Protein AF-A0A258SMJ6-F1 (afdb_monomer_lite)

pLDDT: mean 80.72, std 19.03, range [27.47, 98.75]

Structure (mmCIF, N/CA/C/O backbone):
data_AF-A0A258SMJ6-F1
#
_entry.id   AF-A0A258SMJ6-F1
#
loop_
_atom_site.group_PDB
_atom_site.id
_atom_site.type_symbol
_atom_site.label_atom_id
_atom_site.label_alt_id
_atom_site.label_comp_id
_atom_site.label_asym_id
_atom_site.label_entity_id
_atom_site.label_seq_id
_atom_site.pdbx_PDB_ins_code
_atom_site.Cartn_x
_atom_site.Cartn_y
_atom_site.Cartn_z
_atom_site.occupancy
_atom_site.B_iso_or_equiv
_atom_site.auth_seq_id
_atom_site.auth_comp_id
_atom_site.auth_asym_id
_atom_site.auth_atom_id
_atom_site.pdbx_PDB_model_num
ATOM 1 N N . ASP A 1 1 ? 18.393 -12.089 -23.682 1.00 67.44 1 ASP A N 1
ATOM 2 C CA . ASP A 1 1 ? 18.387 -11.052 -24.730 1.00 67.44 1 ASP A CA 1
ATOM 3 C C . ASP A 1 1 ? 18.816 -9.695 -24.205 1.00 67.44 1 ASP A C 1
ATOM 5 O O . ASP A 1 1 ? 18.709 -9.418 -23.012 1.00 67.44 1 ASP A O 1
ATOM 9 N N . ALA A 1 2 ? 19.340 -8.864 -25.105 1.00 71.44 2 ALA A N 1
ATOM 10 C CA . ALA A 1 2 ? 19.734 -7.487 -24.834 1.00 71.44 2 ALA A CA 1
ATOM 11 C C . ALA A 1 2 ? 19.149 -6.578 -25.916 1.00 71.44 2 ALA A C 1
ATOM 13 O O . ALA A 1 2 ? 19.125 -6.939 -27.093 1.00 71.44 2 ALA A O 1
ATOM 14 N N . VAL A 1 3 ? 18.694 -5.396 -25.511 1.00 79.31 3 VAL A N 1
ATOM 15 C CA . VAL A 1 3 ? 18.239 -4.345 -26.421 1.00 79.31 3 VAL A CA 1
ATOM 16 C C . VAL A 1 3 ? 19.305 -3.265 -26.404 1.00 79.31 3 VAL A C 1
ATOM 18 O O . VAL A 1 3 ? 19.720 -2.826 -25.337 1.00 79.31 3 VAL A O 1
ATOM 21 N N . ILE A 1 4 ? 19.790 -2.876 -27.579 1.00 79.12 4 ILE A N 1
ATOM 22 C CA . ILE A 1 4 ? 20.875 -1.905 -27.704 1.00 79.12 4 ILE A CA 1
ATOM 23 C C . ILE A 1 4 ? 20.393 -0.760 -28.577 1.00 79.12 4 ILE A C 1
ATOM 25 O O . ILE A 1 4 ? 19.941 -0.978 -29.703 1.00 79.12 4 ILE A O 1
ATOM 29 N N . ASN A 1 5 ? 20.538 0.465 -28.073 1.00 81.81 5 ASN A N 1
ATOM 30 C CA . ASN A 1 5 ? 20.493 1.646 -28.914 1.00 81.81 5 ASN A CA 1
ATOM 31 C C . ASN A 1 5 ? 21.898 1.908 -29.486 1.00 81.81 5 ASN A C 1
ATOM 33 O O . ASN A 1 5 ? 22.772 2.345 -28.735 1.00 81.81 5 ASN A O 1
ATOM 37 N N . PRO A 1 6 ? 22.151 1.686 -30.789 1.00 79.00 6 PRO A N 1
ATOM 38 C CA . PRO A 1 6 ? 23.490 1.841 -31.351 1.00 79.00 6 PRO A CA 1
ATOM 39 C C . PRO A 1 6 ? 24.019 3.278 -31.250 1.00 79.00 6 PRO A C 1
ATOM 41 O O . PRO A 1 6 ? 25.230 3.470 -31.201 1.00 79.00 6 PRO A O 1
ATOM 44 N N . THR A 1 7 ? 23.149 4.290 -31.167 1.00 80.75 7 THR A N 1
ATOM 45 C CA . THR A 1 7 ? 23.567 5.694 -31.010 1.00 80.75 7 THR A CA 1
ATOM 46 C C . THR A 1 7 ? 23.916 6.060 -29.566 1.00 80.75 7 THR A C 1
ATOM 48 O O . THR A 1 7 ? 24.292 7.201 -29.295 1.00 80.75 7 THR A O 1
ATOM 51 N N . TRP A 1 8 ? 23.799 5.112 -28.628 1.00 75.06 8 TRP A N 1
ATOM 52 C CA . TRP A 1 8 ? 24.238 5.235 -27.230 1.00 75.06 8 TRP A CA 1
ATOM 53 C C . TRP A 1 8 ? 25.537 4.479 -26.952 1.00 75.06 8 TRP A C 1
ATOM 55 O O . TRP A 1 8 ? 26.050 4.538 -25.837 1.00 75.06 8 TRP A O 1
ATOM 65 N N . VAL A 1 9 ? 26.077 3.781 -27.951 1.00 72.88 9 VAL A N 1
ATOM 66 C CA . VAL A 1 9 ? 27.313 3.005 -27.839 1.00 72.88 9 VAL A CA 1
ATOM 67 C C . VAL A 1 9 ? 28.480 3.824 -28.385 1.00 72.88 9 VAL A C 1
ATOM 69 O O . VAL A 1 9 ? 28.356 4.503 -29.404 1.00 72.88 9 VAL A O 1
ATOM 72 N N . SER A 1 10 ? 29.627 3.765 -27.707 1.00 66.56 10 SER A N 1
ATOM 73 C CA . SER A 1 10 ? 30.880 4.324 -28.227 1.00 66.56 10 SER A CA 1
ATOM 74 C C . SER A 1 10 ? 31.285 3.620 -29.527 1.00 66.56 10 SER A C 1
ATOM 76 O O . SER A 1 10 ? 31.111 2.407 -29.673 1.00 66.56 10 SER A O 1
ATOM 78 N N . GLN A 1 11 ? 31.818 4.370 -30.493 1.00 60.84 11 GLN A N 1
ATOM 79 C CA . GLN A 1 11 ? 32.311 3.789 -31.743 1.00 60.84 11 GLN A CA 1
ATOM 80 C C . GLN A 1 11 ? 33.539 2.897 -31.480 1.00 60.84 11 GLN A C 1
ATOM 82 O O . GLN A 1 11 ? 34.249 3.073 -30.493 1.00 60.84 11 GLN A O 1
ATOM 87 N N . SER A 1 12 ? 33.774 1.917 -32.362 1.00 57.12 12 SER A N 1
ATOM 88 C CA . SER A 1 12 ? 34.800 0.875 -32.194 1.00 57.12 12 SER A CA 1
ATOM 89 C C . SER A 1 12 ? 36.172 1.402 -31.743 1.00 57.12 12 SER A C 1
ATOM 91 O O . SER A 1 12 ? 36.709 2.364 -32.304 1.00 57.12 12 SER A O 1
ATOM 93 N N . THR A 1 13 ? 36.789 0.673 -30.807 1.00 54.81 13 THR A N 1
ATOM 94 C CA . THR A 1 13 ? 38.132 0.953 -30.268 1.00 54.81 13 THR A CA 1
ATOM 95 C C . THR A 1 13 ? 39.250 0.820 -31.309 1.00 54.81 13 THR A C 1
ATOM 97 O O . THR A 1 13 ? 40.374 1.270 -31.092 1.00 54.81 13 THR A O 1
ATOM 100 N N . THR A 1 14 ? 38.951 0.243 -32.480 1.00 54.41 14 THR A N 1
ATOM 101 C CA . THR A 1 14 ? 39.889 0.161 -33.611 1.00 54.41 14 THR A CA 1
ATOM 102 C C . THR A 1 14 ? 40.139 1.528 -34.263 1.00 54.41 14 THR A C 1
ATOM 104 O O . THR A 1 14 ? 41.182 1.722 -34.880 1.00 54.41 14 THR A O 1
ATOM 107 N N . ASN A 1 15 ? 39.214 2.484 -34.096 1.00 51.12 15 ASN A N 1
ATOM 108 C CA . ASN A 1 15 ? 39.297 3.831 -34.674 1.00 51.12 15 ASN A CA 1
ATOM 109 C C . ASN A 1 15 ? 39.524 4.943 -33.631 1.00 51.12 15 ASN A C 1
ATOM 111 O O . ASN A 1 15 ? 39.816 6.078 -34.009 1.00 51.12 15 ASN A O 1
ATOM 115 N N . ALA A 1 16 ? 39.413 4.639 -32.335 1.00 51.72 16 ALA A N 1
ATOM 116 C CA . ALA A 1 16 ? 39.631 5.583 -31.242 1.00 51.72 16 ALA A CA 1
ATOM 117 C C . ALA A 1 16 ? 40.112 4.840 -29.985 1.00 51.72 16 ALA A C 1
ATOM 119 O O . ALA A 1 16 ? 39.550 3.815 -29.611 1.00 51.72 16 ALA A O 1
ATOM 120 N N . THR A 1 17 ? 41.154 5.339 -29.314 1.00 51.19 17 THR A N 1
ATOM 121 C CA . THR A 1 17 ? 41.609 4.755 -28.042 1.00 51.19 17 THR A CA 1
ATOM 122 C C . THR A 1 17 ? 40.519 4.899 -26.974 1.00 51.19 17 THR A C 1
ATOM 124 O O . THR A 1 17 ? 39.737 5.845 -27.018 1.00 51.19 17 THR A O 1
ATOM 127 N N . PHE A 1 18 ? 40.489 3.971 -26.006 1.00 49.09 18 PHE A N 1
ATOM 128 C CA . PHE A 1 18 ? 39.503 3.776 -24.915 1.00 49.09 18 PHE A CA 1
ATOM 129 C C . PHE A 1 18 ? 39.064 5.023 -24.112 1.00 49.09 18 PHE A C 1
ATOM 131 O O . PHE A 1 18 ? 38.196 4.944 -23.249 1.00 49.09 18 PHE A O 1
ATOM 138 N N . LEU A 1 19 ? 39.669 6.178 -24.369 1.00 51.50 19 LEU A N 1
ATOM 139 C CA . LEU A 1 19 ? 39.407 7.464 -23.748 1.00 51.50 19 LEU A CA 1
ATOM 140 C C . LEU A 1 19 ? 39.548 8.557 -24.810 1.00 51.50 19 LEU A C 1
ATOM 142 O O . LEU A 1 19 ? 40.424 9.420 -24.694 1.00 51.50 19 LEU A O 1
ATOM 146 N N . ASP A 1 20 ? 38.721 8.532 -25.860 1.00 49.69 20 ASP A N 1
ATOM 147 C CA . ASP A 1 20 ? 38.677 9.663 -26.784 1.00 49.69 20 ASP A CA 1
ATOM 148 C C . ASP A 1 20 ? 38.081 10.900 -26.090 1.00 49.69 20 ASP A C 1
ATOM 150 O O . ASP A 1 20 ? 36.899 11.234 -26.180 1.00 49.69 20 ASP A O 1
ATOM 154 N N . SER A 1 21 ? 38.954 11.591 -25.365 1.00 47.50 21 SER A N 1
ATOM 155 C CA . SER A 1 21 ? 38.731 12.883 -24.727 1.00 47.50 21 SER A CA 1
ATOM 156 C C . SER A 1 21 ? 38.635 14.028 -25.741 1.00 47.50 21 SER A C 1
ATOM 158 O O . SER A 1 21 ? 38.380 15.168 -25.344 1.00 47.50 21 SER A O 1
ATOM 160 N N . THR A 1 22 ? 38.795 13.752 -27.045 1.00 53.12 22 THR A N 1
ATOM 161 C CA . THR A 1 22 ? 38.787 14.776 -28.099 1.00 53.12 22 THR A CA 1
ATOM 162 C C . THR A 1 22 ? 37.383 15.234 -28.507 1.00 53.12 22 THR A C 1
ATOM 164 O O . THR A 1 22 ? 37.266 16.206 -29.249 1.00 53.12 22 THR A O 1
ATOM 167 N N . GLY A 1 23 ? 36.314 14.604 -27.991 1.00 57.03 23 GLY A N 1
ATOM 168 C CA . GLY A 1 23 ? 34.924 15.032 -28.214 1.00 57.03 23 GLY A CA 1
ATOM 169 C C . GLY A 1 23 ? 34.385 14.738 -29.618 1.00 57.03 23 GLY A C 1
ATOM 170 O O . GLY A 1 23 ? 33.480 15.431 -30.074 1.00 57.03 23 GLY A O 1
ATOM 171 N N . ARG A 1 24 ? 34.948 13.741 -30.312 1.00 62.09 24 ARG A N 1
ATOM 172 C CA . ARG A 1 24 ? 34.586 13.387 -31.698 1.00 62.09 24 ARG A CA 1
ATOM 173 C C . ARG A 1 24 ? 33.417 12.408 -31.818 1.00 62.09 24 ARG A C 1
ATOM 175 O O . ARG A 1 24 ? 32.903 12.219 -32.916 1.00 62.09 24 ARG A O 1
ATOM 182 N N . ASN A 1 25 ? 32.978 11.812 -30.713 1.00 69.94 25 ASN A N 1
ATOM 183 C CA . ASN A 1 25 ? 31.805 10.943 -30.682 1.00 69.94 25 ASN A CA 1
ATOM 184 C C . ASN A 1 25 ? 30.518 11.765 -30.531 1.00 69.94 25 ASN A C 1
ATOM 186 O O . ASN A 1 25 ? 30.535 12.840 -29.939 1.00 69.94 25 ASN A O 1
ATOM 190 N N . SER A 1 26 ? 29.404 11.263 -31.063 1.00 76.88 26 SER A N 1
ATOM 191 C CA . SER A 1 26 ? 28.075 11.871 -30.923 1.00 76.88 26 SER A CA 1
ATOM 192 C C . SER A 1 26 ? 27.098 10.836 -30.382 1.00 76.88 26 SER A C 1
ATOM 194 O O . SER A 1 26 ? 26.873 9.815 -31.026 1.00 76.88 26 SER A O 1
ATOM 196 N N . TYR A 1 27 ? 26.524 11.119 -29.216 1.00 78.94 27 TYR A N 1
ATOM 197 C CA . TYR A 1 27 ? 25.562 10.268 -28.524 1.00 78.94 27 TYR A CA 1
ATOM 198 C C . TYR A 1 27 ? 24.201 10.955 -28.480 1.00 78.94 27 TYR A C 1
ATOM 200 O O . TYR A 1 27 ? 24.106 12.137 -28.141 1.00 78.94 27 TYR A O 1
ATOM 208 N N . PHE A 1 28 ? 23.149 10.226 -28.836 1.00 82.38 28 PHE A N 1
ATOM 209 C CA . PHE A 1 28 ? 21.778 10.739 -28.829 1.00 82.38 28 PHE A CA 1
ATOM 210 C C . PHE A 1 28 ? 20.758 9.606 -28.872 1.00 82.38 28 PHE A C 1
ATOM 212 O O . PHE A 1 28 ? 21.044 8.525 -29.376 1.00 82.38 28 PHE A O 1
ATOM 219 N N . ASN A 1 29 ? 19.556 9.837 -28.347 1.00 83.88 29 ASN A N 1
ATOM 220 C CA . ASN A 1 29 ? 18.441 8.900 -28.401 1.00 83.88 29 ASN A CA 1
ATOM 221 C C . ASN A 1 29 ? 17.835 8.808 -29.799 1.00 83.88 29 ASN A C 1
ATOM 223 O O . ASN A 1 29 ? 17.499 9.817 -30.416 1.00 83.88 29 ASN A O 1
ATOM 227 N N . THR A 1 30 ? 17.670 7.574 -30.261 1.00 88.06 30 THR A N 1
ATOM 228 C CA . THR A 1 30 ? 16.951 7.227 -31.495 1.00 88.06 30 THR A CA 1
ATOM 229 C C . THR A 1 30 ? 15.688 6.413 -31.244 1.00 88.06 30 THR A C 1
ATOM 231 O O . THR A 1 30 ? 14.944 6.147 -32.187 1.00 88.06 30 THR A O 1
ATOM 234 N N . PHE A 1 31 ? 15.397 6.037 -29.995 1.00 88.25 31 PHE A N 1
ATOM 235 C CA . PHE A 1 31 ? 14.100 5.463 -29.674 1.00 88.25 31 PHE A CA 1
ATOM 236 C C . PHE A 1 31 ? 13.026 6.533 -29.852 1.00 88.25 31 PHE A C 1
ATOM 238 O O . PHE A 1 31 ? 13.070 7.588 -29.220 1.00 88.25 31 PHE A O 1
ATOM 245 N N . SER A 1 32 ? 12.055 6.261 -30.722 1.00 86.56 32 SER A N 1
ATOM 246 C CA . SER A 1 32 ? 10.850 7.078 -30.787 1.00 86.56 32 SER A CA 1
ATOM 247 C C . SER A 1 32 ? 10.016 6.878 -29.511 1.00 86.56 32 SER A C 1
ATOM 249 O O . SER A 1 32 ? 10.135 5.840 -28.854 1.00 86.56 32 SER A O 1
ATOM 251 N N . PRO A 1 33 ? 9.080 7.790 -29.196 1.00 78.62 33 PRO A N 1
ATOM 252 C CA . PRO A 1 33 ? 8.107 7.582 -28.117 1.00 78.62 33 PRO A CA 1
ATOM 253 C C . PRO A 1 33 ? 7.230 6.326 -28.284 1.00 78.62 33 PRO A C 1
ATOM 255 O O . PRO A 1 33 ? 6.573 5.903 -27.339 1.00 78.62 33 PRO A O 1
ATOM 258 N N . THR A 1 34 ? 7.194 5.733 -29.482 1.00 86.62 34 THR A N 1
ATOM 259 C CA . THR A 1 34 ? 6.445 4.507 -29.807 1.00 86.62 34 THR A CA 1
ATOM 260 C C . THR A 1 34 ? 7.333 3.268 -29.915 1.00 86.62 34 THR A C 1
ATOM 262 O O . THR A 1 34 ? 6.833 2.181 -30.206 1.00 86.62 34 THR A O 1
ATOM 265 N N . ALA A 1 35 ? 8.647 3.408 -29.711 1.00 91.44 35 ALA A N 1
ATOM 266 C CA . ALA A 1 35 ? 9.573 2.291 -29.777 1.00 91.44 35 ALA A CA 1
ATOM 267 C C . ALA A 1 35 ? 9.172 1.228 -28.746 1.00 91.44 35 ALA A C 1
ATOM 269 O O . ALA A 1 35 ? 8.829 1.546 -27.600 1.00 91.44 35 ALA A O 1
ATOM 270 N N . SER A 1 36 ? 9.195 -0.033 -29.174 1.00 93.81 36 SER A N 1
ATOM 271 C CA . SER A 1 36 ? 8.740 -1.156 -28.364 1.00 93.81 36 SER A CA 1
ATOM 272 C C . SER A 1 36 ? 9.573 -2.410 -28.589 1.00 93.81 36 SER A C 1
ATOM 274 O O . SER A 1 36 ? 10.168 -2.596 -29.652 1.00 93.81 36 SER A O 1
ATOM 276 N N . VAL A 1 37 ? 9.606 -3.271 -27.574 1.00 93.56 37 VAL A N 1
ATOM 277 C CA . VAL A 1 37 ? 10.192 -4.614 -27.629 1.00 93.56 37 VAL A CA 1
ATOM 278 C C . VAL A 1 37 ? 9.161 -5.609 -27.121 1.00 93.56 37 VAL A C 1
ATOM 280 O O . VAL A 1 37 ? 8.576 -5.417 -26.058 1.00 93.56 37 VAL A O 1
ATOM 283 N N . THR A 1 38 ? 8.944 -6.680 -27.880 1.00 95.56 38 THR A N 1
ATOM 284 C CA . THR A 1 38 ? 8.106 -7.809 -27.466 1.00 95.56 38 THR A CA 1
ATOM 285 C C . THR A 1 38 ? 8.919 -9.090 -27.551 1.00 95.56 38 THR A C 1
ATOM 287 O O . THR A 1 38 ? 9.487 -9.388 -28.599 1.00 95.56 38 THR A O 1
ATOM 290 N N . MET A 1 39 ? 8.970 -9.841 -26.456 1.00 94.94 39 MET A N 1
ATOM 291 C CA . MET A 1 39 ? 9.616 -11.148 -26.380 1.00 94.94 39 MET A CA 1
ATOM 292 C C . MET A 1 39 ? 8.612 -12.158 -25.848 1.00 94.94 39 MET A C 1
ATOM 294 O O . MET A 1 39 ? 7.920 -11.893 -24.865 1.00 94.94 39 MET A O 1
ATOM 298 N N . ALA A 1 40 ? 8.537 -13.317 -26.492 1.00 96.38 40 ALA A N 1
ATOM 299 C CA . ALA A 1 40 ? 7.646 -14.379 -26.070 1.00 96.38 40 ALA A CA 1
ATOM 300 C C . ALA A 1 40 ? 8.315 -15.745 -26.215 1.00 96.38 40 ALA A C 1
ATOM 302 O O . ALA A 1 40 ? 8.977 -16.012 -27.218 1.00 96.38 40 ALA A O 1
ATOM 303 N N . SER A 1 41 ? 8.091 -16.614 -25.235 1.00 97.00 41 SER A N 1
ATOM 304 C CA . SER A 1 41 ? 8.495 -18.015 -25.264 1.00 97.00 41 SER A CA 1
ATOM 305 C C . SER A 1 41 ? 7.293 -18.902 -24.964 1.00 97.00 41 SER A C 1
ATOM 307 O O . SER A 1 41 ? 6.602 -18.721 -23.961 1.00 97.00 41 SER A O 1
ATOM 309 N N . ALA A 1 42 ? 7.034 -19.870 -25.846 1.00 95.44 42 ALA A N 1
ATOM 310 C CA . ALA A 1 42 ? 5.953 -20.838 -25.668 1.00 95.44 42 ALA A CA 1
ATOM 311 C C . ALA A 1 42 ? 6.315 -21.954 -24.675 1.00 95.44 42 ALA A C 1
ATOM 313 O O . ALA A 1 42 ? 5.437 -22.461 -23.986 1.00 95.44 42 ALA A O 1
ATOM 314 N N . LYS A 1 43 ? 7.592 -22.357 -24.643 1.00 93.56 43 LYS A N 1
ATOM 315 C CA . LYS A 1 43 ? 8.132 -23.463 -23.842 1.00 93.56 43 LYS A CA 1
ATOM 316 C C . LYS A 1 43 ? 9.552 -23.106 -23.405 1.00 93.56 43 LYS A C 1
ATOM 318 O O . LYS A 1 43 ? 10.507 -23.395 -24.119 1.00 93.56 43 LYS A O 1
ATOM 323 N N . GLY A 1 44 ? 9.668 -22.432 -22.267 1.00 94.31 44 GLY A N 1
ATOM 324 C CA . GLY A 1 44 ? 10.937 -21.994 -21.687 1.00 94.31 44 GLY A CA 1
ATOM 325 C C . GLY A 1 44 ? 10.904 -20.536 -21.251 1.00 94.31 44 GLY A C 1
ATOM 326 O O . GLY A 1 44 ? 9.887 -19.856 -21.405 1.00 94.31 44 GLY A O 1
ATOM 327 N N . ASP A 1 45 ? 12.039 -20.067 -20.758 1.00 96.56 45 ASP A N 1
ATOM 328 C CA . ASP A 1 45 ? 12.136 -18.782 -20.074 1.00 96.56 45 ASP A CA 1
ATOM 329 C C . ASP A 1 45 ? 12.366 -17.624 -21.046 1.00 96.56 45 ASP A C 1
ATOM 331 O O . ASP A 1 45 ? 12.866 -17.797 -22.162 1.00 96.56 45 ASP A O 1
ATOM 335 N N . VAL A 1 46 ? 12.040 -16.416 -20.598 1.00 95.88 46 VAL A N 1
ATOM 336 C CA . VAL A 1 46 ? 12.435 -15.176 -21.268 1.00 95.88 46 VAL A CA 1
ATOM 337 C C . VAL A 1 46 ? 13.331 -14.383 -20.331 1.00 95.88 46 VAL A C 1
ATOM 339 O O . VAL A 1 46 ? 12.956 -14.083 -19.202 1.00 95.88 46 VAL A O 1
ATOM 342 N N . ALA A 1 47 ? 14.513 -14.007 -20.811 1.00 92.50 47 ALA A N 1
ATOM 343 C CA . ALA A 1 47 ? 15.466 -13.212 -20.049 1.00 92.50 47 ALA A CA 1
ATOM 344 C C . ALA A 1 47 ? 15.823 -11.922 -20.793 1.00 92.50 47 ALA A C 1
ATOM 346 O O . ALA A 1 47 ? 16.300 -11.982 -21.927 1.00 92.50 47 ALA A O 1
ATOM 347 N N . LEU A 1 48 ? 15.667 -10.763 -20.152 1.00 90.06 48 LEU A N 1
ATOM 348 C CA . LEU A 1 48 ? 16.025 -9.451 -20.698 1.00 90.06 48 LEU A CA 1
ATOM 349 C C . LEU A 1 48 ? 16.946 -8.700 -19.740 1.00 90.06 48 LEU A C 1
ATOM 351 O O . LEU A 1 48 ? 16.683 -8.658 -18.546 1.00 90.06 48 LEU A O 1
ATOM 355 N N . GLY A 1 49 ? 17.986 -8.046 -20.259 1.00 78.44 49 GLY A N 1
ATOM 356 C CA . GLY A 1 49 ? 18.794 -7.115 -19.456 1.00 78.44 49 GLY A CA 1
ATOM 357 C C . GLY A 1 49 ? 19.696 -7.799 -18.425 1.00 78.44 49 GLY A C 1
ATOM 358 O O . GLY A 1 49 ? 20.243 -7.146 -17.542 1.00 78.44 49 GLY A O 1
ATOM 359 N N . LEU A 1 50 ? 19.878 -9.118 -18.532 1.00 72.56 50 LEU A N 1
ATOM 360 C CA . LEU A 1 50 ? 20.871 -9.846 -17.749 1.00 72.56 50 LEU A CA 1
ATOM 361 C C . LEU A 1 50 ? 22.259 -9.587 -18.349 1.00 72.56 50 LEU A C 1
ATOM 363 O O . LEU A 1 50 ? 22.496 -9.869 -19.528 1.00 72.56 50 LEU A O 1
ATOM 367 N N . GLN A 1 51 ? 23.185 -9.047 -17.552 1.00 66.31 51 GLN A N 1
ATOM 368 C CA . GLN A 1 51 ? 24.558 -8.837 -18.007 1.00 66.31 51 GLN A CA 1
ATOM 369 C C . GLN A 1 51 ? 25.244 -10.184 -18.267 1.00 66.31 51 GLN A C 1
ATOM 371 O O . GLN A 1 51 ? 25.313 -11.043 -17.391 1.00 66.31 51 GLN A O 1
ATOM 376 N N . SER A 1 52 ? 25.794 -10.355 -19.471 1.00 59.78 52 SER A N 1
ATOM 377 C CA . SER A 1 52 ? 26.631 -11.504 -19.824 1.00 59.78 52 SER A CA 1
ATOM 378 C C . SER A 1 52 ? 28.060 -11.046 -20.089 1.00 59.78 52 SER A C 1
ATOM 380 O O . SER A 1 52 ? 28.290 -10.157 -20.908 1.00 59.78 52 SER A O 1
ATOM 382 N N . ALA A 1 53 ? 29.030 -11.705 -19.449 1.00 56.41 53 ALA A N 1
ATOM 383 C CA . ALA A 1 53 ? 30.464 -11.477 -19.658 1.00 56.41 53 ALA A CA 1
ATOM 384 C C . ALA A 1 53 ? 30.918 -11.716 -21.115 1.00 56.41 53 ALA A C 1
ATOM 386 O O . ALA A 1 53 ? 32.010 -11.309 -21.512 1.00 56.41 53 ALA A O 1
ATOM 387 N N . VAL A 1 54 ? 30.082 -12.359 -21.937 1.00 52.91 54 VAL A N 1
ATOM 388 C CA . VAL A 1 54 ? 30.346 -12.565 -23.368 1.00 52.91 54 VAL A CA 1
ATOM 389 C C . VAL A 1 54 ? 30.245 -11.243 -24.148 1.00 52.91 54 VAL A C 1
ATOM 391 O O . VAL A 1 54 ? 31.048 -11.003 -25.043 1.00 52.91 54 VAL A O 1
ATOM 394 N N . LEU A 1 55 ? 29.340 -10.328 -23.771 1.00 55.44 55 LEU A N 1
ATOM 395 C CA . LEU A 1 55 ? 29.159 -9.035 -24.457 1.00 55.44 55 LEU A CA 1
ATOM 396 C C . LEU A 1 55 ? 30.381 -8.109 -24.327 1.00 55.44 55 LEU A C 1
ATOM 398 O O . LEU A 1 55 ? 30.675 -7.350 -25.253 1.00 55.44 55 LEU A O 1
ATOM 402 N N . THR A 1 56 ? 31.104 -8.198 -23.209 1.00 56.09 56 THR A N 1
ATOM 403 C CA . THR A 1 56 ? 32.281 -7.367 -22.911 1.00 56.09 56 THR A CA 1
ATOM 404 C C . THR A 1 56 ? 33.596 -7.968 -23.409 1.00 56.09 56 THR A C 1
ATOM 406 O O . THR A 1 56 ? 34.580 -7.248 -23.537 1.00 56.09 56 THR A O 1
ATOM 409 N N . SER A 1 57 ? 33.641 -9.271 -23.714 1.00 54.78 57 SER A N 1
ATOM 410 C CA . SER A 1 57 ? 34.893 -9.972 -24.038 1.00 54.78 57 SER A CA 1
ATOM 411 C C . SER A 1 57 ? 35.123 -10.229 -25.532 1.00 54.78 57 SER A C 1
ATOM 413 O O . SER A 1 57 ? 36.276 -10.380 -25.932 1.00 54.78 57 SER A O 1
ATOM 415 N N . THR A 1 58 ? 34.082 -10.254 -26.377 1.00 53.53 58 THR A N 1
ATOM 416 C CA . THR A 1 58 ? 34.214 -10.724 -27.776 1.00 53.53 58 THR A CA 1
ATOM 417 C C . THR A 1 58 ? 33.850 -9.713 -28.865 1.00 53.53 58 THR A C 1
ATOM 419 O O . THR A 1 58 ? 33.973 -10.035 -30.044 1.00 53.53 58 THR A O 1
ATOM 422 N N . THR A 1 59 ? 33.382 -8.508 -28.527 1.00 59.62 59 THR A N 1
ATOM 423 C CA . THR A 1 59 ? 32.744 -7.608 -29.512 1.00 59.62 59 THR A CA 1
ATOM 424 C C . THR A 1 59 ? 33.675 -6.557 -30.130 1.00 59.62 59 THR A C 1
ATOM 426 O O . THR A 1 59 ? 33.302 -5.930 -31.118 1.00 59.62 59 THR A O 1
ATOM 429 N N . GLY A 1 60 ? 34.877 -6.335 -29.580 1.00 58.31 60 GLY A N 1
ATOM 430 C CA . GLY A 1 60 ? 35.750 -5.212 -29.979 1.00 58.31 60 GLY A CA 1
ATOM 431 C C . GLY A 1 60 ? 35.167 -3.823 -29.655 1.00 58.31 60 GLY A C 1
ATOM 432 O O . GLY A 1 60 ? 35.760 -2.795 -29.999 1.00 58.31 60 GLY A O 1
ATOM 433 N N . LEU A 1 61 ? 34.006 -3.797 -28.994 1.00 59.72 61 LEU A N 1
ATOM 434 C CA . LEU A 1 61 ? 33.309 -2.606 -28.534 1.00 59.72 61 LEU A CA 1
ATOM 435 C C . LEU A 1 61 ? 33.900 -2.164 -27.194 1.00 59.72 61 LEU A C 1
ATOM 437 O O . LEU A 1 61 ? 34.466 -2.958 -26.444 1.00 59.72 61 LEU A O 1
ATOM 441 N N . ASP A 1 62 ? 33.799 -0.871 -26.918 1.00 61.69 62 ASP A N 1
ATOM 442 C CA . ASP A 1 62 ? 34.226 -0.297 -25.646 1.00 61.69 62 ASP A CA 1
ATOM 443 C C . ASP A 1 62 ? 33.398 -0.887 -24.483 1.00 61.69 62 ASP A C 1
ATOM 445 O O . ASP A 1 62 ? 32.196 -1.120 -24.619 1.00 61.69 62 ASP A O 1
ATOM 449 N N . ASN A 1 63 ? 34.028 -1.076 -23.319 1.00 59.03 63 ASN A N 1
ATOM 450 C CA . ASN A 1 63 ? 33.391 -1.528 -22.075 1.00 59.03 63 ASN A CA 1
ATOM 451 C C . ASN A 1 63 ? 32.227 -0.619 -21.637 1.00 59.03 63 ASN A C 1
ATOM 453 O O . ASN A 1 63 ? 31.376 -1.033 -20.850 1.00 59.03 63 ASN A O 1
ATOM 457 N N . SER A 1 64 ? 32.163 0.607 -22.164 1.00 58.75 64 SER A N 1
ATOM 458 C CA . SER A 1 64 ? 31.026 1.519 -22.020 1.00 58.75 64 SER A CA 1
ATOM 459 C C . SER A 1 64 ? 29.701 0.979 -22.589 1.00 58.75 64 SER A C 1
ATOM 461 O O . SER A 1 64 ? 28.636 1.444 -22.174 1.00 58.75 64 SER A O 1
ATOM 463 N N . ILE A 1 65 ? 29.726 -0.047 -23.455 1.00 62.25 65 ILE A N 1
ATOM 464 C CA . ILE A 1 65 ? 28.522 -0.715 -23.977 1.00 62.25 65 ILE A CA 1
ATOM 465 C C . ILE A 1 65 ? 27.632 -1.289 -22.872 1.00 62.25 65 ILE A C 1
ATOM 467 O O . ILE A 1 65 ? 26.408 -1.247 -22.997 1.00 62.25 65 ILE A O 1
ATOM 471 N N . SER A 1 66 ? 28.217 -1.739 -21.758 1.00 62.88 66 SER A N 1
ATOM 472 C CA . SER A 1 66 ? 27.463 -2.261 -20.613 1.00 62.88 66 SER A CA 1
ATOM 473 C C . SER A 1 66 ? 26.480 -1.231 -20.052 1.00 62.88 66 SER A C 1
ATOM 475 O O . SER A 1 66 ? 25.377 -1.596 -19.661 1.00 62.88 66 SER A O 1
ATOM 477 N N . ASN A 1 67 ? 26.824 0.062 -20.102 1.00 64.50 67 ASN A N 1
ATOM 478 C CA . ASN A 1 67 ? 25.938 1.142 -19.659 1.00 64.50 67 ASN A CA 1
ATOM 479 C C . ASN A 1 67 ? 24.829 1.449 -20.677 1.00 64.50 67 ASN A C 1
ATOM 481 O O . ASN A 1 67 ? 23.766 1.914 -20.292 1.00 64.50 67 ASN A O 1
ATOM 485 N N . SER A 1 68 ? 25.054 1.193 -21.970 1.00 62.78 68 SER A N 1
ATOM 486 C CA . SER A 1 68 ? 24.042 1.407 -23.018 1.00 62.78 68 SER A CA 1
ATOM 487 C C . SER A 1 68 ? 22.944 0.334 -23.022 1.00 62.78 68 SER A C 1
ATOM 489 O O . SER A 1 68 ? 21.808 0.629 -23.378 1.00 62.78 68 SER A O 1
ATOM 491 N N . ILE A 1 69 ? 23.274 -0.889 -22.584 1.00 69.19 69 ILE A N 1
ATOM 492 C CA . ILE A 1 69 ? 22.346 -2.031 -22.480 1.00 69.19 69 ILE A CA 1
ATOM 493 C C . ILE A 1 69 ? 21.319 -1.820 -21.357 1.00 69.19 69 ILE A C 1
ATOM 495 O O . ILE A 1 69 ? 20.234 -2.397 -21.401 1.00 69.19 69 ILE A O 1
ATOM 499 N N . LEU A 1 70 ? 21.628 -0.948 -20.390 1.00 76.94 70 LEU A N 1
ATOM 500 C CA . LEU A 1 70 ? 20.698 -0.558 -19.330 1.00 76.94 70 LEU A CA 1
ATOM 501 C C . LEU A 1 70 ? 19.482 0.190 -19.868 1.00 76.94 70 LEU A C 1
ATOM 503 O O . LEU A 1 70 ? 18.516 0.349 -19.142 1.00 76.94 70 LEU A O 1
ATOM 507 N N . TYR A 1 71 ? 19.498 0.689 -21.100 1.00 84.31 71 TYR A N 1
ATOM 508 C CA . TYR A 1 71 ? 18.473 1.602 -21.567 1.00 84.31 71 TYR A CA 1
ATOM 509 C C . TYR A 1 71 ? 17.628 1.001 -22.676 1.00 84.31 71 TYR A C 1
ATOM 511 O O . TYR A 1 71 ? 18.110 0.673 -23.761 1.00 84.31 71 TYR A O 1
ATOM 519 N N . ALA A 1 72 ? 16.337 0.886 -22.396 1.00 89.25 72 ALA A N 1
ATOM 520 C CA . ALA A 1 72 ? 15.388 0.200 -23.248 1.00 89.25 72 ALA A CA 1
ATOM 521 C C . ALA A 1 72 ? 14.338 1.168 -23.818 1.00 89.25 72 ALA A C 1
ATOM 523 O O . ALA A 1 72 ? 14.121 2.255 -23.273 1.00 89.25 72 ALA A O 1
ATOM 524 N N . PRO A 1 73 ? 13.654 0.792 -24.911 1.00 92.06 73 PRO A N 1
ATOM 525 C CA . PRO A 1 73 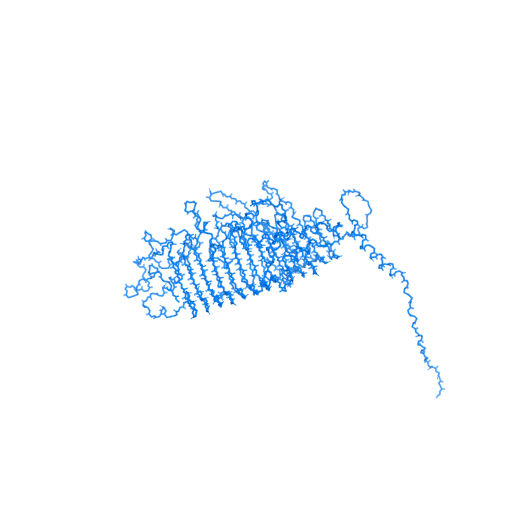? 12.495 1.524 -25.403 1.00 92.06 73 PRO A CA 1
ATOM 526 C C . PRO A 1 73 ? 11.430 1.722 -24.323 1.00 92.06 73 PRO A C 1
ATOM 528 O O . PRO A 1 73 ? 11.320 0.924 -23.396 1.00 92.06 73 PRO A O 1
ATOM 531 N N . GLY A 1 74 ? 10.598 2.752 -24.481 1.00 90.75 74 GLY A N 1
ATOM 532 C CA . GLY A 1 74 ? 9.557 3.080 -23.502 1.00 90.75 74 GLY A CA 1
ATOM 533 C C . GLY A 1 74 ? 8.448 2.035 -23.354 1.00 90.75 74 GLY A C 1
ATOM 534 O O . GLY A 1 74 ? 7.641 2.141 -22.437 1.00 90.75 74 GLY A O 1
ATOM 535 N N . ASN A 1 75 ? 8.391 1.027 -24.231 1.00 93.56 75 ASN A N 1
ATOM 536 C CA . ASN A 1 75 ? 7.382 -0.028 -24.198 1.00 93.56 75 ASN A CA 1
ATOM 537 C C . ASN A 1 75 ? 8.038 -1.412 -24.257 1.00 93.56 75 ASN A C 1
ATOM 539 O O . ASN A 1 75 ? 8.715 -1.740 -25.233 1.00 93.56 75 ASN A O 1
ATOM 543 N N . ILE A 1 76 ? 7.806 -2.250 -23.251 1.00 95.56 76 ILE A N 1
ATOM 544 C CA . ILE A 1 76 ? 8.317 -3.622 -23.202 1.00 95.56 76 ILE A CA 1
ATOM 545 C C . ILE A 1 76 ? 7.182 -4.579 -22.862 1.00 95.56 76 ILE A C 1
ATOM 547 O O . ILE A 1 76 ? 6.398 -4.337 -21.947 1.00 95.56 76 ILE A O 1
ATOM 551 N N . THR A 1 77 ? 7.101 -5.684 -23.598 1.00 97.31 77 THR A N 1
ATOM 552 C CA . THR A 1 77 ? 6.242 -6.823 -23.269 1.00 97.31 77 THR A CA 1
ATOM 553 C C . THR A 1 77 ? 7.054 -8.114 -23.281 1.00 97.31 77 THR A C 1
ATOM 555 O O . THR A 1 77 ? 7.711 -8.439 -24.268 1.00 97.31 77 THR A O 1
ATOM 558 N N . ILE A 1 78 ? 7.005 -8.848 -22.176 1.00 97.38 78 ILE A N 1
ATOM 559 C CA . ILE A 1 78 ? 7.634 -10.153 -21.981 1.00 97.38 78 ILE A CA 1
ATOM 560 C C . ILE A 1 78 ? 6.536 -11.160 -21.652 1.00 97.38 78 ILE A C 1
ATOM 562 O O . ILE A 1 78 ? 5.723 -10.906 -20.766 1.00 97.38 78 ILE A O 1
ATOM 566 N N . ALA A 1 79 ? 6.520 -12.297 -22.345 1.00 97.88 79 ALA A N 1
ATOM 567 C CA . ALA A 1 79 ? 5.587 -13.385 -22.077 1.00 97.88 79 ALA A CA 1
ATOM 568 C C . ALA A 1 79 ? 6.285 -14.755 -22.107 1.00 97.88 79 ALA A C 1
ATOM 570 O O . ALA A 1 79 ? 6.611 -15.272 -23.174 1.00 97.88 79 ALA A O 1
ATOM 571 N N . ALA A 1 80 ? 6.480 -15.369 -20.942 1.00 98.00 80 ALA A N 1
ATOM 572 C CA . ALA A 1 80 ? 6.893 -16.762 -20.804 1.00 98.00 80 ALA A CA 1
ATOM 573 C C . ALA A 1 80 ? 5.657 -17.620 -20.483 1.00 98.00 80 ALA A C 1
ATOM 575 O O . ALA A 1 80 ? 5.200 -17.675 -19.346 1.00 98.00 80 ALA A O 1
ATOM 576 N N . TYR A 1 81 ? 5.076 -18.273 -21.495 1.00 96.69 81 TYR A N 1
ATOM 577 C CA . TYR A 1 81 ? 3.787 -18.970 -21.354 1.00 96.69 81 TYR A CA 1
ATOM 578 C C . TYR A 1 81 ? 3.847 -20.267 -20.531 1.00 96.69 81 TYR A C 1
ATOM 580 O O . TYR A 1 81 ? 2.800 -20.767 -20.128 1.00 96.69 81 TYR A O 1
ATOM 588 N N . ASP A 1 82 ? 5.043 -20.815 -20.308 1.00 97.00 82 ASP A N 1
ATOM 589 C CA . ASP A 1 82 ? 5.277 -22.080 -19.584 1.00 97.00 82 ASP A CA 1
ATOM 590 C C . ASP A 1 82 ? 6.505 -22.020 -18.656 1.00 97.00 82 ASP A C 1
ATOM 592 O O . ASP A 1 82 ? 6.778 -22.974 -17.935 1.00 97.00 82 ASP A O 1
ATOM 596 N N . GLY A 1 83 ? 7.267 -20.925 -18.715 1.00 97.50 83 GLY A N 1
ATOM 597 C CA . GLY A 1 83 ? 8.537 -20.754 -18.012 1.00 97.50 83 GLY A CA 1
ATOM 598 C C . GLY A 1 83 ? 8.577 -19.470 -17.194 1.00 97.50 83 GLY A C 1
ATOM 599 O O . GLY A 1 83 ? 7.538 -18.854 -16.928 1.00 97.50 83 GLY A O 1
ATOM 600 N N . ASP A 1 84 ? 9.794 -19.074 -16.846 1.00 98.19 84 ASP A N 1
ATOM 601 C CA . ASP A 1 84 ? 10.085 -17.903 -16.026 1.00 98.19 84 ASP A CA 1
ATOM 602 C C . ASP A 1 84 ? 10.323 -16.654 -16.881 1.00 98.19 84 ASP A C 1
ATOM 604 O O . ASP A 1 84 ? 10.780 -16.720 -18.028 1.00 98.19 84 ASP A O 1
ATOM 608 N N . ALA A 1 85 ? 10.075 -15.483 -16.300 1.00 97.75 85 ALA A N 1
ATOM 609 C CA . ALA A 1 85 ? 10.502 -14.210 -16.865 1.00 97.75 85 ALA A CA 1
ATOM 610 C C . ALA A 1 85 ? 11.549 -13.558 -15.957 1.00 97.75 85 ALA A C 1
ATOM 612 O O . ALA A 1 85 ? 11.275 -13.215 -14.812 1.00 97.75 85 ALA A O 1
ATOM 613 N N . ASN A 1 86 ? 12.752 -13.342 -16.482 1.00 96.31 86 ASN A N 1
ATOM 614 C CA . ASN A 1 86 ? 13.856 -12.733 -15.751 1.00 96.31 86 ASN A CA 1
ATOM 615 C C . ASN A 1 86 ? 14.231 -11.392 -16.378 1.00 96.31 86 ASN A C 1
ATOM 617 O O . ASN A 1 86 ? 14.767 -11.332 -17.485 1.00 96.31 86 ASN A O 1
ATOM 621 N N . VAL A 1 87 ? 13.969 -10.305 -15.662 1.00 95.12 87 VAL A N 1
ATOM 622 C CA . VAL A 1 87 ? 14.357 -8.952 -16.065 1.00 95.12 87 VAL A CA 1
ATOM 623 C C . VAL A 1 87 ? 15.518 -8.512 -15.184 1.00 95.12 87 VAL A C 1
ATOM 625 O O . VAL A 1 87 ? 15.404 -8.513 -13.963 1.00 95.12 87 VAL A O 1
ATOM 628 N N . GLY A 1 88 ? 16.653 -8.190 -15.795 1.00 91.19 88 GLY A N 1
ATOM 629 C CA . GLY A 1 88 ? 17.811 -7.621 -15.114 1.00 91.19 88 GLY A CA 1
ATOM 630 C C . GLY A 1 88 ? 17.694 -6.109 -14.948 1.00 91.19 88 GLY A C 1
ATOM 631 O O . GLY A 1 88 ? 16.598 -5.563 -14.831 1.00 91.19 88 GLY A O 1
ATOM 632 N N . ASP A 1 89 ? 18.837 -5.432 -14.960 1.00 89.00 89 ASP A N 1
ATOM 633 C CA . ASP A 1 89 ? 18.888 -3.986 -14.780 1.00 89.00 89 ASP A CA 1
ATOM 634 C C . ASP A 1 89 ? 18.533 -3.271 -16.091 1.00 89.00 89 ASP A C 1
ATOM 636 O O . ASP A 1 89 ? 19.265 -3.369 -17.080 1.00 89.00 89 ASP A O 1
ATOM 640 N N . ILE A 1 90 ? 17.407 -2.555 -16.104 1.00 89.50 90 ILE A N 1
ATOM 641 C CA . ILE A 1 90 ? 16.925 -1.789 -17.258 1.00 89.50 90 ILE A CA 1
ATOM 642 C C . ILE A 1 90 ? 16.263 -0.470 -16.836 1.00 89.50 90 ILE A C 1
ATOM 644 O O . ILE A 1 90 ? 15.695 -0.335 -15.760 1.00 89.50 90 ILE A O 1
ATOM 648 N N . THR A 1 91 ? 16.287 0.516 -17.722 1.00 90.00 91 THR A N 1
ATOM 649 C CA . THR A 1 91 ? 15.625 1.814 -17.614 1.00 90.00 91 THR A CA 1
ATOM 650 C C . THR A 1 91 ? 14.900 2.094 -18.927 1.00 90.00 91 THR A C 1
ATOM 652 O O . THR A 1 91 ? 15.529 2.295 -19.968 1.00 90.00 91 THR A O 1
ATOM 655 N N . LEU A 1 92 ? 13.571 2.087 -18.891 1.00 92.00 92 LEU A N 1
ATOM 656 C CA . LEU A 1 92 ? 12.710 2.390 -20.027 1.00 92.00 92 LEU A CA 1
ATOM 657 C C . LEU A 1 92 ? 12.719 3.896 -20.290 1.00 92.00 92 LEU A C 1
ATOM 659 O O . LEU A 1 92 ? 12.530 4.708 -19.378 1.00 92.00 92 LEU A O 1
ATOM 663 N N . MET A 1 93 ? 12.926 4.256 -21.554 1.00 90.12 93 MET A N 1
ATOM 664 C CA . MET A 1 93 ? 12.913 5.646 -21.990 1.00 90.12 93 MET A CA 1
ATOM 665 C C . MET A 1 93 ? 11.534 6.293 -21.862 1.00 90.12 93 MET A C 1
ATOM 667 O O . MET A 1 93 ? 10.530 5.609 -22.071 1.00 90.12 93 MET A O 1
ATOM 671 N N . PRO A 1 94 ? 11.468 7.613 -21.604 1.00 89.38 94 PRO A N 1
ATOM 672 C CA . PRO A 1 94 ? 10.199 8.311 -21.505 1.00 89.38 94 PRO A CA 1
ATOM 673 C C . PRO A 1 94 ? 9.353 8.173 -22.767 1.00 89.38 94 PRO A C 1
ATOM 675 O O . PRO A 1 94 ? 9.785 8.478 -23.882 1.00 89.38 94 PRO A O 1
ATOM 678 N N . ALA A 1 95 ? 8.113 7.738 -22.576 1.00 87.75 95 ALA A N 1
ATOM 679 C CA . ALA A 1 95 ? 7.102 7.616 -23.612 1.00 87.75 95 ALA A CA 1
ATOM 680 C C . ALA A 1 95 ? 5.730 7.977 -23.035 1.00 87.75 95 ALA A C 1
ATOM 682 O O . ALA A 1 95 ? 5.389 7.559 -21.933 1.00 87.75 95 ALA A O 1
ATOM 683 N N . ARG A 1 96 ? 4.901 8.710 -23.794 1.00 81.81 96 ARG A N 1
ATOM 684 C CA . ARG A 1 96 ? 3.569 9.156 -23.326 1.00 81.81 96 ARG A CA 1
ATOM 685 C C . ARG A 1 96 ? 2.662 8.004 -22.894 1.00 81.81 96 ARG A C 1
ATOM 687 O O . ARG A 1 96 ? 1.875 8.175 -21.970 1.00 81.81 96 ARG A O 1
ATOM 694 N N . THR A 1 97 ? 2.785 6.870 -23.575 1.00 83.81 97 THR A N 1
ATOM 695 C CA . THR A 1 97 ? 2.058 5.621 -23.314 1.00 83.81 97 THR A CA 1
ATOM 696 C C . THR A 1 97 ? 3.017 4.503 -22.910 1.00 83.81 97 THR A C 1
ATOM 698 O O . THR A 1 97 ? 2.752 3.343 -23.211 1.00 83.81 97 THR A O 1
ATOM 701 N N . GLY A 1 98 ? 4.172 4.855 -22.330 1.00 88.69 98 GLY A N 1
ATOM 702 C CA . GLY A 1 98 ? 5.191 3.884 -21.947 1.00 88.69 98 GLY A CA 1
ATOM 703 C C . GLY A 1 98 ? 4.614 2.807 -21.031 1.00 88.69 98 GLY A C 1
ATOM 704 O O . GLY A 1 98 ? 3.793 3.088 -20.151 1.00 88.69 98 GLY A O 1
ATOM 705 N N . ASN A 1 99 ? 5.005 1.560 -21.270 1.00 92.31 99 ASN A N 1
ATOM 706 C CA . ASN A 1 99 ? 4.441 0.435 -20.548 1.00 92.31 99 ASN A CA 1
ATOM 707 C C . ASN A 1 99 ? 5.447 -0.691 -20.335 1.00 92.31 99 ASN A C 1
ATOM 709 O O . ASN A 1 99 ? 6.273 -0.980 -21.200 1.00 92.31 99 ASN A O 1
ATOM 713 N N . LEU A 1 100 ? 5.330 -1.352 -19.187 1.00 96.12 100 LEU A N 1
ATOM 714 C CA . LEU A 1 100 ? 6.089 -2.547 -18.853 1.00 96.12 100 LEU A CA 1
ATOM 715 C C . LEU A 1 100 ? 5.104 -3.663 -18.527 1.00 96.12 100 LEU A C 1
ATOM 717 O O . LEU A 1 100 ? 4.385 -3.591 -17.534 1.00 96.12 100 LEU A O 1
ATOM 721 N N . ASN A 1 101 ? 5.104 -4.691 -19.368 1.00 97.94 101 ASN A N 1
ATOM 722 C CA . ASN A 1 101 ? 4.311 -5.891 -19.175 1.00 97.94 101 ASN A CA 1
ATOM 723 C C . ASN A 1 101 ? 5.238 -7.103 -19.083 1.00 97.94 101 ASN A C 1
ATOM 725 O O . ASN A 1 101 ? 5.976 -7.388 -20.025 1.00 97.94 101 ASN A O 1
ATOM 729 N N . VAL A 1 102 ? 5.199 -7.817 -17.965 1.00 98.44 102 VAL A N 1
ATOM 730 C CA . VAL A 1 102 ? 5.991 -9.022 -17.720 1.00 98.44 102 VAL A CA 1
ATOM 731 C C . VAL A 1 102 ? 5.048 -10.117 -17.253 1.00 98.44 102 VAL A C 1
ATOM 733 O O . VAL A 1 102 ? 4.443 -10.004 -16.191 1.00 98.44 102 VAL A O 1
ATOM 736 N N . PHE A 1 103 ? 4.915 -11.165 -18.056 1.00 98.56 103 PHE A N 1
ATOM 737 C CA . PHE A 1 103 ? 4.065 -12.312 -17.773 1.00 98.56 103 PHE A CA 1
ATOM 738 C C . PHE A 1 103 ? 4.911 -13.582 -17.743 1.00 98.56 103 PHE A C 1
ATOM 740 O O . PHE A 1 103 ? 5.639 -13.858 -18.700 1.00 98.56 103 PHE A O 1
ATOM 747 N N . ALA A 1 104 ? 4.772 -14.368 -16.681 1.00 98.62 104 ALA A N 1
ATOM 748 C CA . ALA A 1 104 ? 5.345 -15.701 -16.559 1.00 98.62 104 ALA A CA 1
ATOM 749 C C . ALA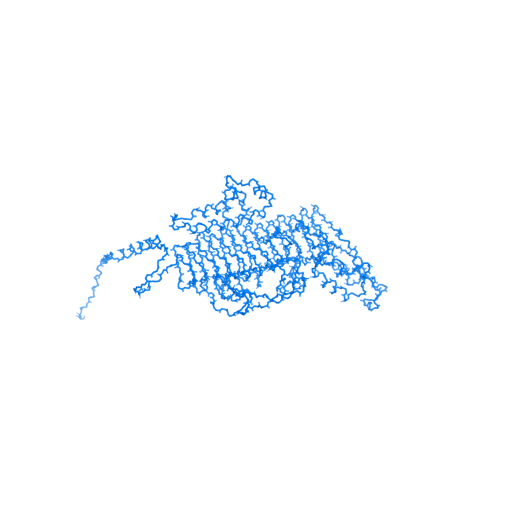 A 1 104 ? 4.294 -16.690 -16.049 1.00 98.62 104 ALA A C 1
ATOM 751 O O . ALA A 1 104 ? 3.422 -16.336 -15.249 1.00 98.62 104 ALA A O 1
ATOM 752 N N . ALA A 1 105 ? 4.372 -17.935 -16.511 1.00 98.31 105 ALA A N 1
ATOM 753 C CA . ALA A 1 105 ? 3.575 -19.018 -15.945 1.00 98.31 105 ALA A CA 1
ATOM 754 C C . ALA A 1 105 ? 4.050 -19.357 -14.531 1.00 98.31 105 ALA A C 1
ATOM 756 O O . ALA A 1 105 ? 3.235 -19.467 -13.620 1.00 98.31 105 ALA A O 1
ATOM 757 N N . ASN A 1 106 ? 5.366 -19.462 -14.371 1.00 98.25 106 ASN A N 1
ATOM 758 C CA . ASN A 1 106 ? 6.021 -19.795 -13.119 1.00 98.25 106 ASN A CA 1
ATOM 759 C C . ASN A 1 106 ? 6.444 -18.490 -12.438 1.00 98.25 106 ASN A C 1
ATOM 761 O O . ASN A 1 106 ? 5.564 -17.763 -11.977 1.00 98.25 106 ASN A O 1
ATOM 765 N N . ASP A 1 107 ? 7.735 -18.157 -12.426 1.00 98.56 107 ASP A N 1
ATOM 766 C CA . ASP A 1 107 ? 8.255 -17.056 -11.623 1.00 98.56 107 ASP A CA 1
ATOM 767 C C . ASP A 1 107 ? 8.627 -15.811 -12.449 1.00 98.56 107 ASP A C 1
ATOM 769 O O . ASP A 1 107 ? 9.000 -15.883 -13.626 1.00 98.56 107 ASP A O 1
ATOM 773 N N . VAL A 1 108 ? 8.560 -14.640 -11.809 1.00 98.69 108 VAL A N 1
ATOM 774 C CA . VAL A 1 108 ? 9.093 -13.378 -12.339 1.00 98.69 108 VAL A CA 1
ATOM 775 C C . VAL A 1 108 ? 10.213 -12.865 -11.434 1.00 98.69 108 VAL A C 1
ATOM 777 O O . VAL A 1 108 ? 9.968 -12.389 -10.325 1.00 98.69 108 VAL A O 1
ATOM 780 N N . GLY A 1 109 ? 11.445 -12.900 -11.936 1.00 98.06 109 GLY A N 1
ATOM 781 C CA . GLY A 1 109 ? 12.609 -12.305 -11.281 1.00 98.06 109 GLY A CA 1
ATOM 782 C C . GLY A 1 109 ? 12.883 -10.896 -11.805 1.00 98.06 109 GLY A C 1
ATOM 783 O O . GLY A 1 109 ? 13.022 -10.710 -13.015 1.00 98.06 109 GLY A O 1
ATOM 784 N N . LEU A 1 110 ? 13.016 -9.911 -10.912 1.00 97.19 110 LEU A N 1
ATOM 785 C CA . LEU A 1 110 ? 13.280 -8.509 -11.266 1.00 97.19 110 LEU A CA 1
ATOM 786 C C . LEU A 1 110 ? 14.568 -7.981 -10.624 1.00 97.19 110 LEU A C 1
ATOM 788 O O . LEU A 1 110 ? 14.774 -8.132 -9.419 1.00 97.19 110 LEU A O 1
ATOM 792 N N . GLY A 1 111 ? 15.400 -7.333 -11.439 1.00 94.50 111 GLY A N 1
ATOM 793 C CA . GLY A 1 111 ? 16.551 -6.539 -11.020 1.00 94.50 111 GLY A CA 1
ATOM 794 C C . GLY A 1 111 ? 16.165 -5.074 -10.816 1.00 94.50 111 GLY A C 1
ATOM 795 O O . GLY A 1 111 ? 15.051 -4.764 -10.390 1.00 94.50 111 GLY A O 1
ATOM 796 N N . ASN A 1 112 ? 17.066 -4.148 -11.142 1.00 92.56 112 ASN A N 1
ATOM 797 C CA . ASN A 1 112 ? 16.755 -2.720 -11.122 1.00 92.56 112 ASN A CA 1
ATOM 798 C C . ASN A 1 112 ? 15.988 -2.329 -12.385 1.00 92.56 112 ASN A C 1
ATOM 800 O O . ASN A 1 112 ? 16.580 -2.081 -13.433 1.00 92.56 112 ASN A O 1
ATOM 804 N N . VAL A 1 113 ? 14.666 -2.267 -12.282 1.00 94.81 113 VAL A N 1
ATOM 805 C CA . VAL A 1 113 ? 13.775 -1.948 -13.396 1.00 94.81 113 VAL A CA 1
ATOM 806 C C . VAL A 1 113 ? 13.197 -0.558 -13.189 1.00 94.81 113 VAL A C 1
ATOM 808 O O . VAL A 1 113 ? 12.364 -0.352 -12.313 1.00 94.81 113 VAL A O 1
ATOM 811 N N . ALA A 1 114 ? 13.608 0.403 -14.005 1.00 93.50 114 ALA A N 1
ATOM 812 C CA . ALA A 1 114 ? 13.114 1.772 -13.954 1.00 93.50 114 ALA A CA 1
ATOM 813 C C . ALA A 1 114 ? 12.349 2.140 -15.230 1.00 93.50 114 ALA A C 1
ATOM 815 O O . ALA A 1 114 ? 12.652 1.663 -16.319 1.00 93.50 114 ALA A O 1
ATOM 816 N N . MET A 1 115 ? 11.384 3.040 -15.112 1.00 93.50 115 MET A N 1
ATOM 817 C CA . MET A 1 115 ? 10.758 3.745 -16.222 1.00 93.50 115 MET A CA 1
ATOM 818 C C . MET A 1 115 ? 10.838 5.236 -15.920 1.00 93.50 115 MET A C 1
ATOM 820 O O . MET A 1 115 ? 10.570 5.662 -14.800 1.00 93.50 115 MET A O 1
ATOM 824 N N . SER A 1 116 ? 11.261 6.024 -16.901 1.00 90.56 116 SER A N 1
ATOM 825 C CA . SER A 1 116 ? 11.404 7.466 -16.728 1.00 90.56 116 SER A CA 1
ATOM 826 C C . SER A 1 116 ? 10.163 8.200 -17.228 1.00 90.56 116 SER A C 1
ATOM 828 O O . SER A 1 116 ? 9.656 7.891 -18.305 1.00 90.56 116 SER A O 1
ATOM 830 N N . ASP A 1 117 ? 9.703 9.197 -16.472 1.00 88.25 117 ASP A N 1
ATOM 831 C CA . ASP A 1 117 ? 8.682 10.162 -16.889 1.00 88.25 117 ASP A CA 1
ATOM 832 C C . ASP A 1 117 ? 9.253 11.562 -17.166 1.00 88.25 117 ASP A C 1
ATOM 834 O O . ASP A 1 117 ? 8.517 12.554 -17.190 1.00 88.25 117 ASP A O 1
ATOM 838 N N . ALA A 1 118 ? 10.562 11.641 -17.416 1.00 86.44 118 ALA A N 1
ATOM 839 C CA . ALA A 1 118 ? 11.230 12.867 -17.822 1.00 86.44 118 ALA A CA 1
ATOM 840 C C . ALA A 1 118 ? 10.684 13.387 -19.157 1.00 86.44 118 ALA A C 1
ATOM 842 O O . ALA A 1 118 ? 10.210 12.625 -20.000 1.00 86.44 118 ALA A O 1
ATOM 843 N N . ASP A 1 119 ? 10.791 14.696 -19.384 1.00 83.12 119 ASP A N 1
ATOM 844 C CA . ASP A 1 119 ? 10.465 15.269 -20.689 1.00 83.12 119 ASP A CA 1
ATOM 845 C C . ASP A 1 119 ? 11.439 14.716 -21.755 1.00 83.12 119 ASP A C 1
ATOM 847 O O . ASP A 1 119 ? 12.650 14.964 -21.663 1.00 83.12 119 ASP A O 1
ATOM 851 N N . PRO A 1 120 ? 10.947 13.989 -22.784 1.00 81.19 120 PRO A N 1
ATOM 852 C CA . PRO A 1 120 ? 11.797 13.442 -23.837 1.00 81.19 120 PRO A CA 1
ATOM 853 C C . PRO A 1 120 ? 12.635 14.501 -24.569 1.00 81.19 120 PRO A C 1
ATOM 855 O O . PRO A 1 120 ? 13.683 14.162 -25.116 1.00 81.19 120 PRO A O 1
ATOM 858 N N . LEU A 1 121 ? 12.196 15.768 -24.598 1.00 80.69 121 LEU A N 1
ATOM 859 C CA . LEU A 1 121 ? 12.917 16.869 -25.247 1.00 80.69 121 LEU A CA 1
ATOM 860 C C . LEU A 1 121 ? 14.184 17.282 -24.492 1.00 80.69 121 LEU A C 1
ATOM 862 O O . LEU A 1 121 ? 15.101 17.834 -25.102 1.00 80.69 121 LEU A O 1
ATOM 866 N N . LEU A 1 122 ? 14.253 17.004 -23.187 1.00 79.81 122 LEU A N 1
ATOM 867 C CA . LEU A 1 122 ? 15.439 17.268 -22.370 1.00 79.81 122 LEU A CA 1
ATOM 868 C C . LEU A 1 122 ? 16.531 16.218 -22.586 1.00 79.81 122 LEU A C 1
ATOM 870 O O . LEU A 1 122 ? 17.692 16.470 -22.257 1.00 79.81 122 LEU A O 1
ATOM 874 N N . LEU A 1 123 ? 16.181 15.059 -23.152 1.00 80.94 123 LEU A N 1
ATOM 875 C CA . LEU A 1 123 ? 17.141 14.012 -23.466 1.00 80.94 123 LEU A CA 1
ATOM 876 C C . LEU A 1 123 ? 17.930 14.352 -24.742 1.00 80.94 123 LEU A C 1
ATOM 878 O O . LEU A 1 123 ? 17.369 14.908 -25.697 1.00 80.94 123 LEU A O 1
ATOM 882 N N . PRO A 1 124 ? 19.220 13.969 -24.812 1.00 83.75 124 PRO A N 1
ATOM 883 C CA . PRO A 1 124 ? 20.012 14.093 -26.028 1.00 83.75 124 PRO A CA 1
ATOM 884 C C . PRO A 1 124 ? 19.294 13.441 -27.206 1.00 83.75 124 PRO A C 1
ATOM 886 O O . PRO A 1 124 ? 18.920 12.269 -27.154 1.00 83.75 124 PRO A O 1
ATOM 889 N N . ASN A 1 125 ? 19.113 14.198 -28.279 1.00 84.19 125 ASN A N 1
ATOM 890 C CA . ASN A 1 125 ? 18.380 13.782 -29.471 1.00 84.19 125 ASN A CA 1
ATOM 891 C C . ASN A 1 125 ? 19.175 14.151 -30.727 1.00 84.19 125 ASN A C 1
ATOM 893 O O . ASN A 1 125 ? 20.219 14.793 -30.641 1.00 84.19 125 ASN A O 1
ATOM 897 N N . VAL A 1 126 ? 18.695 13.740 -31.901 1.00 85.81 126 VAL A N 1
ATOM 898 C CA . VAL A 1 126 ? 19.411 13.955 -33.172 1.00 85.81 126 VAL A CA 1
ATOM 899 C C . VAL A 1 126 ? 19.749 15.430 -33.445 1.00 85.81 126 VAL A C 1
ATOM 901 O O . VAL A 1 126 ? 20.758 15.714 -34.083 1.00 85.81 126 VAL A O 1
ATOM 904 N N . ASN A 1 127 ? 18.952 16.368 -32.923 1.00 86.25 127 ASN A N 1
ATOM 905 C CA . ASN A 1 127 ? 19.165 17.807 -33.091 1.00 86.25 127 ASN A CA 1
ATOM 906 C C . ASN A 1 127 ? 20.031 18.422 -31.977 1.00 86.25 127 ASN A C 1
ATOM 908 O O . ASN A 1 127 ? 20.522 19.536 -32.133 1.00 86.25 127 ASN A O 1
ATOM 912 N N . ALA A 1 128 ? 20.223 17.709 -30.865 1.00 84.81 128 ALA A N 1
ATOM 913 C CA . ALA A 1 128 ? 21.039 18.123 -29.727 1.00 84.81 128 ALA A CA 1
ATOM 914 C C . ALA A 1 128 ? 21.861 16.934 -29.179 1.00 84.81 128 ALA A C 1
ATOM 916 O O . ALA A 1 128 ? 21.603 16.462 -28.065 1.00 84.81 128 ALA A O 1
ATOM 917 N N . PRO A 1 129 ? 22.824 16.402 -29.958 1.00 83.69 129 PRO A N 1
ATOM 918 C CA . PRO A 1 129 ? 23.679 15.312 -29.509 1.00 83.69 129 PRO A CA 1
ATOM 919 C C . PRO A 1 129 ? 24.720 15.802 -28.498 1.00 83.69 129 PRO A C 1
ATOM 921 O O . PRO A 1 129 ? 25.068 16.982 -28.439 1.00 83.69 129 PRO A O 1
ATOM 924 N N . VAL A 1 130 ? 25.278 14.871 -27.731 1.00 77.81 130 VAL A N 1
ATOM 925 C CA . VAL A 1 130 ? 26.339 15.140 -26.746 1.00 77.81 130 VAL A CA 1
ATOM 926 C C . VAL A 1 130 ? 27.582 14.302 -27.029 1.00 77.81 130 VAL A C 1
ATOM 928 O O . VAL A 1 130 ? 27.491 13.235 -27.628 1.00 77.81 130 VAL A O 1
ATOM 931 N N . SER A 1 131 ? 28.758 14.774 -26.607 1.00 71.56 131 SER A N 1
ATOM 932 C CA . SER A 1 131 ? 30.040 14.260 -27.116 1.00 71.56 131 SER A CA 1
ATOM 933 C C . SER A 1 131 ? 30.922 13.481 -26.132 1.00 71.56 131 SER A C 1
ATOM 935 O O . SER A 1 131 ? 32.021 13.062 -26.499 1.00 71.56 131 SER A O 1
ATOM 937 N N . ARG A 1 132 ? 30.496 13.266 -24.873 1.00 65.12 132 ARG A N 1
ATOM 938 C CA . ARG A 1 132 ? 31.352 12.675 -23.815 1.00 65.12 132 ARG A CA 1
ATOM 939 C C . ARG A 1 132 ? 30.636 11.636 -22.953 1.00 65.12 132 ARG A C 1
ATOM 941 O O . ARG A 1 132 ? 29.627 11.966 -22.351 1.00 65.12 132 ARG A O 1
ATOM 948 N N . PHE A 1 133 ? 31.217 10.444 -22.771 1.00 53.22 133 PHE A N 1
ATOM 949 C CA . PHE A 1 133 ? 30.591 9.318 -22.045 1.00 53.22 133 PHE A CA 1
ATOM 950 C C . PHE A 1 133 ? 30.606 9.438 -20.507 1.00 53.22 133 PHE A C 1
ATOM 952 O O . PHE A 1 133 ? 29.644 9.051 -19.845 1.00 53.22 133 PHE A O 1
ATOM 959 N N . GLY A 1 134 ? 31.651 10.050 -19.929 1.00 50.47 134 GLY A N 1
ATOM 960 C CA . GLY A 1 134 ? 31.713 10.335 -18.482 1.00 50.47 134 GLY A CA 1
ATOM 961 C C . GLY A 1 134 ? 30.731 11.424 -18.020 1.00 50.47 134 GLY A C 1
ATOM 962 O O . GLY A 1 134 ? 30.417 11.522 -16.837 1.00 50.47 134 GLY A O 1
ATOM 963 N N . GLY A 1 135 ? 30.229 12.223 -18.969 1.00 51.19 135 GLY A N 1
ATOM 964 C CA . GLY A 1 135 ? 29.144 13.181 -18.765 1.00 51.19 135 GLY A CA 1
ATOM 965 C C . GLY A 1 135 ? 27.793 12.644 -19.235 1.00 51.19 135 GLY A C 1
ATOM 966 O O . GLY A 1 135 ? 26.812 12.869 -18.554 1.00 51.19 135 GLY A O 1
ATOM 967 N N . PHE A 1 136 ? 27.728 11.901 -20.343 1.00 55.38 136 PHE A N 1
ATOM 968 C CA . PHE A 1 136 ? 26.480 11.402 -20.929 1.00 55.38 136 PHE A CA 1
ATOM 969 C C . PHE A 1 136 ? 25.700 10.518 -19.968 1.00 55.38 136 PHE A C 1
ATOM 971 O O . PHE A 1 136 ? 24.535 10.792 -19.734 1.00 55.38 136 PHE A O 1
ATOM 978 N N . THR A 1 137 ? 26.341 9.517 -19.364 1.00 62.88 137 THR A N 1
ATOM 979 C CA . THR A 1 137 ? 25.663 8.605 -18.430 1.00 62.88 137 THR A CA 1
ATOM 980 C C . THR A 1 137 ? 25.135 9.354 -17.214 1.00 62.88 137 THR A C 1
ATOM 982 O O . THR A 1 137 ? 23.959 9.242 -16.919 1.00 62.88 137 THR A O 1
ATOM 985 N N . ASN A 1 138 ? 25.939 10.209 -16.579 1.00 66.62 138 ASN A N 1
ATOM 986 C CA . ASN A 1 138 ? 25.497 11.004 -15.429 1.00 66.62 138 ASN A CA 1
ATOM 987 C C . ASN A 1 138 ? 24.458 12.081 -15.788 1.00 66.62 138 ASN A C 1
ATOM 989 O O . ASN A 1 138 ? 23.540 12.321 -15.012 1.00 66.62 138 ASN A O 1
ATOM 993 N N . VAL A 1 139 ? 24.584 12.744 -16.942 1.00 68.12 139 VAL A N 1
ATOM 994 C CA . VAL A 1 139 ? 23.642 13.777 -17.409 1.00 68.12 139 VAL A CA 1
ATOM 995 C C . VAL A 1 139 ? 22.314 13.139 -17.792 1.00 68.12 139 VAL A C 1
ATOM 997 O O . VAL A 1 139 ? 21.290 13.548 -17.259 1.00 68.12 139 VAL A O 1
ATOM 1000 N N . VAL A 1 140 ? 22.330 12.106 -18.639 1.00 71.88 140 VAL A N 1
ATOM 1001 C CA . VAL A 1 140 ? 21.130 11.364 -19.046 1.00 71.88 140 VAL A CA 1
ATOM 1002 C C . VAL A 1 140 ? 20.486 10.713 -17.837 1.00 71.88 140 VAL A C 1
ATOM 1004 O O . VAL A 1 140 ? 19.294 10.877 -17.643 1.00 71.88 140 VAL A O 1
ATOM 1007 N N . PHE A 1 141 ? 21.257 10.049 -16.976 1.00 75.00 141 PHE A N 1
ATOM 1008 C CA . PHE A 1 141 ? 20.729 9.476 -15.743 1.00 75.00 141 PHE A CA 1
ATOM 1009 C C . PHE A 1 141 ? 20.036 10.540 -14.888 1.00 75.00 141 PHE A C 1
ATOM 1011 O O . PHE A 1 141 ? 18.858 10.397 -14.592 1.00 75.00 141 PHE A O 1
ATOM 1018 N N . ASN A 1 142 ? 20.701 11.659 -14.583 1.00 77.44 142 ASN A N 1
ATOM 1019 C CA . ASN A 1 142 ? 20.101 12.733 -13.786 1.00 77.44 142 ASN A CA 1
ATOM 1020 C C . ASN A 1 142 ? 18.868 13.377 -14.432 1.00 77.44 142 ASN A C 1
ATOM 1022 O O . ASN A 1 142 ? 17.996 13.844 -13.696 1.00 77.44 142 ASN A O 1
ATOM 1026 N N . GLN A 1 143 ? 18.815 13.435 -15.766 1.00 78.62 143 GLN A N 1
ATOM 1027 C CA . GLN A 1 143 ? 17.650 13.887 -16.526 1.00 78.62 143 GLN A CA 1
ATOM 1028 C C . GLN A 1 143 ? 16.518 12.862 -16.471 1.00 78.62 143 GLN A C 1
ATOM 1030 O O . GLN A 1 143 ? 15.380 13.249 -16.285 1.00 78.62 143 GLN A O 1
ATOM 1035 N N . LEU A 1 144 ? 16.807 11.564 -16.554 1.00 77.56 144 LEU A N 1
ATOM 1036 C CA . LEU A 1 144 ? 15.797 10.505 -16.475 1.00 77.56 144 LEU A CA 1
ATOM 1037 C C . LEU A 1 144 ? 15.141 10.400 -15.091 1.00 77.56 144 LEU A C 1
ATOM 1039 O O . LEU A 1 144 ? 14.065 9.818 -14.975 1.00 77.56 144 LEU A O 1
ATOM 1043 N N . LEU A 1 145 ? 15.767 10.961 -14.054 1.00 80.38 145 LEU A N 1
ATOM 1044 C CA . LEU A 1 145 ? 15.169 11.079 -12.725 1.00 80.38 145 LEU A CA 1
ATOM 1045 C C . LEU A 1 145 ? 14.211 12.275 -12.591 1.00 80.38 145 LEU A C 1
ATOM 1047 O O . LEU A 1 145 ? 13.580 12.405 -11.547 1.00 80.38 145 LEU A O 1
ATOM 1051 N N . THR A 1 146 ? 14.154 13.203 -13.557 1.00 78.12 146 THR A N 1
ATOM 1052 C CA . THR A 1 146 ? 13.227 14.344 -13.488 1.00 78.12 146 THR A CA 1
ATOM 1053 C C . THR A 1 146 ? 11.826 13.947 -13.933 1.00 78.12 146 THR A C 1
ATOM 1055 O O . THR A 1 146 ? 11.642 12.987 -14.671 1.00 78.12 146 THR A O 1
ATOM 1058 N N . HIS A 1 147 ? 10.850 14.757 -13.533 1.00 78.69 147 HIS A N 1
ATOM 1059 C CA . HIS A 1 147 ? 9.477 14.661 -14.007 1.00 78.69 147 HIS A CA 1
ATOM 1060 C C . HIS A 1 147 ? 9.224 15.658 -15.136 1.00 78.69 147 HIS A C 1
ATOM 1062 O O . HIS A 1 147 ? 9.659 16.813 -15.062 1.00 78.69 147 HIS A O 1
ATOM 1068 N N . SER A 1 148 ? 8.476 15.245 -16.157 1.00 75.19 148 SER A N 1
ATOM 1069 C CA . SER A 1 148 ? 7.897 16.165 -17.136 1.00 75.19 148 SER A CA 1
ATOM 1070 C C . SER A 1 148 ? 6.895 17.100 -16.448 1.00 75.19 148 SER A C 1
ATOM 1072 O O . SER A 1 148 ? 5.829 16.666 -16.015 1.00 75.19 148 SER A O 1
ATOM 1074 N N . GLN A 1 149 ? 7.220 18.393 -16.383 1.00 65.50 149 GLN A N 1
ATOM 1075 C CA . GLN A 1 149 ? 6.365 19.428 -15.778 1.00 65.50 149 GLN A CA 1
ATOM 1076 C C . GLN A 1 149 ? 5.360 20.046 -16.765 1.00 65.50 149 GLN A C 1
ATOM 1078 O O . GLN A 1 149 ? 4.655 20.994 -16.425 1.00 65.50 149 GLN A O 1
ATOM 1083 N N . ASP A 1 150 ? 5.320 19.563 -18.007 1.00 54.81 150 ASP A N 1
ATOM 1084 C CA . ASP A 1 150 ? 4.711 20.316 -19.095 1.00 54.81 150 ASP A CA 1
ATOM 1085 C C . ASP A 1 150 ? 3.168 20.317 -19.083 1.00 54.81 150 ASP A C 1
ATOM 1087 O O . ASP A 1 150 ? 2.506 19.309 -19.350 1.00 54.81 150 ASP A O 1
ATOM 1091 N N . LEU A 1 151 ? 2.602 21.502 -18.834 1.00 46.62 151 LEU A N 1
ATOM 1092 C CA . LEU A 1 151 ? 1.175 21.817 -18.938 1.00 46.62 151 LEU A CA 1
ATOM 1093 C C . LEU A 1 151 ? 0.677 21.859 -20.402 1.00 46.62 151 LEU A C 1
ATOM 1095 O O . LEU A 1 151 ? -0.516 21.679 -20.637 1.00 46.62 151 LEU A O 1
ATOM 1099 N N . LEU A 1 152 ? 1.558 22.084 -21.389 1.00 35.62 152 LEU A N 1
ATOM 1100 C CA . LEU A 1 152 ? 1.234 22.211 -22.822 1.00 35.62 152 LEU A CA 1
ATOM 1101 C C . LEU A 1 152 ? 1.194 20.860 -23.548 1.00 35.62 152 LEU A C 1
ATOM 1103 O O . LEU A 1 152 ? 0.403 20.670 -24.473 1.00 35.62 152 LEU A O 1
ATOM 1107 N N . HIS A 1 153 ? 2.040 19.912 -23.142 1.00 45.47 153 HIS A N 1
ATOM 1108 C CA . HIS A 1 153 ? 2.152 18.586 -23.765 1.00 45.47 153 HIS A CA 1
ATOM 1109 C C . HIS A 1 153 ? 1.423 17.470 -23.001 1.00 45.47 153 HIS A C 1
ATOM 1111 O O . HIS A 1 153 ? 1.325 16.349 -23.514 1.00 45.47 153 HIS A O 1
ATOM 1117 N N . GLY A 1 154 ? 0.862 17.803 -21.835 1.00 48.94 154 GLY A N 1
ATOM 1118 C CA . GLY A 1 154 ? 0.211 16.880 -20.917 1.00 48.94 154 GLY A CA 1
ATOM 1119 C C . GLY A 1 154 ? 1.230 16.091 -20.098 1.00 48.94 154 GLY A C 1
ATOM 1120 O O . GLY A 1 154 ? 2.266 15.662 -20.606 1.00 48.94 154 GLY A O 1
ATOM 1121 N N . LYS A 1 155 ? 0.909 15.863 -18.822 1.00 62.53 155 LYS A N 1
ATOM 1122 C CA . LYS A 1 155 ? 1.657 14.970 -17.932 1.00 62.53 155 LYS A CA 1
ATOM 1123 C C . LYS A 1 155 ? 1.919 13.624 -18.625 1.00 62.53 155 LYS A C 1
ATOM 1125 O O . LYS A 1 155 ? 0.979 13.015 -19.146 1.00 62.53 155 LYS A O 1
ATOM 1130 N N . LEU A 1 156 ? 3.170 13.147 -18.634 1.00 66.69 156 LEU A N 1
ATOM 1131 C CA . LEU A 1 156 ? 3.491 11.822 -19.176 1.00 66.69 156 LEU A CA 1
ATOM 1132 C C . LEU A 1 156 ? 2.694 10.760 -18.401 1.00 66.69 156 LEU A C 1
ATOM 1134 O O . LEU A 1 156 ? 2.567 10.859 -17.183 1.00 66.69 156 LEU A O 1
ATOM 1138 N N . HIS A 1 157 ? 2.076 9.810 -19.107 1.00 74.31 157 HIS A N 1
ATOM 1139 C CA . HIS A 1 157 ? 1.085 8.870 -18.560 1.00 74.31 157 HIS A CA 1
ATOM 1140 C C . HIS A 1 157 ? -0.191 9.492 -17.954 1.00 74.31 157 HIS A C 1
ATOM 1142 O O . HIS A 1 157 ? -1.042 8.761 -17.459 1.00 74.31 157 HIS A O 1
ATOM 1148 N N . GLY A 1 158 ? -0.393 10.813 -18.011 1.00 62.47 158 GLY A N 1
ATOM 1149 C CA . GLY A 1 158 ? -1.562 11.475 -17.412 1.00 62.47 158 GLY A CA 1
ATOM 1150 C C . GLY A 1 158 ? -2.901 11.049 -18.026 1.00 62.47 158 GLY A C 1
ATOM 1151 O O . GLY A 1 158 ? -3.904 10.968 -17.323 1.00 62.47 158 GLY A O 1
ATOM 1152 N N . ASN A 1 159 ? -2.894 10.712 -19.320 1.00 74.50 159 ASN A N 1
ATOM 1153 C CA . ASN A 1 159 ? -4.048 10.169 -20.051 1.00 74.50 159 ASN A CA 1
ATOM 1154 C C . ASN A 1 159 ? -3.936 8.655 -20.300 1.00 74.50 159 ASN A C 1
ATOM 1156 O O . ASN A 1 159 ? -4.776 8.075 -20.987 1.00 74.50 159 ASN A O 1
ATOM 1160 N N . ASP A 1 160 ? -2.880 8.020 -19.792 1.00 78.81 160 ASP A N 1
ATOM 1161 C CA . ASP A 1 160 ? -2.657 6.591 -19.956 1.00 78.81 160 ASP A CA 1
ATOM 1162 C C . ASP A 1 160 ? -3.437 5.838 -18.882 1.00 78.81 160 ASP A C 1
ATOM 1164 O O . ASP A 1 160 ? -3.121 5.890 -17.696 1.00 78.81 160 ASP A O 1
ATOM 1168 N N . MET A 1 161 ? -4.500 5.163 -19.312 1.00 83.00 161 MET A N 1
ATOM 1169 C CA . MET A 1 161 ? -5.390 4.458 -18.396 1.00 83.00 161 MET A CA 1
ATOM 1170 C C . MET A 1 161 ? -4.946 3.028 -18.098 1.00 83.00 161 MET A C 1
ATOM 1172 O O . MET A 1 161 ? -5.560 2.378 -17.257 1.00 83.00 161 MET A O 1
ATOM 1176 N N . GLN A 1 162 ? -3.935 2.523 -18.807 1.00 88.25 162 GLN A N 1
ATOM 1177 C CA . GLN A 1 162 ? -3.507 1.137 -18.689 1.00 88.25 162 GLN A CA 1
ATOM 1178 C C . GLN A 1 162 ? -2.409 1.031 -17.630 1.00 88.25 162 GLN A C 1
ATOM 1180 O O . GLN A 1 162 ? -1.368 1.669 -17.791 1.00 88.25 162 GLN A O 1
ATOM 1185 N N . PRO A 1 163 ? -2.586 0.237 -16.564 1.00 93.31 163 PRO A N 1
ATOM 1186 C CA . PRO A 1 163 ? -1.513 0.007 -15.609 1.00 93.31 163 PRO A CA 1
ATOM 1187 C C . PRO A 1 163 ? -0.392 -0.838 -16.232 1.00 93.31 163 PRO A C 1
ATOM 1189 O O . PRO A 1 163 ? -0.630 -1.623 -17.153 1.00 93.31 163 PRO A O 1
ATOM 1192 N N . ALA A 1 164 ? 0.823 -0.704 -15.699 1.00 96.56 164 ALA A N 1
ATOM 1193 C CA . ALA A 1 164 ? 1.890 -1.670 -15.958 1.00 96.56 164 ALA A CA 1
ATOM 1194 C C . ALA A 1 164 ? 1.577 -2.995 -15.242 1.00 96.56 164 ALA A C 1
ATOM 1196 O O . ALA A 1 164 ? 0.992 -2.989 -14.154 1.00 96.56 164 ALA A O 1
ATOM 1197 N N . LEU A 1 165 ? 1.942 -4.129 -15.845 1.00 98.25 165 LEU A N 1
ATOM 1198 C CA . LEU A 1 165 ? 1.570 -5.461 -15.360 1.00 98.25 165 LEU A CA 1
ATOM 1199 C C . LEU A 1 165 ? 2.807 -6.329 -15.139 1.00 98.25 165 LEU A C 1
ATOM 1201 O O . LEU A 1 165 ? 3.589 -6.553 -16.057 1.00 98.25 165 LEU A O 1
ATOM 1205 N N . ILE A 1 166 ? 2.956 -6.862 -13.932 1.00 98.69 166 ILE A N 1
ATOM 1206 C CA . ILE A 1 166 ? 4.013 -7.805 -13.563 1.00 98.69 166 ILE A CA 1
ATOM 1207 C C . ILE A 1 166 ? 3.321 -9.003 -12.922 1.00 98.69 166 ILE A C 1
ATOM 1209 O O . ILE A 1 166 ? 2.803 -8.902 -11.811 1.00 98.69 166 ILE A O 1
ATOM 1213 N N . VAL A 1 167 ? 3.250 -10.115 -13.650 1.00 98.75 167 VAL A N 1
ATOM 1214 C CA . VAL A 1 167 ? 2.395 -11.249 -13.295 1.00 98.75 167 VAL A CA 1
ATOM 1215 C C . VAL A 1 167 ? 3.158 -12.566 -13.382 1.00 98.75 167 VAL A C 1
ATOM 1217 O O . VAL A 1 167 ? 3.558 -12.986 -14.467 1.00 98.75 167 VAL A O 1
ATOM 1220 N N . ALA A 1 168 ? 3.276 -13.236 -12.241 1.00 98.69 168 ALA A N 1
ATOM 1221 C CA . ALA A 1 168 ? 3.617 -14.647 -12.109 1.00 98.69 168 ALA A CA 1
ATOM 1222 C C . ALA A 1 168 ? 2.314 -15.412 -11.851 1.00 98.69 168 ALA A C 1
ATOM 1224 O O . ALA A 1 168 ? 1.669 -15.206 -10.823 1.00 98.69 168 ALA A O 1
ATOM 1225 N N . LYS A 1 169 ? 1.865 -16.240 -12.798 1.00 97.88 169 LYS A N 1
ATOM 1226 C CA . LYS A 1 169 ? 0.546 -16.882 -12.706 1.00 97.88 169 LYS A CA 1
ATOM 1227 C C . LYS A 1 169 ? 0.479 -17.887 -11.553 1.00 97.88 169 LYS A C 1
ATOM 1229 O O . LYS A 1 169 ? -0.433 -17.804 -10.736 1.00 97.88 169 LYS A O 1
ATOM 1234 N N . ASP A 1 170 ? 1.415 -18.830 -11.526 1.00 97.62 170 ASP A N 1
ATOM 1235 C CA . ASP A 1 170 ? 1.439 -19.955 -10.588 1.00 97.62 170 ASP A CA 1
ATOM 1236 C C . ASP A 1 170 ? 2.629 -19.853 -9.600 1.00 97.62 170 ASP A C 1
ATOM 1238 O O . ASP A 1 170 ? 2.637 -20.538 -8.573 1.00 97.62 170 ASP A O 1
ATOM 1242 N N . GLY A 1 171 ? 3.608 -18.982 -9.881 1.00 98.00 171 GLY A N 1
ATOM 1243 C CA . GLY A 1 171 ? 4.828 -18.789 -9.093 1.00 98.00 171 GLY A CA 1
ATOM 1244 C C . GLY A 1 171 ? 4.916 -17.469 -8.321 1.00 98.00 171 GLY A C 1
ATOM 1245 O O . GLY A 1 171 ? 3.904 -16.861 -7.948 1.00 98.00 171 GLY A O 1
ATOM 1246 N N . ASP A 1 172 ? 6.154 -17.061 -8.066 1.00 98.56 172 ASP A N 1
ATOM 1247 C CA . ASP A 1 172 ? 6.551 -15.935 -7.226 1.00 98.56 172 ASP A CA 1
ATOM 1248 C C . ASP A 1 172 ? 6.980 -14.718 -8.070 1.00 98.56 172 ASP A C 1
ATOM 1250 O O . ASP A 1 172 ? 7.483 -14.846 -9.187 1.00 98.56 172 ASP A O 1
ATOM 1254 N N . VAL A 1 173 ? 6.836 -13.513 -7.515 1.00 98.69 173 VAL A N 1
ATOM 1255 C CA . VAL A 1 173 ? 7.497 -12.303 -8.033 1.00 98.69 173 VAL A CA 1
ATOM 1256 C C . VAL A 1 173 ? 8.560 -11.873 -7.029 1.00 98.69 173 VAL A C 1
ATOM 1258 O O . VAL A 1 173 ? 8.243 -11.581 -5.875 1.00 98.69 173 VAL A O 1
ATOM 1261 N N . PHE A 1 174 ? 9.826 -11.823 -7.434 1.00 97.56 174 PHE A N 1
ATOM 1262 C CA . PHE A 1 174 ? 10.920 -11.636 -6.481 1.00 97.56 174 PHE A CA 1
ATOM 1263 C C . PHE A 1 174 ? 12.068 -10.773 -7.008 1.00 97.56 174 PHE A C 1
ATOM 1265 O O . PHE A 1 174 ? 12.269 -10.609 -8.212 1.00 97.56 174 PHE A O 1
ATOM 1272 N N . ALA A 1 175 ? 12.846 -10.224 -6.076 1.00 95.12 175 ALA A N 1
ATOM 1273 C CA . ALA A 1 175 ? 14.105 -9.553 -6.377 1.00 95.12 175 ALA A CA 1
ATOM 1274 C C . ALA A 1 175 ? 15.176 -10.572 -6.803 1.00 95.12 175 ALA A C 1
ATOM 1276 O O . ALA A 1 175 ? 15.640 -11.362 -5.981 1.00 95.12 175 ALA A O 1
ATOM 1277 N N . ASN A 1 176 ? 15.607 -10.540 -8.067 1.00 93.38 176 ASN A N 1
ATOM 1278 C CA . ASN A 1 176 ? 16.685 -11.407 -8.566 1.00 93.38 176 ASN A CA 1
ATOM 1279 C C . ASN A 1 176 ? 18.093 -10.811 -8.354 1.00 93.38 176 ASN A C 1
ATOM 1281 O O . ASN A 1 176 ? 19.097 -11.466 -8.636 1.00 93.38 176 ASN A O 1
ATOM 1285 N N . SER A 1 177 ? 18.170 -9.587 -7.824 1.00 89.38 177 SER A N 1
ATOM 1286 C CA . SER A 1 177 ? 19.399 -8.925 -7.397 1.00 89.38 177 SER A CA 1
ATOM 1287 C C . SER A 1 177 ? 19.222 -8.282 -6.018 1.00 89.38 177 SER A C 1
ATOM 1289 O O . SER A 1 177 ? 18.115 -7.960 -5.578 1.00 89.38 177 SER A O 1
ATOM 1291 N N . THR A 1 178 ? 20.325 -8.114 -5.288 1.00 88.00 178 THR A N 1
ATOM 1292 C CA . THR A 1 178 ? 20.292 -7.504 -3.953 1.00 88.00 178 THR A CA 1
ATOM 1293 C C . THR A 1 178 ? 19.754 -6.079 -4.032 1.00 88.00 178 THR A C 1
ATOM 1295 O O . THR A 1 178 ? 20.284 -5.258 -4.775 1.00 88.00 178 THR A O 1
ATOM 1298 N N . ASN A 1 179 ? 18.749 -5.775 -3.208 1.00 86.38 179 ASN A N 1
ATOM 1299 C CA . ASN A 1 179 ? 18.083 -4.470 -3.152 1.00 86.38 179 ASN A CA 1
ATOM 1300 C C . ASN A 1 179 ? 17.443 -4.026 -4.478 1.00 86.38 179 ASN A C 1
ATOM 1302 O O . ASN A 1 179 ? 17.258 -2.824 -4.654 1.00 86.38 179 ASN A O 1
ATOM 1306 N N . ALA A 1 180 ? 17.080 -4.960 -5.366 1.00 93.00 180 ALA A N 1
ATOM 1307 C CA . ALA A 1 180 ? 16.406 -4.669 -6.631 1.00 93.00 180 ALA A CA 1
ATOM 1308 C C . ALA A 1 180 ? 15.282 -3.634 -6.462 1.00 93.00 180 ALA A C 1
ATOM 1310 O O . ALA A 1 180 ? 14.399 -3.794 -5.608 1.00 93.00 180 ALA A O 1
ATOM 1311 N N . ILE A 1 181 ? 15.341 -2.569 -7.264 1.00 95.56 181 ILE A N 1
ATOM 1312 C CA . ILE A 1 181 ? 14.357 -1.487 -7.253 1.00 95.56 181 ILE A CA 1
ATOM 1313 C C . ILE A 1 181 ? 13.508 -1.548 -8.518 1.00 95.56 181 ILE A C 1
ATOM 1315 O O . ILE A 1 181 ? 14.033 -1.447 -9.624 1.00 95.56 181 ILE A O 1
ATOM 1319 N N . VAL A 1 182 ? 12.190 -1.630 -8.353 1.00 97.50 182 VAL A N 1
ATOM 1320 C CA . VAL A 1 182 ? 11.220 -1.480 -9.440 1.00 97.50 182 VAL A CA 1
ATOM 1321 C C . VAL A 1 182 ? 10.574 -0.106 -9.324 1.00 97.50 182 VAL A C 1
ATOM 1323 O O . VAL A 1 182 ? 9.816 0.153 -8.392 1.00 97.50 182 VAL A O 1
ATOM 1326 N N . SER A 1 183 ? 10.896 0.792 -10.252 1.00 96.69 183 SER A N 1
ATOM 1327 C CA . SER A 1 183 ? 10.482 2.192 -10.245 1.00 96.69 183 SER A CA 1
ATOM 1328 C C . SER A 1 183 ? 9.670 2.518 -11.497 1.00 96.69 183 SER A C 1
ATOM 1330 O O . SER A 1 183 ? 10.225 2.626 -12.587 1.00 96.69 183 SER A O 1
ATOM 1332 N N . ILE A 1 184 ? 8.349 2.666 -11.358 1.00 96.00 184 ILE A N 1
ATOM 1333 C CA . ILE A 1 184 ? 7.427 2.895 -12.481 1.00 96.00 184 ILE A CA 1
ATOM 1334 C C . ILE A 1 184 ? 6.521 4.115 -12.200 1.00 96.00 184 ILE A C 1
ATOM 1336 O O . ILE A 1 184 ? 5.731 4.079 -11.258 1.00 96.00 184 ILE A O 1
ATOM 1340 N N . PRO A 1 185 ? 6.572 5.195 -13.006 1.00 94.88 185 PRO A N 1
ATOM 1341 C CA . PRO A 1 185 ? 5.885 6.465 -12.747 1.00 94.88 185 PRO A CA 1
ATOM 1342 C C . PRO A 1 185 ? 4.409 6.450 -13.205 1.00 94.88 185 PRO A C 1
ATOM 1344 O O . PRO A 1 185 ? 3.865 7.434 -13.717 1.00 94.88 185 PRO A O 1
ATOM 1347 N N . LYS A 1 186 ? 3.745 5.307 -13.023 1.00 94.31 186 LYS A N 1
ATOM 1348 C CA . LYS A 1 186 ? 2.324 5.077 -13.304 1.00 94.31 186 LYS A CA 1
ATOM 1349 C C . LYS A 1 186 ? 1.786 3.926 -12.447 1.00 94.31 186 LYS A C 1
ATOM 1351 O O . LYS A 1 186 ? 2.560 3.130 -11.905 1.00 94.31 186 LYS A O 1
ATOM 1356 N N . ALA A 1 187 ? 0.458 3.816 -12.369 1.00 95.19 187 ALA A N 1
ATOM 1357 C CA . ALA A 1 187 ? -0.206 2.721 -11.673 1.00 95.19 187 ALA A CA 1
ATOM 1358 C C . ALA A 1 187 ? 0.315 1.366 -12.177 1.00 95.19 187 ALA A C 1
ATOM 1360 O O . ALA A 1 187 ? 0.425 1.141 -13.387 1.00 95.19 187 ALA A O 1
ATOM 1361 N N . THR A 1 188 ? 0.655 0.474 -11.249 1.00 97.25 188 THR A N 1
ATOM 1362 C CA . THR A 1 188 ? 1.270 -0.824 -11.559 1.00 97.25 188 THR A CA 1
ATOM 1363 C C . THR A 1 188 ? 0.596 -1.930 -10.758 1.00 97.25 188 THR A C 1
ATOM 1365 O O . THR A 1 188 ? 0.284 -1.741 -9.583 1.00 97.25 188 THR A O 1
ATOM 1368 N N . LYS A 1 189 ? 0.384 -3.091 -11.387 1.00 98.06 189 LYS A N 1
ATOM 1369 C CA . LYS A 1 189 ? -0.136 -4.298 -10.740 1.00 98.06 189 LYS A CA 1
ATOM 1370 C C . LYS A 1 189 ? 0.942 -5.382 -10.700 1.00 98.06 189 LYS A C 1
ATOM 1372 O O . LYS A 1 189 ? 1.342 -5.893 -11.744 1.00 98.06 189 LYS A O 1
ATOM 1377 N N . PHE A 1 190 ? 1.368 -5.745 -9.494 1.00 98.56 190 PHE A N 1
ATOM 1378 C CA . PHE A 1 190 ? 2.166 -6.932 -9.202 1.00 98.56 190 PHE A CA 1
ATOM 1379 C C . PHE A 1 190 ? 1.223 -8.045 -8.754 1.00 98.56 190 PHE A C 1
ATOM 1381 O O . PHE A 1 190 ? 0.481 -7.866 -7.787 1.00 98.56 190 PHE A O 1
ATOM 1388 N N . VAL A 1 191 ? 1.235 -9.180 -9.448 1.00 98.38 191 VAL A N 1
ATOM 1389 C CA . VAL A 1 191 ? 0.386 -10.330 -9.125 1.00 98.38 191 VAL A CA 1
ATOM 1390 C C . VAL A 1 191 ? 1.227 -11.600 -9.130 1.00 98.38 191 VAL A C 1
ATOM 1392 O O . VAL A 1 191 ? 1.810 -11.944 -10.152 1.00 98.38 191 VAL A O 1
ATOM 1395 N N . ALA A 1 192 ? 1.268 -12.300 -8.002 1.00 98.50 192 ALA A N 1
ATOM 1396 C CA . ALA A 1 192 ? 1.917 -13.597 -7.863 1.00 98.50 192 ALA A CA 1
ATOM 1397 C C . ALA A 1 192 ? 0.894 -14.672 -7.487 1.00 98.50 192 ALA A C 1
ATOM 1399 O O . ALA A 1 192 ? 0.065 -14.462 -6.596 1.00 98.50 192 ALA A O 1
ATOM 1400 N N . GLY A 1 193 ? 0.987 -15.843 -8.115 1.00 97.81 193 GLY A N 1
ATOM 1401 C CA . GLY A 1 193 ? 0.229 -17.031 -7.722 1.00 97.81 193 GLY A CA 1
ATOM 1402 C C . GLY A 1 193 ? 0.569 -17.503 -6.309 1.00 97.81 193 GLY A C 1
ATOM 1403 O O . GLY A 1 193 ? -0.268 -18.101 -5.632 1.00 97.81 193 GLY A O 1
ATOM 1404 N N . ARG A 1 194 ? 1.782 -17.194 -5.841 1.00 97.00 194 ARG A N 1
ATOM 1405 C CA . ARG A 1 194 ? 2.297 -17.589 -4.531 1.00 97.00 194 ARG A CA 1
ATOM 1406 C C . ARG A 1 194 ? 2.773 -16.383 -3.733 1.00 97.00 194 ARG A C 1
ATOM 1408 O O . ARG A 1 194 ? 1.944 -15.825 -3.022 1.00 97.00 194 ARG A O 1
ATOM 1415 N N . ASP A 1 195 ? 4.029 -15.963 -3.847 1.00 97.50 195 ASP A N 1
ATOM 1416 C CA . ASP A 1 195 ? 4.596 -14.922 -2.985 1.00 97.50 195 ASP A CA 1
ATOM 1417 C C . ASP A 1 195 ? 5.156 -13.723 -3.765 1.00 97.50 195 ASP A C 1
ATOM 1419 O O . ASP A 1 195 ? 5.610 -13.843 -4.903 1.00 97.50 195 ASP A O 1
ATOM 1423 N N . ILE A 1 196 ? 5.169 -12.550 -3.124 1.00 97.62 196 ILE A N 1
ATOM 1424 C CA . ILE A 1 196 ? 5.929 -11.381 -3.590 1.00 97.62 196 ILE A CA 1
ATOM 1425 C C . ILE A 1 196 ? 7.021 -11.076 -2.572 1.00 97.62 196 ILE A C 1
ATOM 1427 O O . ILE A 1 196 ? 6.701 -10.757 -1.427 1.00 97.62 196 ILE A O 1
ATOM 1431 N N . THR A 1 197 ? 8.299 -11.156 -2.966 1.00 94.62 197 THR A N 1
ATOM 1432 C CA . THR A 1 197 ? 9.414 -11.093 -2.004 1.00 94.62 197 THR A CA 1
ATOM 1433 C C . THR A 1 197 ? 10.576 -10.178 -2.401 1.00 94.62 197 THR A C 1
ATOM 1435 O O . THR A 1 197 ? 11.028 -10.126 -3.543 1.00 94.62 197 THR A O 1
ATOM 1438 N N . GLY A 1 198 ? 11.097 -9.442 -1.420 1.00 91.94 198 GLY A N 1
ATOM 1439 C CA . GLY A 1 198 ? 12.413 -8.802 -1.464 1.00 91.94 198 GLY A CA 1
ATOM 1440 C C . GLY A 1 198 ? 12.599 -7.594 -2.374 1.00 91.94 198 GLY A C 1
ATOM 1441 O O . GLY A 1 198 ? 13.717 -7.084 -2.454 1.00 91.94 198 GLY A O 1
ATOM 1442 N N . LEU A 1 199 ? 11.536 -7.098 -3.004 1.00 94.25 199 LEU A N 1
ATOM 1443 C CA . LEU A 1 199 ? 11.579 -5.922 -3.874 1.00 94.25 199 LEU A CA 1
ATOM 1444 C C . LEU A 1 199 ? 11.541 -4.607 -3.085 1.00 94.25 199 LEU A C 1
ATOM 1446 O O . LEU A 1 199 ? 10.806 -4.478 -2.102 1.00 94.25 199 LEU A O 1
ATOM 1450 N N . ASN A 1 200 ? 12.281 -3.612 -3.575 1.00 96.38 200 ASN A N 1
ATOM 1451 C CA . ASN A 1 200 ? 12.016 -2.200 -3.315 1.00 96.38 200 ASN A CA 1
ATOM 1452 C C . ASN A 1 200 ? 11.148 -1.659 -4.457 1.00 96.38 200 ASN A C 1
ATOM 1454 O O . ASN A 1 200 ? 11.476 -1.852 -5.625 1.00 96.38 200 ASN A O 1
ATOM 1458 N N . ILE A 1 201 ? 10.042 -0.992 -4.148 1.00 97.88 201 ILE A N 1
ATOM 1459 C CA . ILE A 1 201 ? 9.027 -0.614 -5.135 1.00 97.88 201 ILE A CA 1
ATOM 1460 C C . ILE A 1 201 ? 8.760 0.891 -5.041 1.00 97.88 201 ILE A C 1
ATOM 1462 O O . ILE A 1 201 ? 8.459 1.406 -3.969 1.00 97.88 201 ILE A O 1
ATOM 1466 N N . ALA A 1 202 ? 8.851 1.595 -6.165 1.00 97.81 202 ALA A N 1
ATOM 1467 C CA . ALA A 1 202 ? 8.570 3.022 -6.285 1.00 97.81 202 ALA A CA 1
ATOM 1468 C C . ALA A 1 202 ? 7.554 3.263 -7.405 1.00 97.81 202 ALA A C 1
ATOM 1470 O O . ALA A 1 202 ? 7.882 3.134 -8.583 1.00 97.81 202 ALA A O 1
ATOM 1471 N N . LEU A 1 203 ? 6.320 3.604 -7.046 1.00 97.62 203 LEU A N 1
ATOM 1472 C CA . LEU A 1 203 ? 5.217 3.800 -7.987 1.00 97.62 203 LEU A CA 1
ATOM 1473 C C . LEU A 1 203 ? 4.734 5.248 -7.984 1.00 97.62 203 LEU A C 1
ATOM 1475 O O . LEU A 1 203 ? 5.046 6.033 -7.087 1.00 97.62 203 LEU A O 1
ATOM 1479 N N . GLN A 1 204 ? 3.929 5.594 -8.980 1.00 95.94 204 GLN A N 1
ATOM 1480 C CA . GLN A 1 204 ? 3.215 6.862 -9.017 1.00 95.94 204 GLN A CA 1
ATOM 1481 C C . GLN A 1 204 ? 1.799 6.629 -9.521 1.00 95.94 204 GLN A C 1
ATOM 1483 O O . GLN A 1 204 ? 1.592 6.129 -10.621 1.00 95.94 204 GLN A O 1
ATOM 1488 N N . ASN A 1 205 ? 0.817 7.035 -8.737 1.00 94.81 205 ASN A N 1
ATOM 1489 C CA . ASN A 1 205 ? -0.552 7.145 -9.191 1.00 94.81 205 ASN A CA 1
ATOM 1490 C C . ASN A 1 205 ? -0.733 8.535 -9.796 1.00 94.81 205 ASN A C 1
ATOM 1492 O O . ASN A 1 205 ? -0.450 9.563 -9.180 1.00 94.81 205 ASN A O 1
ATOM 1496 N N . ASN A 1 206 ? -1.172 8.583 -11.045 1.00 92.25 206 ASN A N 1
ATOM 1497 C CA . ASN A 1 206 ? -1.272 9.827 -11.784 1.00 92.25 206 ASN A CA 1
ATOM 1498 C C . ASN A 1 206 ? -2.627 10.516 -11.624 1.00 92.25 206 ASN A C 1
ATOM 1500 O O . ASN A 1 206 ? -2.714 11.704 -11.950 1.00 92.25 206 ASN A O 1
ATOM 1504 N N . ARG A 1 207 ? -3.636 9.789 -11.132 1.00 90.94 207 ARG A N 1
ATOM 1505 C CA . ARG A 1 207 ? -5.038 10.197 -10.981 1.00 90.94 207 ARG A CA 1
ATOM 1506 C C . ARG A 1 207 ? -5.606 9.671 -9.662 1.00 90.94 207 ARG A C 1
ATOM 1508 O O . ARG A 1 207 ? -5.166 8.643 -9.163 1.00 90.94 207 ARG A O 1
ATOM 1515 N N . ALA A 1 208 ? -6.640 10.325 -9.135 1.00 90.56 208 ALA A N 1
ATOM 1516 C CA . ALA A 1 208 ? -7.301 9.896 -7.895 1.00 90.56 208 ALA A CA 1
ATOM 1517 C C . ALA A 1 208 ? -8.025 8.540 -8.013 1.00 90.56 208 ALA A C 1
ATOM 1519 O O . ALA A 1 208 ? -8.319 7.906 -7.007 1.00 90.56 208 ALA A O 1
ATOM 1520 N N . THR A 1 209 ? -8.312 8.090 -9.236 1.00 90.19 209 THR A N 1
ATOM 1521 C CA . THR A 1 209 ? -8.906 6.776 -9.517 1.00 90.19 209 THR A CA 1
ATOM 1522 C C . THR A 1 209 ? -7.864 5.684 -9.763 1.00 90.19 209 THR A C 1
ATOM 1524 O O . THR A 1 209 ? -8.240 4.541 -10.008 1.00 90.19 209 THR A O 1
ATOM 1527 N N . ASP A 1 210 ? -6.569 6.013 -9.744 1.00 94.56 210 ASP A N 1
ATOM 1528 C CA . ASP A 1 210 ? -5.518 5.023 -9.955 1.00 94.56 210 ASP A CA 1
ATOM 1529 C C . ASP A 1 210 ? -5.353 4.127 -8.725 1.00 94.56 210 ASP A C 1
ATOM 1531 O O . ASP A 1 210 ? -5.309 4.595 -7.583 1.00 94.56 210 ASP A O 1
ATOM 1535 N N . ILE A 1 211 ? -5.209 2.828 -8.988 1.00 96.50 211 ILE A N 1
ATOM 1536 C CA . ILE A 1 211 ? -4.930 1.809 -7.979 1.00 96.50 211 ILE A CA 1
ATOM 1537 C C . ILE A 1 211 ? -3.650 1.085 -8.379 1.00 96.50 211 ILE A C 1
ATOM 1539 O O . ILE A 1 211 ? -3.599 0.392 -9.399 1.00 96.50 211 ILE A O 1
ATOM 1543 N N . SER A 1 212 ? -2.622 1.230 -7.549 1.00 98.06 212 SER A N 1
ATOM 1544 C CA . SER A 1 212 ? -1.433 0.387 -7.600 1.00 98.06 212 SER A CA 1
ATOM 1545 C C . SER A 1 212 ? -1.670 -0.854 -6.739 1.00 98.06 212 SER A C 1
ATOM 1547 O O . SER A 1 212 ? -2.049 -0.734 -5.576 1.00 98.06 212 SER A O 1
ATOM 1549 N N . LEU A 1 213 ? -1.479 -2.045 -7.309 1.00 98.19 213 LEU A N 1
ATOM 1550 C CA . LEU A 1 213 ? -1.822 -3.326 -6.683 1.00 98.19 213 LEU A CA 1
ATOM 1551 C C . LEU A 1 213 ? -0.568 -4.166 -6.440 1.00 98.19 213 LEU A C 1
ATOM 1553 O O . LEU A 1 213 ? 0.231 -4.363 -7.352 1.00 98.19 213 LEU A O 1
ATOM 1557 N N . ILE A 1 214 ? -0.448 -4.732 -5.243 1.00 98.44 214 ILE A N 1
ATOM 1558 C CA . ILE A 1 214 ? 0.527 -5.774 -4.908 1.00 98.44 214 ILE A CA 1
ATOM 1559 C C . ILE A 1 214 ? -0.251 -6.951 -4.332 1.00 98.44 214 ILE A C 1
ATOM 1561 O O . ILE A 1 214 ? -0.751 -6.879 -3.213 1.00 98.44 214 ILE A O 1
ATOM 1565 N N . LYS A 1 215 ? -0.389 -8.026 -5.106 1.00 97.62 215 LYS A N 1
ATOM 1566 C CA . LYS A 1 215 ? -1.224 -9.175 -4.755 1.00 97.62 215 LYS A CA 1
ATOM 1567 C C . LYS A 1 215 ? -0.447 -10.481 -4.819 1.00 97.62 215 LYS A C 1
ATOM 1569 O O . LYS A 1 215 ? 0.080 -10.830 -5.868 1.00 97.62 215 LYS A O 1
ATOM 1574 N N . ALA A 1 216 ? -0.471 -11.237 -3.731 1.00 97.62 216 ALA A N 1
ATOM 1575 C CA . ALA A 1 216 ? 0.115 -12.567 -3.644 1.00 97.62 216 ALA A CA 1
ATOM 1576 C C . ALA A 1 216 ? -0.943 -13.597 -3.229 1.00 97.62 216 ALA A C 1
ATOM 1578 O O . ALA A 1 216 ? -1.744 -13.349 -2.322 1.00 97.62 216 ALA A O 1
ATOM 1579 N N . GLY A 1 217 ? -0.942 -14.769 -3.867 1.00 96.69 217 GLY A N 1
ATOM 1580 C CA . GLY A 1 217 ? -1.818 -15.884 -3.491 1.00 96.69 217 GLY A CA 1
ATOM 1581 C C . GLY A 1 217 ? -1.532 -16.449 -2.095 1.00 96.69 217 GLY A C 1
ATOM 1582 O O . GLY A 1 217 ? -2.394 -17.095 -1.501 1.00 96.69 217 GLY A O 1
ATOM 1583 N N . ARG A 1 218 ? -0.350 -16.171 -1.539 1.00 95.50 218 ARG A N 1
ATOM 1584 C CA . ARG A 1 218 ? 0.073 -16.586 -0.206 1.00 95.50 218 ARG A CA 1
ATOM 1585 C C . ARG A 1 218 ? 0.669 -15.419 0.579 1.00 95.50 218 ARG A C 1
ATOM 1587 O O . ARG A 1 218 ? -0.086 -14.841 1.353 1.00 95.50 218 ARG A O 1
ATOM 1594 N N . ASP A 1 219 ? 1.936 -15.045 0.410 1.00 96.25 219 ASP A N 1
ATOM 1595 C CA . ASP A 1 219 ? 2.553 -14.017 1.265 1.00 96.25 219 ASP A CA 1
ATOM 1596 C C . ASP A 1 219 ? 3.092 -12.802 0.495 1.00 96.25 219 ASP A C 1
ATOM 1598 O O . ASP A 1 219 ? 3.645 -12.919 -0.599 1.00 96.25 219 ASP A O 1
ATOM 1602 N N . VAL A 1 220 ? 2.981 -11.617 1.102 1.00 96.69 220 VAL A N 1
ATOM 1603 C CA . VAL A 1 220 ? 3.671 -10.400 0.643 1.00 96.69 220 VAL A CA 1
ATOM 1604 C C . VAL A 1 220 ? 4.749 -10.033 1.657 1.00 96.69 220 VAL A C 1
ATOM 1606 O O . VAL A 1 220 ? 4.435 -9.722 2.804 1.00 96.69 220 VAL A O 1
ATOM 1609 N N . ASN A 1 221 ? 6.007 -10.037 1.212 1.00 93.19 221 ASN A N 1
ATOM 1610 C CA . ASN A 1 221 ? 7.185 -9.674 1.999 1.00 93.19 221 ASN A CA 1
ATOM 1611 C C . ASN A 1 221 ? 8.153 -8.799 1.178 1.00 93.19 221 ASN A C 1
ATOM 1613 O O . ASN A 1 221 ? 9.189 -9.244 0.680 1.00 93.19 221 ASN A O 1
ATOM 1617 N N . THR A 1 222 ? 7.778 -7.537 0.979 1.00 91.19 222 THR A N 1
ATOM 1618 C CA . THR A 1 222 ? 8.583 -6.525 0.270 1.00 91.19 222 THR A CA 1
ATOM 1619 C C . THR A 1 222 ? 9.545 -5.799 1.211 1.00 91.19 222 THR A C 1
ATOM 1621 O O . THR A 1 222 ? 9.263 -5.682 2.398 1.00 91.19 222 THR A O 1
ATOM 1624 N N . GLN A 1 223 ? 10.622 -5.214 0.677 1.00 92.25 223 GLN A N 1
ATOM 1625 C CA . GLN A 1 223 ? 11.566 -4.417 1.473 1.00 92.25 223 GLN A CA 1
ATOM 1626 C C . GLN A 1 223 ? 11.079 -2.997 1.749 1.00 92.25 223 GLN A C 1
ATOM 1628 O O . GLN A 1 223 ? 11.106 -2.545 2.883 1.00 92.25 223 GLN A O 1
ATOM 1633 N N . ASN A 1 224 ? 10.700 -2.253 0.710 1.00 94.62 224 ASN A N 1
ATOM 1634 C CA . ASN A 1 224 ? 10.203 -0.884 0.830 1.00 94.62 224 ASN A CA 1
ATOM 1635 C C . ASN A 1 224 ? 9.221 -0.616 -0.304 1.00 94.62 224 ASN A C 1
ATOM 1637 O O . ASN A 1 224 ? 9.439 -1.066 -1.426 1.00 94.62 224 ASN A O 1
ATOM 1641 N N . ILE A 1 225 ? 8.177 0.158 -0.033 1.00 96.94 225 ILE A N 1
ATOM 1642 C CA . ILE A 1 225 ? 7.215 0.623 -1.026 1.00 96.94 225 ILE A CA 1
ATOM 1643 C C . ILE A 1 225 ? 7.056 2.133 -0.864 1.00 96.94 225 ILE A C 1
ATOM 1645 O O . ILE A 1 225 ? 6.803 2.625 0.236 1.00 96.94 225 ILE A O 1
ATOM 1649 N N . THR A 1 226 ? 7.162 2.877 -1.959 1.00 97.38 226 THR A N 1
ATOM 1650 C CA . THR A 1 226 ? 6.729 4.270 -2.012 1.00 97.38 226 THR A CA 1
ATOM 1651 C C . THR A 1 226 ? 5.785 4.512 -3.179 1.00 97.38 226 THR A C 1
ATOM 1653 O O . THR A 1 226 ? 5.990 3.966 -4.262 1.00 97.38 226 THR A O 1
ATOM 1656 N N . VAL A 1 227 ? 4.739 5.311 -2.956 1.00 97.56 227 VAL A N 1
ATOM 1657 C CA . VAL A 1 227 ? 3.783 5.700 -4.001 1.00 97.56 227 VAL A CA 1
ATOM 1658 C C . VAL A 1 227 ? 3.589 7.212 -3.995 1.00 97.56 227 VAL A C 1
ATOM 1660 O O . VAL A 1 227 ? 3.141 7.787 -3.002 1.00 97.56 227 VAL A O 1
ATOM 1663 N N . ALA A 1 228 ? 3.925 7.856 -5.107 1.00 95.31 228 ALA A N 1
ATOM 1664 C CA . ALA A 1 228 ? 3.624 9.263 -5.343 1.00 95.31 228 ALA A CA 1
ATOM 1665 C C . ALA A 1 228 ? 2.196 9.443 -5.885 1.00 95.31 228 ALA A C 1
ATOM 1667 O O . ALA A 1 228 ? 1.652 8.555 -6.538 1.00 95.31 228 ALA A O 1
ATOM 1668 N N . GLY A 1 229 ? 1.616 10.617 -5.651 1.00 93.75 229 GLY A N 1
ATOM 1669 C CA . GLY A 1 229 ? 0.298 11.009 -6.149 1.00 93.75 229 GLY A CA 1
ATOM 1670 C C . GLY A 1 229 ? -0.892 10.428 -5.377 1.00 93.75 229 GLY A C 1
ATOM 1671 O O . GLY A 1 229 ? -0.683 9.706 -4.399 1.00 93.75 229 GLY A O 1
ATOM 1672 N N . PRO A 1 230 ? -2.127 10.774 -5.788 1.00 94.06 230 PRO A N 1
ATOM 1673 C CA . PRO A 1 230 ? -3.367 10.410 -5.091 1.00 94.06 230 PRO A CA 1
ATOM 1674 C C . PRO A 1 230 ? -3.810 8.963 -5.395 1.00 94.06 230 PRO A C 1
ATOM 1676 O O . PRO A 1 230 ? -3.078 8.189 -6.000 1.00 94.06 230 PRO A O 1
ATOM 1679 N N . GLY A 1 231 ? -5.020 8.567 -4.995 1.00 95.56 231 GLY A N 1
ATOM 1680 C CA . GLY A 1 231 ? -5.581 7.243 -5.306 1.00 95.56 231 GLY A CA 1
ATOM 1681 C C . GLY A 1 231 ? -5.307 6.200 -4.225 1.00 95.56 231 GLY A C 1
ATOM 1682 O O . GLY A 1 231 ? -5.420 6.508 -3.039 1.00 95.56 231 GLY A O 1
ATOM 1683 N N . GLU A 1 232 ? -4.979 4.967 -4.613 1.00 97.81 232 GLU A N 1
ATOM 1684 C CA . GLU A 1 232 ? -4.826 3.844 -3.674 1.00 97.81 232 GLU A CA 1
ATOM 1685 C C . GLU A 1 232 ? -3.564 3.008 -3.950 1.00 97.81 232 GLU A C 1
ATOM 1687 O O . GLU A 1 232 ? -3.213 2.727 -5.102 1.00 97.81 232 GLU A O 1
ATOM 1692 N N . LEU A 1 233 ? -2.909 2.573 -2.872 1.00 98.50 233 LEU A N 1
ATOM 1693 C CA . LEU A 1 233 ? -2.025 1.415 -2.835 1.00 98.50 233 LEU A CA 1
ATOM 1694 C C . LEU A 1 233 ? -2.769 0.261 -2.153 1.00 98.50 233 LEU A C 1
ATOM 1696 O O . LEU A 1 233 ? -2.976 0.284 -0.942 1.00 98.50 233 LEU A O 1
ATOM 1700 N N . LEU A 1 234 ? -3.124 -0.765 -2.920 1.00 98.31 234 LEU A N 1
ATOM 1701 C CA . LEU A 1 234 ? -3.800 -1.958 -2.422 1.00 98.31 234 LEU A CA 1
ATOM 1702 C C . LEU A 1 234 ? -2.804 -3.120 -2.326 1.00 98.31 234 LEU A C 1
ATOM 1704 O O . LEU A 1 234 ? -2.286 -3.586 -3.341 1.00 98.31 234 LEU A O 1
ATOM 1708 N N . VAL A 1 235 ? -2.549 -3.609 -1.113 1.00 98.31 235 VAL A N 1
ATOM 1709 C CA . VAL A 1 235 ? -1.676 -4.759 -0.846 1.00 98.31 235 VAL A CA 1
ATOM 1710 C C . VAL A 1 235 ? -2.505 -5.919 -0.304 1.00 98.31 235 VAL A C 1
ATOM 1712 O O . VAL A 1 235 ? -3.180 -5.786 0.714 1.00 98.31 235 VAL A O 1
ATOM 1715 N N . GLN A 1 236 ? -2.461 -7.061 -0.986 1.00 97.44 236 GLN A N 1
ATOM 1716 C CA . GLN A 1 236 ? -3.293 -8.228 -0.703 1.00 97.44 236 GLN A CA 1
ATOM 1717 C C . GLN A 1 236 ? -2.454 -9.501 -0.606 1.00 97.44 236 GLN A C 1
ATOM 1719 O O . GLN A 1 236 ? -1.767 -9.873 -1.555 1.00 97.44 236 GLN A O 1
ATOM 1724 N N . ALA A 1 237 ? -2.585 -10.213 0.509 1.00 97.56 237 ALA A N 1
ATOM 1725 C CA . ALA A 1 237 ? -1.993 -11.524 0.725 1.00 97.56 237 ALA A CA 1
ATOM 1726 C C . ALA A 1 237 ? -3.081 -12.564 1.028 1.00 97.56 237 ALA A C 1
ATOM 1728 O O . ALA A 1 237 ? -3.976 -12.338 1.851 1.00 97.56 237 ALA A O 1
ATOM 1729 N N . GLY A 1 238 ? -2.998 -13.731 0.386 1.00 96.81 238 GLY A N 1
ATOM 1730 C CA . GLY A 1 238 ? -3.877 -14.861 0.702 1.00 96.81 238 GLY A CA 1
ATOM 1731 C C . GLY A 1 238 ? -3.670 -15.396 2.124 1.00 96.81 238 GLY A C 1
ATOM 1732 O O . GLY A 1 238 ? -4.618 -15.884 2.739 1.00 96.81 238 GLY A O 1
ATOM 1733 N N . ARG A 1 239 ? -2.454 -15.249 2.659 1.00 95.69 239 ARG A N 1
ATOM 1734 C CA . ARG A 1 239 ? -2.025 -15.639 4.001 1.00 95.69 239 ARG A CA 1
ATOM 1735 C C . ARG A 1 239 ? -1.428 -14.443 4.742 1.00 95.69 239 ARG A C 1
ATOM 1737 O O . ARG A 1 239 ? -2.204 -13.728 5.356 1.00 95.69 239 ARG A O 1
ATOM 1744 N N . ASN A 1 240 ? -0.120 -14.183 4.699 1.00 96.38 240 ASN A N 1
ATOM 1745 C CA . ASN A 1 240 ? 0.488 -13.160 5.559 1.00 96.38 240 ASN A CA 1
ATOM 1746 C C . ASN A 1 240 ? 0.971 -11.934 4.786 1.00 96.38 240 ASN A C 1
ATOM 1748 O O . ASN A 1 240 ? 1.553 -12.046 3.706 1.00 96.38 240 ASN A O 1
ATOM 1752 N N . LEU A 1 241 ? 0.804 -10.762 5.398 1.00 96.06 241 LEU A N 1
ATOM 1753 C CA . LEU A 1 241 ? 1.585 -9.581 5.051 1.00 96.06 241 LEU A CA 1
ATOM 1754 C C . LEU A 1 241 ? 2.700 -9.459 6.081 1.00 96.06 241 LEU A C 1
ATOM 1756 O O . LEU A 1 241 ? 2.465 -9.062 7.223 1.00 96.06 241 LEU A O 1
ATOM 1760 N N . ASP A 1 242 ? 3.898 -9.856 5.677 1.00 91.25 242 ASP A N 1
ATOM 1761 C CA . ASP A 1 242 ? 5.041 -10.006 6.562 1.00 91.25 242 ASP A CA 1
ATOM 1762 C C . ASP A 1 242 ? 6.139 -9.021 6.170 1.00 91.25 242 ASP A C 1
ATOM 1764 O O . ASP A 1 242 ? 6.808 -9.198 5.159 1.00 91.25 242 ASP A O 1
ATOM 1768 N N . LEU A 1 243 ? 6.324 -7.975 6.977 1.00 84.81 243 LEU A N 1
ATOM 1769 C CA . LEU A 1 243 ? 7.369 -6.974 6.764 1.00 84.81 243 LEU A CA 1
ATOM 1770 C C . LEU A 1 243 ? 8.582 -7.211 7.683 1.00 84.81 243 LEU A C 1
ATOM 1772 O O . LEU A 1 243 ? 9.262 -6.259 8.078 1.00 84.81 243 LEU A O 1
ATOM 1776 N N . ILE A 1 244 ? 8.854 -8.469 8.053 1.00 72.25 244 ILE A N 1
ATOM 1777 C CA . ILE A 1 244 ? 10.058 -8.887 8.782 1.00 72.25 244 ILE A CA 1
ATOM 1778 C C . ILE A 1 244 ? 11.240 -8.949 7.800 1.00 72.25 244 ILE A C 1
ATOM 1780 O O . ILE A 1 244 ? 11.690 -10.012 7.375 1.00 72.25 244 ILE A O 1
ATOM 1784 N N . TYR A 1 245 ? 11.783 -7.783 7.453 1.00 67.19 245 TYR A N 1
ATOM 1785 C CA . TYR A 1 245 ? 13.123 -7.673 6.871 1.00 67.19 245 TYR A CA 1
ATOM 1786 C C . TYR A 1 245 ? 14.144 -7.315 7.970 1.00 67.19 245 TYR A C 1
ATOM 1788 O O . TYR A 1 245 ? 13.790 -6.682 8.966 1.00 67.19 245 TYR A O 1
ATOM 1796 N N . PRO A 1 246 ? 15.435 -7.689 7.831 1.00 62.75 246 PRO A N 1
ATOM 1797 C CA . PRO A 1 246 ? 16.485 -7.325 8.792 1.00 62.75 246 PRO A CA 1
ATOM 1798 C C . PRO A 1 246 ? 16.653 -5.808 8.991 1.00 62.75 246 PRO A C 1
ATOM 1800 O O . PRO A 1 246 ? 17.170 -5.379 10.023 1.00 62.75 246 PRO A O 1
ATOM 1803 N N . ASN A 1 247 ? 16.206 -5.004 8.022 1.00 69.25 247 ASN A N 1
ATOM 1804 C CA . ASN A 1 247 ? 16.211 -3.543 8.060 1.00 69.25 247 ASN A CA 1
ATOM 1805 C C . ASN A 1 247 ? 14.791 -2.993 8.258 1.00 69.25 247 ASN A C 1
ATOM 1807 O O . ASN A 1 247 ? 13.809 -3.726 8.166 1.00 69.25 247 ASN A O 1
ATOM 1811 N N . VAL A 1 248 ? 14.678 -1.690 8.535 1.00 69.50 248 VAL A N 1
ATOM 1812 C CA . VAL A 1 248 ? 13.364 -1.038 8.612 1.00 69.50 248 VAL A CA 1
ATOM 1813 C C . VAL A 1 248 ? 12.688 -1.099 7.245 1.00 69.50 248 VAL A C 1
ATOM 1815 O O . VAL A 1 248 ? 13.260 -0.623 6.268 1.00 69.50 248 VAL A O 1
ATOM 1818 N N . THR A 1 249 ? 11.486 -1.673 7.197 1.00 85.25 249 THR A N 1
ATOM 1819 C CA . THR A 1 249 ? 10.646 -1.695 5.992 1.00 85.25 249 THR A CA 1
ATOM 1820 C C . THR A 1 249 ? 9.696 -0.508 6.016 1.00 85.25 249 THR A C 1
ATOM 1822 O O . THR A 1 249 ? 8.966 -0.331 6.992 1.00 85.25 249 THR A O 1
ATOM 1825 N N . THR A 1 250 ? 9.675 0.308 4.963 1.00 90.81 250 THR A N 1
ATOM 1826 C CA . THR A 1 250 ? 8.742 1.443 4.866 1.00 90.81 250 THR A CA 1
ATOM 1827 C C . THR A 1 250 ? 7.718 1.230 3.762 1.00 90.81 250 THR A C 1
ATOM 1829 O O . THR A 1 250 ? 8.110 0.956 2.631 1.00 90.81 250 THR A O 1
ATOM 1832 N N . ILE A 1 251 ? 6.436 1.430 4.057 1.00 95.38 251 ILE A N 1
ATOM 1833 C CA . ILE A 1 251 ? 5.369 1.620 3.069 1.00 95.38 251 ILE A CA 1
ATOM 1834 C C . ILE A 1 251 ? 4.887 3.060 3.211 1.00 95.38 251 ILE A C 1
ATOM 1836 O O . ILE A 1 251 ? 4.286 3.404 4.225 1.00 95.38 251 ILE A O 1
ATOM 1840 N N . THR A 1 252 ? 5.164 3.910 2.223 1.00 95.56 252 THR A N 1
ATOM 1841 C CA . THR A 1 252 ? 4.891 5.348 2.342 1.00 95.56 252 THR A CA 1
ATOM 1842 C C . THR A 1 252 ? 4.251 5.942 1.096 1.00 95.56 252 THR A C 1
ATOM 1844 O O . THR A 1 252 ? 4.794 5.815 -0.001 1.00 95.56 252 THR A O 1
ATOM 1847 N N . THR A 1 253 ? 3.159 6.689 1.258 1.00 96.62 253 THR A N 1
ATOM 1848 C CA . THR A 1 253 ? 2.606 7.521 0.178 1.00 96.62 253 THR A CA 1
ATOM 1849 C C . THR A 1 253 ? 3.029 8.975 0.346 1.00 96.62 253 THR A C 1
ATOM 1851 O O . THR A 1 253 ? 3.028 9.519 1.452 1.00 96.62 253 THR A O 1
ATOM 1854 N N . THR A 1 254 ? 3.469 9.606 -0.743 1.00 92.94 254 THR A N 1
ATOM 1855 C CA . THR A 1 254 ? 4.215 10.878 -0.686 1.00 92.94 254 THR A CA 1
ATOM 1856 C C . THR A 1 254 ? 3.477 12.065 -1.296 1.00 92.94 254 THR A C 1
ATOM 1858 O O . THR A 1 254 ? 3.943 13.198 -1.149 1.00 92.94 254 THR A O 1
ATOM 1861 N N . GLY A 1 255 ? 2.343 11.835 -1.968 1.00 91.75 255 GLY A N 1
ATOM 1862 C CA . GLY A 1 255 ? 1.676 12.876 -2.750 1.00 91.75 255 GLY A CA 1
ATOM 1863 C C . GLY A 1 255 ? 2.629 13.432 -3.805 1.00 91.75 255 GLY A C 1
ATOM 1864 O O . GLY A 1 255 ? 3.240 12.670 -4.554 1.00 91.75 255 GLY A O 1
ATOM 1865 N N . ASN A 1 256 ? 2.812 14.748 -3.835 1.00 90.00 256 ASN A N 1
ATOM 1866 C CA . ASN A 1 256 ? 3.747 15.414 -4.746 1.00 90.00 256 ASN A CA 1
ATOM 1867 C C . ASN A 1 256 ? 5.163 15.632 -4.177 1.00 90.00 256 ASN A C 1
ATOM 1869 O O . ASN A 1 256 ? 6.012 16.173 -4.881 1.00 90.00 256 ASN A O 1
ATOM 1873 N N . SER A 1 257 ? 5.436 15.269 -2.919 1.00 88.81 257 SER A N 1
ATOM 1874 C CA . SER A 1 257 ? 6.631 15.748 -2.198 1.00 88.81 257 SER A CA 1
ATOM 1875 C C . SER A 1 257 ? 7.905 14.931 -2.444 1.00 88.81 257 SER A C 1
ATOM 1877 O O . SER A 1 257 ? 8.995 15.384 -2.101 1.00 88.81 257 SER A O 1
ATOM 1879 N N . GLY A 1 258 ? 7.781 13.742 -3.038 1.00 89.38 258 GLY A N 1
ATOM 1880 C CA . GLY A 1 258 ? 8.878 12.783 -3.155 1.00 89.38 258 GLY A CA 1
ATOM 1881 C C . GLY A 1 258 ? 9.149 12.013 -1.853 1.00 89.38 258 GLY A C 1
ATOM 1882 O O . GLY A 1 258 ? 8.681 12.355 -0.765 1.00 89.38 258 GLY A O 1
ATOM 1883 N N . SER A 1 259 ? 9.883 10.915 -1.981 1.00 91.31 259 SER A N 1
ATOM 1884 C CA . SER A 1 259 ? 10.300 10.014 -0.914 1.00 91.31 259 SER A CA 1
ATOM 1885 C C . SER A 1 259 ? 11.608 10.482 -0.286 1.00 91.31 259 SER A C 1
ATOM 1887 O O . SER A 1 259 ? 12.583 10.767 -0.979 1.00 91.31 259 SER A O 1
ATOM 1889 N N . THR A 1 260 ? 11.656 10.467 1.045 1.00 89.62 260 THR A N 1
ATOM 1890 C CA . THR A 1 260 ? 12.870 10.728 1.829 1.00 89.62 260 THR A CA 1
ATOM 1891 C C . THR A 1 260 ? 13.672 9.460 2.131 1.00 89.62 260 THR A C 1
ATOM 1893 O O . THR A 1 260 ? 14.768 9.555 2.679 1.00 89.62 260 THR A O 1
ATOM 1896 N N . ASN A 1 261 ? 13.161 8.271 1.782 1.00 90.06 261 ASN A N 1
ATOM 1897 C CA . ASN A 1 261 ? 13.886 7.019 1.992 1.00 90.06 261 ASN A CA 1
ATOM 1898 C C . ASN A 1 261 ? 15.104 6.956 1.039 1.00 90.06 261 ASN A C 1
ATOM 1900 O O . ASN A 1 261 ? 14.908 6.934 -0.183 1.00 90.06 261 ASN A O 1
ATOM 1904 N N . PRO A 1 262 ? 16.349 6.887 1.561 1.00 91.06 262 PRO A N 1
ATOM 1905 C CA . PRO A 1 262 ? 17.566 6.918 0.749 1.00 91.06 262 PRO A CA 1
ATOM 1906 C C . PRO A 1 262 ? 17.670 5.796 -0.286 1.00 91.06 262 PRO A C 1
ATOM 1908 O O . PRO A 1 262 ? 18.357 5.979 -1.291 1.00 91.06 262 PRO A O 1
ATOM 1911 N N . ILE A 1 263 ? 16.979 4.665 -0.080 1.00 91.12 263 ILE A N 1
ATOM 1912 C CA . ILE A 1 263 ? 16.960 3.556 -1.046 1.00 91.12 263 ILE A CA 1
ATOM 1913 C C . ILE A 1 263 ? 16.454 4.024 -2.419 1.00 91.12 263 ILE A C 1
ATOM 1915 O O . ILE A 1 263 ? 16.933 3.560 -3.447 1.00 91.12 263 ILE A O 1
ATOM 1919 N N . PHE A 1 264 ? 15.548 5.007 -2.439 1.00 93.00 264 PHE A N 1
ATOM 1920 C CA . PHE A 1 264 ? 14.950 5.559 -3.652 1.00 93.00 264 PHE A CA 1
ATOM 1921 C C . PHE A 1 264 ? 15.690 6.790 -4.193 1.00 93.00 264 PHE A C 1
ATOM 1923 O O . PHE A 1 264 ? 15.238 7.371 -5.178 1.00 93.00 264 PHE A O 1
ATOM 1930 N N . GLY A 1 265 ? 16.828 7.187 -3.605 1.00 90.38 265 GLY A N 1
ATOM 1931 C CA . GLY A 1 265 ? 17.558 8.419 -3.949 1.00 90.38 265 GLY A CA 1
ATOM 1932 C C . GLY A 1 265 ? 17.896 8.563 -5.439 1.00 90.38 265 GLY A C 1
ATOM 1933 O O . GLY A 1 265 ? 17.882 9.667 -5.978 1.00 90.38 265 GLY A O 1
ATOM 1934 N N . ASN A 1 266 ? 18.105 7.431 -6.108 1.00 88.31 266 ASN A N 1
ATOM 1935 C CA . ASN A 1 266 ? 18.468 7.305 -7.518 1.00 88.31 266 ASN A CA 1
ATOM 1936 C C . ASN A 1 266 ? 17.278 6.933 -8.427 1.00 88.31 266 ASN A C 1
ATOM 1938 O O . ASN A 1 266 ? 17.473 6.359 -9.493 1.00 88.31 266 ASN A O 1
ATOM 1942 N N . THR A 1 267 ? 16.049 7.222 -8.000 1.00 90.12 267 THR A N 1
ATOM 1943 C CA . THR A 1 267 ? 14.815 6.987 -8.768 1.00 90.12 267 THR A CA 1
ATOM 1944 C C . THR A 1 267 ? 14.052 8.295 -8.962 1.00 90.12 267 THR A C 1
ATOM 1946 O O . THR A 1 267 ? 14.376 9.289 -8.313 1.00 90.12 267 THR A O 1
ATOM 1949 N N . PHE A 1 268 ? 13.014 8.307 -9.808 1.00 89.25 268 PHE A N 1
ATOM 1950 C CA . PHE A 1 268 ? 12.121 9.471 -9.893 1.00 89.25 268 PHE A CA 1
ATOM 1951 C C . PHE A 1 268 ? 11.497 9.794 -8.529 1.00 89.25 268 PHE A C 1
ATOM 1953 O O . PHE A 1 268 ? 11.289 10.952 -8.189 1.00 89.25 268 PHE A O 1
ATOM 1960 N N . ALA A 1 269 ? 11.246 8.766 -7.710 1.00 91.25 269 ALA A N 1
ATOM 1961 C CA . ALA A 1 269 ? 10.481 8.909 -6.485 1.00 91.25 269 ALA A CA 1
ATOM 1962 C C . ALA A 1 269 ? 11.192 9.750 -5.424 1.00 91.25 269 ALA A C 1
ATOM 1964 O O . ALA A 1 269 ? 10.523 10.195 -4.504 1.00 91.25 269 ALA A O 1
ATOM 1965 N N . SER A 1 270 ? 12.504 10.002 -5.521 1.00 91.31 270 SER A N 1
ATOM 1966 C CA . SER A 1 270 ? 13.204 10.914 -4.602 1.00 91.31 270 SER A CA 1
ATOM 1967 C C . SER A 1 270 ? 12.943 12.393 -4.887 1.00 91.31 270 SER A C 1
ATOM 1969 O O . SER A 1 270 ? 13.305 13.245 -4.074 1.00 91.31 270 SER A O 1
ATOM 1971 N N . ARG A 1 271 ? 12.338 12.722 -6.033 1.00 88.25 271 ARG A N 1
ATOM 1972 C CA . ARG A 1 271 ? 12.084 14.099 -6.454 1.00 88.25 271 ARG A CA 1
ATOM 1973 C C . ARG A 1 271 ? 10.619 14.461 -6.261 1.00 88.25 271 ARG A C 1
ATOM 1975 O O . ARG A 1 271 ? 9.726 13.635 -6.414 1.00 88.25 271 ARG A O 1
ATOM 1982 N N . ALA A 1 272 ? 10.378 15.723 -5.922 1.00 88.19 272 ALA A N 1
ATOM 1983 C CA . ALA A 1 272 ? 9.028 16.257 -5.897 1.00 88.19 272 ALA A CA 1
ATOM 1984 C C . ALA A 1 272 ? 8.477 16.349 -7.328 1.00 88.19 272 ALA A C 1
ATOM 1986 O O . ALA A 1 272 ? 9.180 16.778 -8.249 1.00 88.19 272 ALA A O 1
ATOM 1987 N N . ASN A 1 273 ? 7.209 15.991 -7.500 1.00 87.00 273 ASN A N 1
ATOM 1988 C CA . ASN A 1 273 ? 6.511 16.062 -8.775 1.00 87.00 273 ASN A CA 1
ATOM 1989 C C . ASN A 1 273 ? 5.373 17.079 -8.678 1.00 87.00 273 ASN A C 1
ATOM 1991 O O . ASN A 1 273 ? 4.251 16.746 -8.306 1.00 87.00 273 ASN A O 1
ATOM 1995 N N . THR A 1 274 ? 5.652 18.331 -9.033 1.00 84.62 274 THR A N 1
ATOM 1996 C CA . THR A 1 274 ? 4.681 19.435 -8.967 1.00 84.62 274 THR A CA 1
ATOM 1997 C C . THR A 1 274 ? 3.504 19.288 -9.935 1.00 84.62 274 THR A C 1
ATOM 1999 O O . THR A 1 274 ? 2.525 20.017 -9.803 1.00 84.62 274 THR A O 1
ATOM 2002 N N . ALA A 1 275 ? 3.555 18.338 -10.877 1.00 83.38 275 ALA A N 1
ATOM 2003 C CA . ALA A 1 275 ? 2.417 17.987 -11.727 1.00 83.38 275 ALA A CA 1
ATOM 2004 C C . ALA A 1 275 ? 1.386 17.083 -11.013 1.00 83.38 275 ALA A C 1
ATOM 2006 O O . ALA A 1 275 ? 0.340 16.769 -11.586 1.00 83.38 275 ALA A O 1
ATOM 2007 N N . LEU A 1 276 ? 1.675 16.625 -9.789 1.00 86.50 276 LEU A N 1
ATOM 2008 C CA . LEU A 1 276 ? 0.746 15.906 -8.915 1.00 86.50 276 LEU A CA 1
ATOM 2009 C C . LEU A 1 276 ? 0.082 16.843 -7.906 1.00 86.50 276 LEU A C 1
ATOM 2011 O O . LEU A 1 276 ? 0.644 17.859 -7.494 1.00 86.50 276 LEU A O 1
ATOM 2015 N N . THR A 1 277 ? -1.099 16.438 -7.445 1.00 85.94 277 THR A N 1
ATOM 2016 C CA . THR A 1 277 ? -1.723 17.006 -6.248 1.00 85.94 277 THR A CA 1
ATOM 2017 C C . THR A 1 277 ? -0.863 16.732 -5.015 1.00 85.94 277 THR A C 1
ATOM 2019 O O . THR A 1 277 ? -0.138 15.737 -4.962 1.00 85.94 277 THR A O 1
ATOM 2022 N N . SER A 1 278 ? -0.967 17.588 -3.998 1.00 86.38 278 SER A N 1
ATOM 2023 C CA . SER A 1 278 ? -0.317 17.353 -2.702 1.00 86.38 278 SER A CA 1
ATOM 2024 C C . SER A 1 278 ? -0.863 16.118 -1.983 1.00 86.38 278 SER A C 1
ATOM 2026 O O . SER A 1 278 ? -0.109 15.473 -1.260 1.00 86.38 278 SER A O 1
ATOM 2028 N N . GLU A 1 279 ? -2.126 15.758 -2.230 1.00 90.00 279 GLU A N 1
ATOM 2029 C CA . GLU A 1 279 ? -2.763 14.553 -1.696 1.00 90.00 279 GLU A CA 1
ATOM 2030 C C . GLU A 1 279 ? -2.040 13.279 -2.156 1.00 90.00 279 GLU A C 1
ATOM 2032 O O . GLU A 1 279 ? -1.804 13.063 -3.350 1.00 90.00 279 GLU A O 1
ATOM 2037 N N . GLY A 1 280 ? -1.684 12.443 -1.183 1.00 93.31 280 GLY A N 1
ATOM 2038 C CA . GLY A 1 280 ? -1.100 11.126 -1.374 1.00 93.31 280 GLY A CA 1
ATOM 2039 C C . GLY A 1 280 ? -2.150 10.022 -1.392 1.00 93.31 280 GLY A C 1
ATOM 2040 O O . GLY A 1 280 ? -3.254 10.167 -0.873 1.00 93.31 280 GLY A O 1
ATOM 2041 N N . ALA A 1 281 ? -1.784 8.890 -1.983 1.00 97.12 281 ALA A N 1
ATOM 2042 C CA . ALA A 1 281 ? -2.630 7.714 -2.021 1.00 97.12 281 ALA A CA 1
ATOM 2043 C C . ALA A 1 281 ? -2.972 7.208 -0.609 1.00 97.12 281 ALA A C 1
ATOM 2045 O O . ALA A 1 281 ? -2.173 7.314 0.328 1.00 97.12 281 ALA A O 1
ATOM 2046 N N . SER A 1 282 ? -4.157 6.620 -0.478 1.00 98.19 282 SER A N 1
ATOM 2047 C CA . SER A 1 282 ? -4.497 5.776 0.668 1.00 98.19 282 SER A CA 1
ATOM 2048 C C . SER A 1 282 ? -3.756 4.439 0.575 1.00 98.19 282 SER A C 1
ATOM 2050 O O . SER A 1 282 ? -3.348 4.028 -0.514 1.00 98.19 282 SER A O 1
ATOM 2052 N N . ILE A 1 283 ? -3.537 3.787 1.714 1.00 98.56 283 ILE A N 1
ATOM 2053 C CA . ILE A 1 283 ? -2.887 2.478 1.806 1.00 98.56 283 ILE A CA 1
ATOM 2054 C C . ILE A 1 283 ? -3.893 1.486 2.375 1.00 98.56 283 ILE A C 1
ATOM 2056 O O . ILE A 1 283 ? -4.317 1.643 3.515 1.00 98.56 283 ILE A O 1
ATOM 2060 N N . THR A 1 284 ? -4.186 0.417 1.645 1.00 98.38 284 THR A N 1
ATOM 2061 C CA . THR A 1 284 ? -4.982 -0.708 2.137 1.00 98.38 284 THR A CA 1
ATOM 2062 C C . THR A 1 284 ? -4.115 -1.958 2.222 1.00 98.38 284 THR A C 1
ATOM 2064 O O . THR A 1 284 ? -3.602 -2.436 1.213 1.00 98.38 284 THR A O 1
ATOM 2067 N N . LEU A 1 285 ? -3.978 -2.518 3.423 1.00 98.19 285 LEU A N 1
ATOM 2068 C CA . LEU A 1 285 ? -3.254 -3.754 3.710 1.00 98.19 285 LEU A CA 1
ATOM 2069 C C . LEU A 1 285 ? -4.246 -4.862 4.067 1.00 98.19 285 LEU A C 1
ATOM 2071 O O . LEU A 1 285 ? -5.021 -4.721 5.012 1.00 98.19 285 LEU A O 1
ATOM 2075 N N . GLN A 1 286 ? -4.219 -5.975 3.336 1.00 97.50 286 GLN A N 1
ATOM 2076 C CA . GLN A 1 286 ? -5.106 -7.112 3.581 1.00 97.50 286 GLN A CA 1
ATOM 2077 C C . GLN A 1 286 ? -4.328 -8.424 3.657 1.00 97.50 286 GLN A C 1
ATOM 2079 O O . GLN A 1 286 ? -3.549 -8.744 2.759 1.00 97.50 286 GLN A O 1
ATOM 2084 N N . ALA A 1 287 ? -4.589 -9.198 4.705 1.00 97.38 287 ALA A N 1
ATOM 2085 C CA . ALA A 1 287 ? -4.027 -10.528 4.922 1.00 97.38 287 ALA A CA 1
ATOM 2086 C C . ALA A 1 287 ? -5.153 -11.532 5.206 1.00 97.38 287 ALA A C 1
ATOM 2088 O O . ALA A 1 287 ? -6.266 -11.143 5.555 1.00 97.38 287 ALA A O 1
ATOM 2089 N N . GLY A 1 288 ? -4.889 -12.826 5.029 1.00 96.50 288 GLY A N 1
ATOM 2090 C CA . GLY A 1 288 ? -5.879 -13.878 5.279 1.00 96.50 288 GLY A CA 1
ATOM 2091 C C . GLY A 1 288 ? -7.050 -13.874 4.294 1.00 96.50 288 GLY A C 1
ATOM 2092 O O . GLY A 1 288 ? -8.155 -14.297 4.635 1.00 96.50 288 GLY A O 1
ATOM 2093 N N . LEU A 1 289 ? -6.841 -13.395 3.063 1.00 93.88 289 LEU A N 1
ATOM 2094 C CA . LEU A 1 289 ? -7.904 -13.360 2.056 1.00 93.88 289 LEU A CA 1
ATOM 2095 C C . LEU A 1 289 ? -8.201 -14.734 1.438 1.00 93.88 289 LEU A C 1
ATOM 2097 O O . LEU A 1 289 ? -9.279 -14.919 0.875 1.00 93.88 289 LEU A O 1
ATOM 2101 N N . GLY A 1 290 ? -7.280 -15.702 1.517 1.00 89.19 290 GLY A N 1
ATOM 2102 C CA . GLY A 1 290 ? -7.390 -16.982 0.814 1.00 89.19 290 GLY A CA 1
ATOM 2103 C C . GLY A 1 290 ? -7.690 -16.785 -0.676 1.00 89.19 290 GLY A C 1
ATOM 2104 O O . GLY A 1 290 ? -6.891 -16.199 -1.400 1.00 89.19 290 GLY A O 1
ATOM 2105 N N . GLN A 1 291 ? -8.867 -17.237 -1.123 1.00 77.62 291 GLN A N 1
ATOM 2106 C CA . GLN A 1 291 ? -9.332 -17.081 -2.511 1.00 77.62 291 GLN A CA 1
ATOM 2107 C C . GLN A 1 291 ? -9.861 -15.669 -2.851 1.00 77.62 291 GLN A C 1
ATOM 2109 O O . GLN A 1 291 ? -10.166 -15.389 -4.010 1.00 77.62 291 GLN A O 1
ATOM 2114 N N . GLY A 1 292 ? -9.962 -14.771 -1.867 1.00 83.94 292 GLY A N 1
ATOM 2115 C CA . GLY A 1 292 ? -10.459 -13.403 -2.013 1.00 83.94 292 GLY A CA 1
ATOM 2116 C C . GLY A 1 292 ? -11.740 -13.127 -1.219 1.00 83.94 292 GLY A C 1
ATOM 2117 O O . GLY A 1 292 ? -12.388 -14.033 -0.699 1.00 83.94 292 GLY A O 1
ATOM 2118 N N . ALA A 1 293 ? -12.108 -11.847 -1.139 1.00 87.88 293 ALA A N 1
ATOM 2119 C CA . ALA A 1 293 ? -13.326 -11.384 -0.477 1.00 87.88 293 ALA A CA 1
ATOM 2120 C C . ALA A 1 293 ? -14.566 -11.515 -1.382 1.00 87.88 293 ALA A C 1
ATOM 2122 O O . ALA A 1 293 ? -14.481 -11.381 -2.605 1.00 87.88 293 ALA A O 1
ATOM 2123 N N . ALA A 1 294 ? -15.744 -11.688 -0.782 1.00 90.62 294 ALA A N 1
ATOM 2124 C CA . ALA A 1 294 ? -17.038 -11.738 -1.464 1.00 90.62 294 ALA A CA 1
ATOM 2125 C C . ALA A 1 294 ? -17.572 -10.327 -1.793 1.00 90.62 294 ALA A C 1
ATOM 2127 O O . ALA A 1 294 ? -18.715 -9.979 -1.496 1.00 90.62 294 ALA A O 1
ATOM 2128 N N . VAL A 1 295 ? -16.730 -9.510 -2.433 1.00 88.06 295 VAL A N 1
ATOM 2129 C CA . VAL A 1 295 ? -16.942 -8.070 -2.670 1.00 88.06 295 VAL A CA 1
ATOM 2130 C C . VAL A 1 295 ? -18.301 -7.786 -3.309 1.00 88.06 295 VAL A C 1
ATOM 2132 O O . VAL A 1 295 ? -19.066 -6.971 -2.800 1.00 88.06 295 VAL A O 1
ATOM 2135 N N . GLN A 1 296 ? -18.651 -8.500 -4.383 1.00 84.88 296 GLN A N 1
ATOM 2136 C CA . GLN A 1 296 ? -19.914 -8.267 -5.090 1.00 84.88 296 GLN A CA 1
ATOM 2137 C C . GLN A 1 296 ? -21.148 -8.614 -4.243 1.00 84.88 296 GLN A C 1
ATOM 2139 O O . GLN A 1 296 ? -22.162 -7.926 -4.338 1.00 84.88 296 GLN A O 1
ATOM 2144 N N . ALA A 1 297 ? -21.073 -9.659 -3.414 1.00 84.25 297 ALA A N 1
ATOM 2145 C CA . ALA A 1 297 ? -22.176 -10.038 -2.535 1.00 84.25 297 ALA A CA 1
ATOM 2146 C C . ALA A 1 297 ? -22.392 -8.981 -1.444 1.00 84.25 297 ALA A C 1
ATOM 2148 O O . ALA A 1 297 ? -23.522 -8.553 -1.221 1.00 84.25 297 ALA A O 1
ATOM 2149 N N . PHE A 1 298 ? -21.301 -8.500 -0.842 1.00 86.25 298 PHE A N 1
ATOM 2150 C CA . PHE A 1 298 ? -21.335 -7.434 0.156 1.00 86.25 298 PHE A CA 1
ATOM 2151 C C . PHE A 1 298 ? -21.952 -6.144 -0.394 1.00 86.25 298 PHE A C 1
ATOM 2153 O O . PHE A 1 298 ? -22.839 -5.556 0.220 1.00 86.25 298 PHE A O 1
ATOM 2160 N N . ILE A 1 299 ? -21.536 -5.739 -1.594 1.00 83.44 299 ILE A N 1
ATOM 2161 C CA . ILE A 1 299 ? -22.074 -4.564 -2.286 1.00 83.44 299 ILE A CA 1
ATOM 2162 C C . ILE A 1 299 ? -23.591 -4.661 -2.458 1.00 83.44 299 ILE A C 1
ATOM 2164 O O . ILE A 1 299 ? -24.309 -3.712 -2.145 1.00 83.44 299 ILE A O 1
ATOM 2168 N N . ASN A 1 300 ? -24.086 -5.800 -2.945 1.00 82.00 300 ASN A N 1
ATOM 2169 C CA . ASN A 1 300 ? -25.516 -5.982 -3.189 1.00 82.00 300 ASN A CA 1
ATOM 2170 C C . ASN A 1 300 ? -26.337 -5.881 -1.893 1.00 82.00 300 ASN A C 1
ATOM 2172 O O . ASN A 1 300 ? -27.486 -5.454 -1.932 1.00 82.00 300 ASN A O 1
ATOM 2176 N N . GLN A 1 301 ? -25.750 -6.274 -0.761 1.00 81.88 301 GLN A N 1
ATOM 2177 C CA . GLN A 1 301 ? -26.422 -6.302 0.533 1.00 81.88 301 GLN A CA 1
ATOM 2178 C C . GLN A 1 301 ? -26.386 -4.946 1.256 1.00 81.88 301 GLN A C 1
ATOM 2180 O O . GLN A 1 301 ? -27.400 -4.535 1.816 1.00 81.88 301 GLN A O 1
ATOM 2185 N N . TYR A 1 302 ? -25.236 -4.268 1.262 1.00 79.06 302 TYR A N 1
ATOM 2186 C CA . TYR A 1 302 ? -24.990 -3.104 2.127 1.00 79.06 302 TYR A CA 1
ATOM 2187 C C . TYR A 1 302 ? -24.921 -1.772 1.375 1.00 79.06 302 TYR A C 1
ATOM 2189 O O . TYR A 1 302 ? -25.269 -0.731 1.922 1.00 79.06 302 TYR A O 1
ATOM 2197 N N . VAL A 1 303 ? -24.514 -1.792 0.105 1.00 74.75 303 VAL A N 1
ATOM 2198 C CA . VAL A 1 303 ? -24.277 -0.568 -0.677 1.00 74.75 303 VAL A CA 1
ATOM 2199 C C . VAL A 1 303 ? -25.463 -0.240 -1.575 1.00 74.75 303 VAL A C 1
ATOM 2201 O O . VAL A 1 303 ? -25.831 0.921 -1.728 1.00 74.75 303 VAL A O 1
ATOM 2204 N N . LEU A 1 304 ? -26.068 -1.266 -2.176 1.00 71.06 304 LEU A N 1
ATOM 2205 C CA . LEU A 1 304 ? -27.162 -1.130 -3.135 1.00 71.06 304 LEU A CA 1
ATOM 2206 C C . LEU A 1 304 ? -28.433 -1.871 -2.678 1.00 71.06 304 LEU A C 1
ATOM 2208 O O . LEU A 1 304 ? -28.973 -2.663 -3.456 1.00 71.06 304 LEU A O 1
ATOM 2212 N N . PRO A 1 305 ? -28.945 -1.648 -1.449 1.00 60.09 305 PRO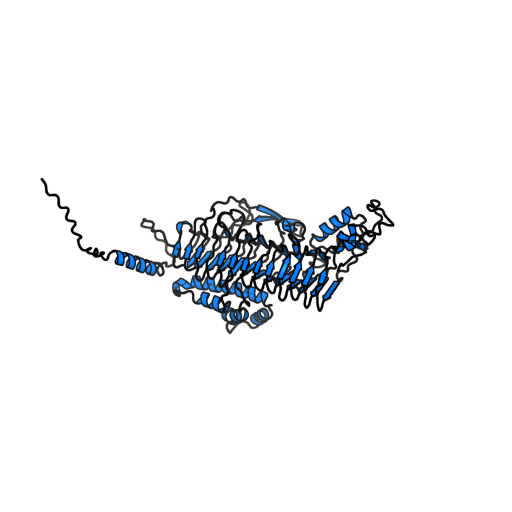 A N 1
ATOM 2213 C CA . PRO A 1 305 ? -30.246 -2.190 -1.084 1.00 60.09 305 PRO A CA 1
ATOM 2214 C C . PRO A 1 305 ? -31.313 -1.601 -2.025 1.00 60.09 305 PRO A C 1
ATOM 2216 O O . PRO A 1 305 ? -31.215 -0.451 -2.453 1.00 60.09 305 PRO A O 1
ATOM 2219 N N . SER A 1 306 ? -32.309 -2.406 -2.402 1.00 54.22 306 SER A N 1
ATOM 2220 C CA . SER A 1 306 ? -33.334 -2.067 -3.405 1.00 54.22 306 SER A CA 1
ATOM 2221 C C . SER A 1 306 ? -33.866 -0.628 -3.277 1.00 54.22 306 SER A C 1
ATOM 2223 O O . SER A 1 306 ? -34.373 -0.268 -2.215 1.00 54.22 306 SER A O 1
ATOM 2225 N N . GLY A 1 307 ? -33.801 0.157 -4.362 1.00 56.44 307 GLY A N 1
ATOM 2226 C CA . GLY A 1 307 ? -34.225 1.568 -4.394 1.00 56.44 307 GLY A CA 1
ATOM 2227 C C . GLY A 1 307 ? -33.106 2.590 -4.652 1.00 56.44 307 GLY A C 1
ATOM 2228 O O . GLY A 1 307 ? -33.361 3.786 -4.541 1.00 56.44 307 GLY A O 1
ATOM 2229 N N . SER A 1 308 ? -31.890 2.145 -4.987 1.00 60.75 308 SER A N 1
ATOM 2230 C CA . SER A 1 308 ? -30.767 3.021 -5.342 1.00 60.75 308 SER A CA 1
ATOM 2231 C C . SER A 1 308 ? -30.978 3.758 -6.672 1.00 60.75 308 SER A C 1
ATOM 2233 O O . SER A 1 308 ? -31.600 3.242 -7.601 1.00 60.75 308 SER A O 1
ATOM 2235 N N . GLU A 1 309 ? -30.454 4.984 -6.753 1.00 65.88 309 GLU A N 1
ATOM 2236 C CA . GLU A 1 309 ? -30.481 5.816 -7.959 1.00 65.88 309 GLU A CA 1
ATOM 2237 C C . GLU A 1 309 ? -29.798 5.079 -9.126 1.00 65.88 309 GLU A C 1
ATOM 2239 O O . GLU A 1 309 ? -28.632 4.687 -9.041 1.00 65.88 309 GLU A O 1
ATOM 2244 N N . GLU A 1 310 ? -30.532 4.874 -10.224 1.00 68.62 310 GLU A N 1
ATOM 2245 C CA . GLU A 1 310 ? -30.121 4.075 -11.393 1.00 68.62 310 GLU A CA 1
ATOM 2246 C C . GLU A 1 310 ? -28.778 4.545 -11.995 1.00 68.62 310 GLU A C 1
ATOM 2248 O O . GLU A 1 310 ? -27.970 3.746 -12.479 1.00 68.62 310 GLU A O 1
ATOM 2253 N N . GLU A 1 311 ? -28.488 5.842 -11.879 1.00 61.88 311 GLU A N 1
ATOM 2254 C CA . GLU A 1 311 ? -27.240 6.468 -12.316 1.00 61.88 311 GLU A CA 1
ATOM 2255 C C . GLU A 1 311 ? -26.045 6.109 -11.410 1.00 61.88 311 GLU A C 1
ATOM 2257 O O . GLU A 1 311 ? -24.978 5.744 -11.912 1.00 61.88 311 GLU A O 1
ATOM 2262 N N . ALA A 1 312 ? -26.227 6.093 -10.083 1.00 65.62 312 ALA A N 1
ATOM 2263 C CA . ALA A 1 312 ? -25.196 5.673 -9.130 1.00 65.62 312 ALA A CA 1
ATOM 2264 C C . ALA A 1 312 ? -24.869 4.177 -9.272 1.00 65.62 312 ALA A C 1
ATOM 2266 O O . ALA A 1 312 ? -23.702 3.782 -9.222 1.00 65.62 312 ALA A O 1
ATOM 2267 N N . LEU A 1 313 ? -25.886 3.347 -9.532 1.00 68.50 313 LEU A N 1
ATOM 2268 C CA . LEU A 1 313 ? -25.712 1.925 -9.836 1.00 68.50 313 LEU A CA 1
ATOM 2269 C C . LEU A 1 313 ? -24.925 1.715 -11.140 1.00 68.50 313 LEU A C 1
ATOM 2271 O O . LEU A 1 313 ? -24.043 0.856 -11.204 1.00 68.50 313 LEU A O 1
ATOM 2275 N N . THR A 1 314 ? -25.206 2.512 -12.172 1.00 72.62 314 THR A N 1
ATOM 2276 C CA . THR A 1 314 ? -24.499 2.444 -13.460 1.00 72.62 314 THR A CA 1
ATOM 2277 C C . THR A 1 314 ? -23.022 2.819 -13.308 1.00 72.62 314 THR A C 1
ATOM 2279 O O . THR A 1 314 ? -22.146 2.093 -13.779 1.00 72.62 314 THR A O 1
ATOM 2282 N N . LEU A 1 315 ? -22.722 3.903 -12.585 1.00 67.81 315 LEU A N 1
ATOM 2283 C CA . LEU A 1 315 ? -21.343 4.315 -12.303 1.00 67.81 315 LEU A CA 1
ATOM 2284 C C . LEU A 1 315 ? -20.596 3.277 -11.459 1.00 67.81 315 LEU A C 1
ATOM 2286 O O . LEU A 1 315 ? -19.448 2.949 -11.751 1.00 67.81 315 LEU A O 1
ATOM 2290 N N . PHE A 1 316 ? -21.254 2.717 -10.444 1.00 74.56 316 PHE A N 1
ATOM 2291 C CA . PHE A 1 316 ? -20.653 1.724 -9.562 1.00 74.56 316 PHE A CA 1
ATOM 2292 C C . PHE A 1 316 ? -20.385 0.386 -10.272 1.00 74.56 316 PHE A C 1
ATOM 2294 O O . PHE A 1 316 ? -19.335 -0.236 -10.094 1.00 74.56 316 PHE A O 1
ATOM 2301 N N . THR A 1 317 ? -21.318 -0.081 -11.104 1.00 74.94 317 THR A N 1
ATOM 2302 C CA . THR A 1 317 ? -21.165 -1.348 -11.839 1.00 74.94 317 THR A CA 1
ATOM 2303 C C . THR A 1 317 ? -20.030 -1.298 -12.860 1.00 74.94 317 THR A C 1
ATOM 2305 O O . THR A 1 317 ? -19.371 -2.324 -13.051 1.00 74.94 317 THR A O 1
ATOM 2308 N N . ALA A 1 318 ? -19.741 -0.121 -13.425 1.00 80.12 318 ALA A N 1
ATOM 2309 C CA . ALA A 1 318 ? -18.632 0.113 -14.349 1.00 80.12 318 ALA A CA 1
ATOM 2310 C C . ALA A 1 318 ? -17.233 0.083 -13.696 1.00 80.12 318 ALA A C 1
ATOM 2312 O O . ALA A 1 318 ? -16.239 0.000 -14.417 1.00 80.12 318 ALA A O 1
ATOM 2313 N N . LEU A 1 319 ? -17.134 0.127 -12.361 1.00 83.88 319 LEU A N 1
ATOM 2314 C CA . LEU A 1 319 ? -15.853 0.052 -11.651 1.00 83.88 319 LEU A CA 1
ATOM 2315 C C . LEU A 1 319 ? -15.191 -1.327 -11.794 1.00 83.88 319 LEU A C 1
ATOM 2317 O O . LEU A 1 319 ? -15.866 -2.366 -11.849 1.00 83.88 319 LEU A O 1
ATOM 2321 N N . ASP A 1 320 ? -13.857 -1.337 -11.793 1.00 87.19 320 ASP A N 1
ATOM 2322 C CA . ASP A 1 320 ? -13.079 -2.569 -11.712 1.00 87.19 320 ASP A CA 1
ATOM 2323 C C . ASP A 1 320 ? -13.211 -3.231 -10.328 1.00 87.19 320 ASP A C 1
ATOM 2325 O O . ASP A 1 320 ? -13.788 -2.682 -9.380 1.00 87.19 320 ASP A O 1
ATOM 2329 N N . LEU A 1 321 ? -12.754 -4.480 -10.225 1.00 87.75 321 LEU A N 1
ATOM 2330 C CA . LEU A 1 321 ? -12.891 -5.252 -8.991 1.00 87.75 321 LEU A CA 1
ATOM 2331 C C . LEU A 1 321 ? -12.090 -4.614 -7.851 1.00 87.75 321 LEU A C 1
ATOM 2333 O O . LEU A 1 321 ? -12.526 -4.645 -6.702 1.00 87.75 321 LEU A O 1
ATOM 2337 N N . GLU A 1 322 ? -10.936 -4.032 -8.155 1.00 91.06 322 GLU A N 1
ATOM 2338 C CA . GLU A 1 322 ? -10.066 -3.374 -7.192 1.00 91.06 322 GLU A CA 1
ATOM 2339 C C . GLU A 1 322 ? -10.728 -2.128 -6.594 1.00 91.06 322 GLU A C 1
ATOM 2341 O O . GLU A 1 322 ? -10.804 -2.022 -5.369 1.00 91.06 322 GLU A O 1
ATOM 2346 N N . ALA A 1 323 ? -11.312 -1.243 -7.408 1.00 91.00 323 ALA A N 1
ATOM 2347 C CA . ALA A 1 323 ? -12.050 -0.083 -6.910 1.00 91.00 323 ALA A CA 1
ATOM 2348 C C . ALA A 1 323 ? -13.281 -0.500 -6.094 1.00 91.00 323 ALA A C 1
ATOM 2350 O O . ALA A 1 323 ? -13.540 0.060 -5.026 1.00 91.00 323 ALA A O 1
ATOM 2351 N N . LYS A 1 324 ? -14.002 -1.539 -6.537 1.00 90.62 324 LYS A N 1
ATOM 2352 C CA . LYS A 1 324 ? -15.108 -2.137 -5.767 1.00 90.62 324 LYS A CA 1
ATOM 2353 C C . LYS A 1 324 ? -14.639 -2.697 -4.425 1.00 90.62 324 LYS A C 1
ATOM 2355 O O . LYS A 1 324 ? -15.348 -2.562 -3.432 1.00 90.62 324 LYS A O 1
ATOM 2360 N N . THR A 1 325 ? -13.449 -3.295 -4.381 1.00 91.94 325 THR A N 1
ATOM 2361 C CA . THR A 1 325 ? -12.851 -3.835 -3.151 1.00 91.94 325 THR A CA 1
ATOM 2362 C C . THR A 1 325 ? -12.534 -2.716 -2.164 1.00 91.94 325 THR A C 1
ATOM 2364 O O . THR A 1 325 ? -12.936 -2.796 -1.007 1.00 91.94 325 THR A O 1
ATOM 2367 N N . VAL A 1 326 ? -11.877 -1.646 -2.620 1.00 92.56 326 VAL A N 1
ATOM 2368 C CA . VAL A 1 326 ? -11.560 -0.473 -1.785 1.00 92.56 326 VAL A CA 1
ATOM 2369 C C . VAL A 1 326 ? -12.838 0.159 -1.235 1.00 92.56 326 VAL A C 1
ATOM 2371 O O . VAL A 1 326 ? -12.927 0.456 -0.044 1.00 92.56 326 VAL A O 1
ATOM 2374 N N . PHE A 1 327 ? -13.859 0.305 -2.081 1.00 90.81 327 PHE A N 1
ATOM 2375 C CA . PHE A 1 327 ? -15.158 0.815 -1.660 1.00 90.81 327 PHE A CA 1
ATOM 2376 C C . PHE A 1 327 ? -15.805 -0.079 -0.589 1.00 90.81 327 PHE A C 1
ATOM 2378 O O . PHE A 1 327 ? -16.218 0.417 0.460 1.00 90.81 327 PHE A O 1
ATOM 2385 N N . ALA A 1 328 ? -15.862 -1.395 -0.824 1.00 92.81 328 ALA A N 1
ATOM 2386 C CA . ALA A 1 328 ? -16.445 -2.357 0.109 1.00 92.81 328 ALA A CA 1
ATOM 2387 C C . ALA A 1 328 ? -15.721 -2.360 1.464 1.00 92.81 328 ALA A C 1
ATOM 2389 O O . ALA A 1 328 ? -16.379 -2.364 2.499 1.00 92.81 328 ALA A O 1
ATOM 2390 N N . ASN A 1 329 ? -14.389 -2.282 1.468 1.00 93.69 329 ASN A N 1
ATOM 2391 C CA . ASN A 1 329 ? -13.582 -2.195 2.688 1.00 93.69 329 ASN A CA 1
ATOM 2392 C C . ASN A 1 329 ? -13.921 -0.948 3.519 1.00 93.69 329 ASN A C 1
ATOM 2394 O O . ASN A 1 329 ? -14.130 -1.037 4.727 1.00 93.69 329 ASN A O 1
ATOM 2398 N N . ARG A 1 330 ? -14.017 0.220 2.875 1.00 91.50 330 ARG A N 1
ATOM 2399 C CA . ARG A 1 330 ? -14.350 1.474 3.571 1.00 91.50 330 ARG A CA 1
ATOM 2400 C C . ARG A 1 330 ? -15.780 1.459 4.106 1.00 91.50 330 ARG A C 1
ATOM 2402 O O . ARG A 1 330 ? -16.031 1.948 5.206 1.00 91.50 330 ARG A O 1
ATOM 2409 N N . HIS A 1 331 ? -16.705 0.868 3.351 1.00 93.12 331 HIS A N 1
ATOM 2410 C CA . HIS A 1 331 ? -18.081 0.693 3.799 1.00 93.12 331 HIS A CA 1
ATOM 2411 C C . HIS A 1 331 ? -18.190 -0.322 4.949 1.00 93.12 331 HIS A C 1
ATOM 2413 O O . HIS A 1 331 ? -18.932 -0.075 5.894 1.00 93.12 331 HIS A O 1
ATOM 2419 N N . LEU A 1 332 ? -17.393 -1.400 4.943 1.00 95.44 332 LEU A N 1
ATOM 2420 C CA . LEU A 1 332 ? -17.286 -2.316 6.081 1.00 95.44 332 LEU A CA 1
ATOM 2421 C C . LEU A 1 332 ? -16.931 -1.548 7.355 1.00 95.44 332 LEU A C 1
ATOM 2423 O O . LEU A 1 332 ? -17.628 -1.689 8.352 1.00 95.44 332 LEU A O 1
ATOM 2427 N N . THR A 1 333 ? -15.900 -0.697 7.343 1.00 94.69 333 THR A N 1
ATOM 2428 C CA . THR A 1 333 ? -15.549 0.063 8.552 1.00 94.69 333 THR A CA 1
ATOM 2429 C C . THR A 1 333 ? -16.668 1.001 9.009 1.00 94.69 333 THR A C 1
ATOM 2431 O O . THR A 1 333 ? -16.869 1.151 10.212 1.00 94.69 333 THR A O 1
ATOM 2434 N N . ALA A 1 334 ? -17.425 1.599 8.085 1.00 94.31 334 ALA A N 1
ATOM 2435 C CA . ALA A 1 334 ? -18.590 2.405 8.447 1.00 94.31 334 ALA A CA 1
ATOM 2436 C C . ALA A 1 334 ? -19.657 1.571 9.185 1.00 94.31 334 ALA A C 1
ATOM 2438 O O . ALA A 1 334 ? -20.184 2.019 10.202 1.00 94.31 334 ALA A O 1
ATOM 2439 N N . GLU A 1 335 ? -19.910 0.337 8.738 1.00 95.94 335 GLU A N 1
ATOM 2440 C CA . GLU A 1 335 ? -20.814 -0.598 9.421 1.00 95.94 335 GLU A CA 1
ATOM 2441 C C . GLU A 1 335 ? -20.301 -1.016 10.807 1.00 95.94 335 GLU A C 1
ATOM 2443 O O . GLU A 1 335 ? -21.089 -1.126 11.747 1.00 95.94 335 GLU A O 1
ATOM 2448 N N . LEU A 1 336 ? -18.985 -1.186 10.969 1.00 96.25 336 LEU A N 1
ATOM 2449 C CA . LEU A 1 336 ? -18.368 -1.492 12.265 1.00 96.25 336 LEU A CA 1
ATOM 2450 C C . LEU A 1 336 ? -18.493 -0.325 13.253 1.00 96.25 336 LEU A C 1
ATOM 2452 O O . LEU A 1 336 ? -18.881 -0.530 14.403 1.00 96.25 336 LEU A O 1
ATOM 2456 N N . ILE A 1 337 ? -18.232 0.907 12.804 1.00 95.12 337 ILE A N 1
ATOM 2457 C CA . ILE A 1 337 ? -18.418 2.114 13.625 1.00 95.12 337 ILE A CA 1
ATOM 2458 C C . ILE A 1 337 ? -19.893 2.268 14.011 1.00 95.12 337 ILE A C 1
ATOM 2460 O O . ILE A 1 337 ? -20.196 2.504 15.180 1.00 95.12 337 ILE A O 1
ATOM 2464 N N . GLY A 1 338 ? -20.810 2.079 13.057 1.00 94.62 338 GLY A N 1
ATOM 2465 C CA . GLY A 1 338 ? -22.247 2.093 13.325 1.00 94.62 338 GLY A CA 1
ATOM 2466 C C . GLY A 1 338 ? -22.649 1.036 14.356 1.00 94.62 338 GLY A C 1
ATOM 2467 O O . GLY A 1 338 ? -23.359 1.339 15.309 1.00 94.62 338 GLY A O 1
ATOM 2468 N N . SER A 1 339 ? -22.109 -0.183 14.248 1.00 94.81 339 SER A N 1
ATOM 2469 C CA . SER A 1 339 ? -22.349 -1.240 15.235 1.00 94.81 339 SER A CA 1
ATOM 2470 C C . SER A 1 339 ? -21.865 -0.875 16.641 1.00 94.81 339 SER A C 1
ATOM 2472 O O . SER A 1 339 ? -22.480 -1.315 17.611 1.00 94.81 339 SER A O 1
ATOM 2474 N N . ALA A 1 340 ? -20.778 -0.111 16.772 1.00 92.69 340 ALA A N 1
ATOM 2475 C CA . ALA A 1 340 ? -20.294 0.364 18.066 1.00 92.69 340 ALA A CA 1
ATOM 2476 C C . ALA A 1 340 ? -21.191 1.475 18.639 1.00 92.69 340 ALA A C 1
ATOM 2478 O O . ALA A 1 340 ? -21.470 1.491 19.837 1.00 92.69 340 ALA A O 1
ATOM 2479 N N . GLN A 1 341 ? -21.665 2.391 17.790 1.00 93.06 341 GLN A N 1
ATOM 2480 C CA . GLN A 1 341 ? -22.558 3.488 18.182 1.00 93.06 341 GLN A CA 1
ATOM 2481 C C . GLN A 1 341 ? -23.918 2.970 18.668 1.00 93.06 341 GLN A C 1
ATOM 2483 O O . GLN A 1 341 ? -24.409 3.407 19.710 1.00 93.06 341 GLN A O 1
ATOM 2488 N N . ASP A 1 342 ? -24.476 1.982 17.968 1.00 91.56 342 ASP A N 1
ATOM 2489 C CA . ASP A 1 342 ? -25.787 1.398 18.268 1.00 91.56 342 ASP A CA 1
ATOM 2490 C C . ASP A 1 342 ? -25.746 0.424 19.468 1.00 91.56 342 ASP A C 1
ATOM 2492 O O . ASP A 1 342 ? -26.789 0.004 19.979 1.00 91.56 342 ASP A O 1
ATOM 2496 N N . PHE A 1 343 ? -24.554 0.063 19.964 1.00 90.44 343 PHE A N 1
ATOM 2497 C CA . PHE A 1 343 ? -24.378 -0.979 20.983 1.00 90.44 343 PHE A CA 1
ATOM 2498 C C . PHE A 1 343 ? -25.129 -0.696 22.291 1.00 90.44 343 PHE A C 1
ATOM 2500 O O . PHE A 1 343 ? -25.624 -1.621 22.941 1.00 90.44 343 PHE A O 1
ATOM 2507 N N . ALA A 1 344 ? -25.244 0.576 22.689 1.00 86.31 344 ALA A N 1
ATOM 2508 C CA . ALA A 1 344 ? -25.937 0.963 23.918 1.00 86.31 344 ALA A CA 1
ATOM 2509 C C . ALA A 1 344 ? -27.408 0.500 23.935 1.00 86.31 344 ALA A C 1
ATOM 2511 O O . ALA A 1 344 ? -27.908 0.099 24.992 1.00 86.31 344 ALA A O 1
ATOM 2512 N N . GLU A 1 345 ? -28.057 0.517 22.768 1.00 87.88 345 GLU A N 1
ATOM 2513 C CA . GLU A 1 345 ? -29.436 0.081 22.554 1.00 87.88 345 GLU A CA 1
ATOM 2514 C C . GLU A 1 345 ? -29.505 -1.399 22.156 1.00 87.88 345 GLU A C 1
ATOM 2516 O O . GLU A 1 345 ? -30.254 -2.166 22.763 1.00 87.88 345 GLU A O 1
ATOM 2521 N N . ALA A 1 346 ? -28.686 -1.824 21.189 1.00 87.88 346 ALA A N 1
ATOM 2522 C CA . ALA A 1 346 ? -28.737 -3.167 20.614 1.00 87.88 346 ALA A CA 1
ATOM 2523 C C . ALA A 1 346 ? -28.206 -4.266 21.551 1.00 87.88 346 ALA A C 1
ATOM 2525 O O . ALA A 1 346 ? -28.643 -5.416 21.459 1.00 87.88 346 ALA A O 1
ATOM 2526 N N . LYS A 1 347 ? -27.262 -3.938 22.446 1.00 89.12 347 LYS A N 1
ATOM 2527 C CA . LYS A 1 347 ? -26.585 -4.883 23.358 1.00 89.12 347 LYS A CA 1
ATOM 2528 C C . LYS A 1 347 ? -25.873 -6.050 22.658 1.00 89.12 347 LYS A C 1
ATOM 2530 O O . LYS A 1 347 ? -25.640 -7.084 23.278 1.00 89.12 347 LYS A O 1
ATOM 2535 N N . ASN A 1 348 ? -25.561 -5.911 21.373 1.00 90.06 348 ASN A N 1
ATOM 2536 C CA . ASN A 1 348 ? -24.852 -6.905 20.574 1.00 90.06 348 ASN A CA 1
ATOM 2537 C C . ASN A 1 348 ? -24.143 -6.237 19.383 1.00 90.06 348 ASN A C 1
ATOM 2539 O O . ASN A 1 348 ? -24.410 -5.076 19.069 1.00 90.06 348 ASN A O 1
ATOM 2543 N N . HIS A 1 349 ? -23.273 -6.995 18.713 1.00 93.19 349 HIS A N 1
ATOM 2544 C CA . HIS A 1 349 ? -22.504 -6.562 17.544 1.00 93.19 349 HIS A CA 1
ATOM 2545 C C . HIS A 1 349 ? -23.006 -7.158 16.220 1.00 93.19 349 HIS A C 1
ATOM 2547 O O . HIS A 1 349 ? -22.276 -7.164 15.229 1.00 93.19 349 HIS A O 1
ATOM 2553 N N . ALA A 1 350 ? -24.262 -7.620 16.158 1.00 94.19 350 ALA A N 1
ATOM 2554 C CA . ALA A 1 350 ? -24.779 -8.349 14.998 1.00 94.19 350 ALA A CA 1
ATOM 2555 C C . ALA A 1 350 ? -24.660 -7.553 13.687 1.00 94.19 350 ALA A C 1
ATOM 2557 O O . ALA A 1 350 ? -24.418 -8.138 12.636 1.00 94.19 350 ALA A O 1
ATOM 2558 N N . ARG A 1 351 ? -24.792 -6.218 13.728 1.00 93.75 351 ARG A N 1
ATOM 2559 C CA . ARG A 1 351 ? -24.587 -5.350 12.554 1.00 93.75 351 ARG A CA 1
ATOM 2560 C C . ARG A 1 351 ? -23.181 -5.520 11.968 1.00 93.75 351 ARG A C 1
ATOM 2562 O O . ARG A 1 351 ? -23.053 -5.813 10.781 1.00 93.75 351 ARG A O 1
ATOM 2569 N N . GLY A 1 352 ? -22.153 -5.379 12.805 1.00 94.25 352 GLY A N 1
ATOM 2570 C CA . GLY A 1 352 ? -20.758 -5.508 12.391 1.00 94.25 352 GLY A CA 1
ATOM 2571 C C . GLY A 1 352 ? -20.370 -6.945 12.039 1.00 94.25 352 GLY A C 1
ATOM 2572 O O . GLY A 1 352 ? -19.765 -7.180 10.996 1.00 94.25 352 GLY A O 1
ATOM 2573 N N . GLU A 1 353 ? -20.786 -7.918 12.850 1.00 94.25 353 GLU A N 1
ATOM 2574 C CA . GLU A 1 353 ? -20.517 -9.344 12.615 1.00 94.25 353 GLU A CA 1
ATOM 2575 C C . GLU A 1 353 ? -21.121 -9.832 11.290 1.00 94.25 353 GLU A C 1
ATOM 2577 O O . GLU A 1 353 ? -20.447 -10.515 10.516 1.00 94.25 353 GLU A O 1
ATOM 2582 N N . ASN A 1 354 ? -22.356 -9.426 10.972 1.00 95.00 354 ASN A N 1
ATOM 2583 C CA . ASN A 1 354 ? -22.990 -9.756 9.695 1.00 95.00 354 ASN A CA 1
ATOM 2584 C C . ASN A 1 354 ? -22.270 -9.096 8.510 1.00 95.00 354 ASN A C 1
ATOM 2586 O O . ASN A 1 354 ? -22.121 -9.725 7.461 1.00 95.00 354 ASN A O 1
ATOM 2590 N N . ALA A 1 355 ? -21.788 -7.857 8.670 1.00 95.44 355 ALA A N 1
ATOM 2591 C CA . ALA A 1 355 ? -21.029 -7.166 7.630 1.00 95.44 355 ALA A CA 1
ATOM 2592 C C . ALA A 1 355 ? -19.693 -7.878 7.346 1.00 95.44 355 ALA A C 1
ATOM 2594 O O . ALA A 1 355 ? -19.361 -8.124 6.183 1.00 95.44 355 ALA A O 1
ATOM 2595 N N . ILE A 1 356 ? -18.969 -8.292 8.395 1.00 94.88 356 ILE A N 1
ATOM 2596 C CA . ILE A 1 356 ? -17.741 -9.094 8.273 1.00 94.88 356 ILE A CA 1
ATOM 2597 C C . ILE A 1 356 ? -18.046 -10.424 7.584 1.00 94.88 356 ILE A C 1
ATOM 2599 O O . ILE A 1 356 ? -17.400 -10.745 6.590 1.00 94.88 356 ILE A O 1
ATOM 2603 N N . ALA A 1 357 ? -19.050 -11.169 8.053 1.00 93.81 357 ALA A N 1
ATOM 2604 C CA . ALA A 1 357 ? -19.416 -12.464 7.481 1.00 93.81 357 ALA A CA 1
ATOM 2605 C C . ALA A 1 357 ? -19.870 -12.357 6.014 1.00 93.81 357 ALA A C 1
ATOM 2607 O O . ALA A 1 357 ? -19.628 -13.264 5.217 1.00 93.81 357 ALA A O 1
ATOM 2608 N N . SER A 1 358 ? -20.496 -11.240 5.631 1.00 94.38 358 SER A N 1
ATOM 2609 C CA . SER A 1 358 ? -20.907 -10.992 4.250 1.00 94.38 358 SER A CA 1
ATOM 2610 C C . SER A 1 358 ? -19.730 -10.682 3.325 1.00 94.38 358 SER A C 1
ATOM 2612 O O . SER A 1 358 ? -19.774 -11.091 2.164 1.00 94.38 358 SER A O 1
ATOM 2614 N N . LEU A 1 359 ? -18.709 -9.948 3.785 1.00 94.56 359 LEU A N 1
ATOM 2615 C CA . LEU A 1 359 ? -17.530 -9.642 2.965 1.00 94.56 359 LEU A CA 1
ATOM 2616 C C . LEU A 1 359 ? -16.512 -10.791 2.977 1.00 94.56 359 LEU A C 1
ATOM 2618 O O . LEU A 1 359 ? -15.885 -11.079 1.957 1.00 94.56 359 LEU A O 1
ATOM 2622 N N . PHE A 1 360 ? -16.385 -11.477 4.110 1.00 94.62 360 PHE A N 1
ATOM 2623 C CA . PHE A 1 360 ? -15.442 -12.563 4.360 1.00 94.62 360 PHE A CA 1
ATOM 2624 C C . PHE A 1 360 ? -16.183 -13.811 4.868 1.00 94.62 360 PHE A C 1
ATOM 2626 O O . PHE A 1 360 ? -16.096 -14.157 6.045 1.00 94.62 360 PHE A O 1
ATOM 2633 N N . PRO A 1 361 ? -16.899 -14.537 3.990 1.00 91.69 361 PRO A N 1
ATOM 2634 C CA . PRO A 1 361 ? -17.650 -15.733 4.385 1.00 91.69 361 PRO A CA 1
ATOM 2635 C C . PRO A 1 361 ? -16.746 -16.901 4.802 1.00 91.69 361 PRO A C 1
ATOM 2637 O O . PRO A 1 361 ? -17.193 -17.849 5.440 1.00 91.69 361 PRO A O 1
ATOM 2640 N N . THR A 1 362 ? -15.470 -16.869 4.414 1.00 90.38 362 THR A N 1
ATOM 2641 C CA . THR A 1 362 ? -14.451 -17.824 4.853 1.00 90.38 362 THR A CA 1
ATOM 2642 C C . THR A 1 362 ? -13.322 -17.056 5.516 1.00 90.38 362 THR A C 1
ATOM 2644 O O . THR A 1 362 ? -12.613 -16.298 4.854 1.00 90.38 362 THR A O 1
ATOM 2647 N N . LEU A 1 363 ? -13.154 -17.268 6.820 1.00 88.44 363 LEU A N 1
ATOM 2648 C CA . LEU A 1 363 ? -12.082 -16.661 7.598 1.00 88.44 363 LEU A CA 1
ATOM 2649 C C . LEU A 1 363 ? -10.821 -17.509 7.445 1.00 88.44 363 LEU A C 1
ATOM 2651 O O . LEU A 1 363 ? -10.686 -18.563 8.069 1.00 88.44 363 LEU A O 1
ATOM 2655 N N . ASN A 1 364 ? -9.908 -17.078 6.577 1.00 92.00 364 ASN A N 1
ATOM 2656 C CA . ASN A 1 364 ? -8.602 -17.717 6.480 1.00 92.00 364 ASN A CA 1
ATOM 2657 C C . ASN A 1 364 ? -7.662 -17.102 7.515 1.00 92.00 364 ASN A C 1
ATOM 2659 O O . ASN A 1 364 ? -7.688 -15.897 7.769 1.00 92.00 364 ASN A O 1
ATOM 2663 N N . ASN A 1 365 ? -6.797 -17.936 8.087 1.00 89.81 365 ASN A N 1
ATOM 2664 C CA . ASN A 1 365 ? -5.733 -17.444 8.949 1.00 89.81 365 ASN A CA 1
ATOM 2665 C C . ASN A 1 365 ? -4.736 -16.648 8.106 1.00 89.81 365 ASN A C 1
ATOM 2667 O O . ASN A 1 365 ? -4.212 -17.157 7.111 1.00 89.81 365 ASN A O 1
ATOM 2671 N N . GLY A 1 366 ? -4.448 -15.428 8.534 1.00 95.31 366 GLY A N 1
ATOM 2672 C CA . GLY A 1 366 ? -3.465 -14.590 7.879 1.00 95.31 366 GLY A CA 1
ATOM 2673 C C . GLY A 1 366 ? -3.257 -13.297 8.634 1.00 95.31 366 GLY A C 1
ATOM 2674 O O . GLY A 1 366 ? -4.220 -12.584 8.903 1.00 95.31 366 GLY A O 1
ATOM 2675 N N . ASP A 1 367 ? -2.012 -13.025 8.994 1.00 96.81 367 ASP A N 1
ATOM 2676 C CA . ASP A 1 367 ? -1.680 -11.944 9.912 1.00 96.81 367 ASP A CA 1
ATOM 2677 C C . ASP A 1 367 ? -1.013 -10.778 9.170 1.00 96.81 367 ASP A C 1
ATOM 2679 O O . ASP A 1 367 ? -0.336 -10.965 8.151 1.00 96.81 367 ASP A O 1
ATOM 2683 N N . ILE A 1 368 ? -1.195 -9.565 9.699 1.00 97.25 368 ILE A N 1
ATOM 2684 C CA . ILE A 1 368 ? -0.434 -8.385 9.276 1.00 97.25 368 ILE A CA 1
ATOM 2685 C C . ILE A 1 368 ? 0.644 -8.112 10.319 1.00 97.25 368 ILE A C 1
ATOM 2687 O O . ILE A 1 368 ? 0.345 -7.845 11.483 1.00 97.25 368 ILE A O 1
ATOM 2691 N N . LEU A 1 369 ? 1.901 -8.178 9.895 1.00 94.44 369 LEU A N 1
ATOM 2692 C CA . LEU A 1 369 ? 3.063 -8.227 10.769 1.00 94.44 369 LEU A CA 1
ATOM 2693 C C . LEU A 1 369 ? 4.029 -7.071 10.458 1.00 94.44 369 LEU A C 1
ATOM 2695 O O . LEU A 1 369 ? 4.884 -7.162 9.578 1.00 94.44 369 LEU A O 1
ATOM 2699 N N . LEU A 1 370 ? 3.913 -5.975 11.212 1.00 90.25 370 LEU A N 1
ATOM 2700 C CA . LEU A 1 370 ? 4.709 -4.748 11.072 1.00 90.25 370 LEU A CA 1
ATOM 2701 C C . LEU A 1 370 ? 5.835 -4.676 12.113 1.00 90.25 370 LEU A C 1
ATOM 2703 O O . LEU A 1 370 ? 5.918 -3.736 12.894 1.00 90.25 370 LEU A O 1
ATOM 2707 N N . PHE A 1 371 ? 6.707 -5.681 12.162 1.00 81.38 371 PHE A N 1
ATOM 2708 C CA . PHE A 1 371 ? 7.688 -5.835 13.244 1.00 81.38 371 PHE A CA 1
ATOM 2709 C C . PHE A 1 371 ? 8.603 -4.611 13.441 1.00 81.38 371 PHE A C 1
ATOM 2711 O O . PHE A 1 371 ? 8.626 -4.004 14.511 1.00 81.38 371 PHE A O 1
ATOM 2718 N N . ASN A 1 372 ? 9.378 -4.257 12.418 1.00 82.62 372 ASN A N 1
ATOM 2719 C CA . ASN A 1 372 ? 10.318 -3.135 12.428 1.00 82.62 372 ASN A CA 1
ATOM 2720 C C . ASN A 1 372 ? 9.981 -2.208 11.257 1.00 82.62 372 ASN A C 1
ATOM 2722 O O . ASN A 1 372 ? 10.852 -1.861 10.465 1.00 82.62 372 ASN A O 1
ATOM 2726 N N . SER A 1 373 ? 8.696 -1.888 11.103 1.00 89.38 373 SER A N 1
ATOM 2727 C CA . SER A 1 373 ? 8.164 -1.336 9.858 1.00 89.38 373 SER A CA 1
ATOM 2728 C C . SER A 1 373 ? 7.377 -0.050 10.081 1.00 89.38 373 SER A C 1
ATOM 2730 O O . SER A 1 373 ? 6.688 0.114 11.087 1.00 89.38 373 SER A O 1
ATOM 2732 N N . LYS A 1 374 ? 7.469 0.872 9.125 1.00 91.50 374 LYS A N 1
ATOM 2733 C CA . LYS A 1 374 ? 6.688 2.111 9.101 1.00 91.50 374 LYS A CA 1
ATOM 2734 C C . LYS A 1 374 ? 5.688 2.047 7.956 1.00 91.50 374 LYS A C 1
ATOM 2736 O O . LYS A 1 374 ? 6.086 1.848 6.813 1.00 91.50 374 LYS A O 1
ATOM 2741 N N . VAL A 1 375 ? 4.411 2.244 8.255 1.00 95.19 375 VAL A N 1
ATOM 2742 C CA . VAL A 1 375 ? 3.355 2.446 7.258 1.00 95.19 375 VAL A CA 1
ATOM 2743 C C . VAL A 1 375 ? 2.866 3.876 7.416 1.00 95.19 375 VAL A C 1
ATOM 2745 O O . VAL A 1 375 ? 2.396 4.242 8.492 1.00 95.19 375 VAL A O 1
ATOM 2748 N N . SER A 1 376 ? 3.017 4.713 6.392 1.00 94.94 376 SER A N 1
ATOM 2749 C CA . SER A 1 376 ? 2.674 6.127 6.530 1.00 94.94 376 SER A CA 1
ATOM 2750 C C . SER A 1 376 ? 2.105 6.794 5.291 1.00 94.94 376 SER A C 1
ATOM 2752 O O . SER A 1 376 ? 2.489 6.492 4.164 1.00 94.94 376 SER A O 1
ATOM 2754 N N . THR A 1 377 ? 1.245 7.784 5.506 1.00 94.38 377 THR A N 1
ATOM 2755 C CA . THR A 1 377 ? 0.794 8.701 4.455 1.00 94.38 377 THR A CA 1
ATOM 2756 C C . THR A 1 377 ? 1.258 10.113 4.788 1.00 94.38 377 THR A C 1
ATOM 2758 O O . THR A 1 377 ? 1.054 10.625 5.891 1.00 94.38 377 THR A O 1
ATOM 2761 N N . ASN A 1 378 ? 1.934 10.758 3.837 1.00 87.81 378 ASN A N 1
ATOM 2762 C CA . ASN A 1 378 ? 2.477 12.100 4.055 1.00 87.81 378 ASN A CA 1
ATOM 2763 C C . ASN A 1 378 ? 1.411 13.190 3.875 1.00 87.81 378 ASN A C 1
ATOM 2765 O O . ASN A 1 378 ? 1.610 14.315 4.332 1.00 87.81 378 ASN A O 1
ATOM 2769 N N . SER A 1 379 ? 0.309 12.896 3.174 1.00 84.00 379 SER A N 1
ATOM 2770 C CA . SER A 1 379 ? -0.773 13.855 2.947 1.00 84.00 379 SER A CA 1
ATOM 2771 C C . SER A 1 379 ? -2.090 13.184 2.566 1.00 84.00 379 SER A C 1
ATOM 2773 O O . SER A 1 379 ? -2.124 12.469 1.570 1.00 84.00 379 SER A O 1
ATOM 2775 N N . GLY A 1 380 ? -3.161 13.429 3.327 1.00 84.81 380 GLY A N 1
ATOM 2776 C CA . GLY A 1 380 ? -4.560 13.124 2.982 1.00 84.81 380 GLY A CA 1
ATOM 2777 C C . GLY A 1 380 ? -4.979 11.647 2.938 1.00 84.81 380 GLY A C 1
ATOM 2778 O O . GLY A 1 380 ? -6.107 11.327 3.310 1.00 84.81 380 GLY A O 1
ATOM 2779 N N . GLY A 1 381 ? -4.097 10.738 2.519 1.00 94.75 381 GLY A N 1
ATOM 2780 C CA . GLY A 1 381 ? -4.407 9.317 2.374 1.00 94.75 381 GLY A CA 1
ATOM 2781 C C . GLY A 1 381 ? -4.706 8.628 3.708 1.00 94.75 381 GLY A C 1
ATOM 2782 O O . GLY A 1 381 ? -3.978 8.806 4.685 1.00 94.75 381 GLY A O 1
ATOM 2783 N N . SER A 1 382 ? -5.752 7.802 3.748 1.00 97.06 382 SER A N 1
ATOM 2784 C CA . SER A 1 382 ? -6.054 6.936 4.895 1.00 97.06 382 SER A CA 1
ATOM 2785 C C . SER A 1 382 ? -5.220 5.654 4.886 1.00 97.06 382 SER A C 1
ATOM 2787 O O . SER A 1 382 ? -4.698 5.261 3.844 1.00 97.06 382 SER A O 1
ATOM 2789 N N . ILE A 1 383 ? -5.135 4.979 6.033 1.00 98.31 383 ILE A N 1
ATOM 2790 C CA . ILE A 1 383 ? -4.525 3.651 6.154 1.00 98.31 383 ILE A CA 1
ATOM 2791 C C . ILE A 1 383 ? -5.584 2.662 6.641 1.00 98.31 383 ILE A C 1
ATOM 2793 O O . ILE A 1 383 ? -6.138 2.825 7.725 1.00 98.31 383 ILE A O 1
ATOM 2797 N N . ASP A 1 384 ? -5.837 1.633 5.845 1.00 98.38 384 ASP A N 1
ATOM 2798 C CA . ASP A 1 384 ? -6.787 0.556 6.094 1.00 98.38 384 ASP A CA 1
ATOM 2799 C C . ASP A 1 384 ? -6.038 -0.761 6.309 1.00 98.38 384 ASP A C 1
ATOM 2801 O O . ASP A 1 384 ? -5.177 -1.131 5.513 1.00 98.38 384 ASP A O 1
ATOM 2805 N N . MET A 1 385 ? -6.363 -1.500 7.366 1.00 98.12 385 MET A N 1
ATOM 2806 C CA . MET A 1 385 ? -5.750 -2.793 7.677 1.00 98.12 385 MET A CA 1
ATOM 2807 C C . MET A 1 385 ? -6.821 -3.835 7.958 1.00 98.12 385 MET A C 1
ATOM 2809 O O . MET A 1 385 ? -7.649 -3.648 8.843 1.00 98.12 385 MET A O 1
ATOM 2813 N N . ILE A 1 386 ? -6.825 -4.937 7.212 1.00 97.94 386 ILE A N 1
ATOM 2814 C CA . ILE A 1 386 ? -7.893 -5.936 7.291 1.00 97.94 386 ILE A CA 1
ATOM 2815 C C . ILE A 1 386 ? -7.287 -7.341 7.358 1.00 97.94 386 ILE A C 1
ATOM 2817 O O . ILE A 1 386 ? -6.707 -7.831 6.391 1.00 97.94 386 ILE A O 1
ATOM 2821 N N . ALA A 1 387 ? -7.452 -7.988 8.507 1.00 97.69 387 ALA A N 1
ATOM 2822 C CA . ALA A 1 387 ? -7.060 -9.364 8.794 1.00 97.69 387 ALA A CA 1
ATOM 2823 C C . ALA A 1 387 ? -8.284 -10.114 9.365 1.00 97.69 387 ALA A C 1
ATOM 2825 O O . ALA A 1 387 ? -8.391 -10.306 10.579 1.00 97.69 387 ALA A O 1
ATOM 2826 N N . PRO A 1 388 ? -9.248 -10.515 8.513 1.00 95.62 388 PRO A N 1
ATOM 2827 C CA . PRO A 1 388 ? -10.588 -10.921 8.936 1.00 95.62 388 PRO A CA 1
ATOM 2828 C C . PRO A 1 388 ? -10.620 -12.249 9.699 1.00 95.62 388 PRO A C 1
ATOM 2830 O O . PRO A 1 388 ? -11.620 -12.540 10.337 1.00 95.62 388 PRO A O 1
ATOM 2833 N N . GLY A 1 389 ? -9.556 -13.053 9.628 1.00 95.31 389 GLY A N 1
ATOM 2834 C CA . GLY A 1 389 ? -9.339 -14.246 10.454 1.00 95.31 389 GLY A CA 1
ATOM 2835 C C . GLY A 1 389 ? -7.986 -14.223 11.170 1.00 95.31 389 GLY A C 1
ATOM 2836 O O . GLY A 1 389 ? -7.463 -15.275 11.526 1.00 95.31 389 GLY A O 1
ATOM 2837 N N . GLY A 1 390 ? -7.361 -13.047 11.283 1.00 96.62 390 GLY A N 1
ATOM 2838 C CA . GLY A 1 390 ? -5.968 -12.868 11.683 1.00 96.62 390 GLY A CA 1
ATOM 2839 C C . GLY A 1 390 ? -5.769 -11.917 12.856 1.00 96.62 390 GLY A C 1
ATOM 2840 O O . GLY A 1 390 ? -6.720 -11.319 13.359 1.00 96.62 390 GLY A O 1
ATOM 2841 N N . LEU A 1 391 ? -4.511 -11.769 13.274 1.00 96.56 391 LEU A N 1
ATOM 2842 C CA . LEU A 1 391 ? -4.072 -10.685 14.156 1.00 96.56 391 LEU A CA 1
ATOM 2843 C C . LEU A 1 391 ? -3.397 -9.567 13.353 1.00 96.56 391 LEU A C 1
ATOM 2845 O O . LEU A 1 391 ? -2.915 -9.774 12.235 1.00 96.56 391 LEU A O 1
ATOM 2849 N N . ILE A 1 392 ? -3.313 -8.386 13.959 1.00 97.50 392 ILE A N 1
ATOM 2850 C CA . ILE A 1 392 ? -2.528 -7.262 13.450 1.00 97.50 392 ILE A CA 1
ATOM 2851 C C . ILE A 1 392 ? -1.482 -6.890 14.499 1.00 97.50 392 ILE A C 1
ATOM 2853 O O . ILE A 1 392 ? -1.813 -6.495 15.615 1.00 97.50 392 ILE A O 1
ATOM 2857 N N . ASN A 1 393 ? -0.207 -6.982 14.131 1.00 94.81 393 ASN A N 1
ATOM 2858 C CA . ASN A 1 393 ? 0.910 -6.553 14.960 1.00 94.81 393 ASN A CA 1
ATOM 2859 C C . ASN A 1 393 ? 1.578 -5.315 14.348 1.00 94.81 393 ASN A C 1
ATOM 2861 O O . ASN A 1 393 ? 2.081 -5.374 13.230 1.00 94.81 393 ASN A O 1
ATOM 2865 N N . VAL A 1 394 ? 1.611 -4.206 15.087 1.00 91.44 394 VAL A N 1
ATOM 2866 C CA . VAL A 1 394 ? 2.109 -2.893 14.638 1.00 91.44 394 VAL A CA 1
ATOM 2867 C C . VAL A 1 394 ? 3.586 -2.650 15.001 1.00 91.44 394 VAL A C 1
ATOM 2869 O O . VAL A 1 394 ? 4.180 -1.646 14.600 1.00 91.44 394 VAL A O 1
ATOM 2872 N N . GLY A 1 395 ? 4.213 -3.542 15.769 1.00 83.50 395 GLY A N 1
ATOM 2873 C CA . GLY A 1 395 ? 5.632 -3.401 16.097 1.00 83.50 395 GLY A CA 1
ATOM 2874 C C . GLY A 1 395 ? 6.186 -4.476 17.010 1.00 83.50 395 GLY A C 1
ATOM 2875 O O . GLY A 1 395 ? 5.470 -5.342 17.495 1.00 83.50 395 GLY A O 1
ATOM 2876 N N . VAL A 1 396 ? 7.485 -4.409 17.290 1.00 77.75 396 VAL A N 1
ATOM 2877 C CA . VAL A 1 396 ? 8.140 -5.328 18.231 1.00 77.75 396 VAL A CA 1
ATOM 2878 C C . VAL A 1 396 ? 8.359 -4.723 19.615 1.00 77.75 396 VAL A C 1
ATOM 2880 O O . VAL A 1 396 ? 8.610 -3.523 19.749 1.00 77.75 396 VAL A O 1
ATOM 2883 N N . PRO A 1 397 ? 8.362 -5.557 20.666 1.00 64.06 397 PRO A N 1
ATOM 2884 C CA . PRO A 1 397 ? 8.946 -5.192 21.949 1.00 64.06 397 PRO A CA 1
ATOM 2885 C C . PRO A 1 397 ? 10.452 -4.893 21.827 1.00 64.06 397 PRO A C 1
ATOM 2887 O O . PRO A 1 397 ? 11.183 -5.585 21.120 1.00 64.06 397 PRO A O 1
ATOM 2890 N N . GLY A 1 398 ? 10.943 -3.895 22.563 1.00 59.75 398 GLY A N 1
ATOM 2891 C CA . GLY A 1 398 ? 12.373 -3.618 22.742 1.00 59.75 398 GLY A CA 1
ATOM 2892 C C . GLY A 1 398 ? 13.050 -2.778 21.653 1.00 59.75 398 GLY A C 1
ATOM 2893 O O . GLY A 1 398 ? 14.245 -2.509 21.776 1.00 59.75 398 GLY A O 1
ATOM 2894 N N . ARG A 1 399 ? 12.332 -2.340 20.609 1.00 59.66 399 ARG A N 1
ATOM 2895 C CA . ARG A 1 399 ? 12.841 -1.376 19.618 1.00 59.66 399 ARG A CA 1
ATOM 2896 C C . ARG A 1 399 ? 12.009 -0.095 19.651 1.00 59.66 399 ARG A C 1
ATOM 2898 O O . ARG A 1 399 ? 10.826 -0.122 19.340 1.00 59.66 399 ARG A O 1
ATOM 2905 N N . GLY A 1 400 ? 12.645 1.021 20.010 1.00 51.16 400 GLY A N 1
ATOM 2906 C CA . GLY A 1 400 ? 12.088 2.370 19.863 1.00 51.16 400 GLY A CA 1
ATOM 2907 C C . GLY A 1 400 ? 12.587 3.042 18.579 1.00 51.16 400 GLY A C 1
ATOM 2908 O O . GLY A 1 400 ? 13.706 2.776 18.144 1.00 51.16 400 GLY A O 1
ATOM 2909 N N . GLY A 1 401 ? 11.774 3.906 17.967 1.00 62.28 401 GLY A N 1
ATOM 2910 C CA . GLY A 1 401 ? 12.117 4.619 16.731 1.00 62.28 401 GLY A CA 1
ATOM 2911 C C . GLY A 1 401 ? 10.891 5.164 15.991 1.00 62.28 401 GLY A C 1
ATOM 2912 O O . GLY A 1 401 ? 9.780 5.136 16.521 1.00 62.28 401 GLY A O 1
ATOM 2913 N N . ASP A 1 402 ? 11.093 5.648 14.763 1.00 70.44 402 ASP A N 1
ATOM 2914 C CA . ASP A 1 402 ? 10.030 6.084 13.838 1.00 70.44 402 ASP A CA 1
ATOM 2915 C C . ASP A 1 402 ? 9.399 4.873 13.112 1.00 70.44 402 ASP A C 1
ATOM 2917 O O . ASP A 1 402 ? 9.485 4.724 11.897 1.00 70.44 402 ASP A O 1
ATOM 2921 N N . ILE A 1 403 ? 8.855 3.941 13.900 1.00 82.94 403 ILE A N 1
ATOM 2922 C CA . ILE A 1 403 ? 8.184 2.697 13.479 1.00 82.94 403 ILE A CA 1
ATOM 2923 C C . ILE A 1 403 ? 6.705 2.816 13.852 1.00 82.94 403 ILE A C 1
ATOM 2925 O O . ILE A 1 403 ? 6.384 3.473 14.845 1.00 82.94 403 ILE A O 1
ATOM 2929 N N . GLY A 1 404 ? 5.822 2.182 13.078 1.00 90.06 404 GLY A N 1
ATOM 2930 C CA . GLY A 1 404 ? 4.384 2.142 13.338 1.00 90.06 404 GLY A CA 1
ATOM 2931 C C . GLY A 1 404 ? 3.541 2.654 12.179 1.00 90.06 404 GLY A C 1
ATOM 2932 O O . GLY A 1 404 ? 3.984 2.670 11.031 1.00 90.06 404 GLY A O 1
ATOM 2933 N N . ILE A 1 405 ? 2.309 3.050 12.488 1.00 94.50 405 ILE A N 1
ATOM 2934 C CA . ILE A 1 405 ? 1.313 3.491 11.510 1.00 94.50 405 ILE A CA 1
ATOM 2935 C C . ILE A 1 405 ? 1.026 4.972 11.737 1.00 94.50 405 ILE A C 1
ATOM 2937 O O . ILE A 1 405 ? 0.661 5.362 12.848 1.00 94.50 405 ILE A O 1
ATOM 2941 N N . ILE A 1 406 ? 1.230 5.796 10.706 1.00 93.69 406 ILE A N 1
ATOM 2942 C CA . ILE A 1 406 ? 1.192 7.256 10.840 1.00 93.69 406 ILE A CA 1
ATOM 2943 C C . ILE A 1 406 ? 0.500 7.911 9.644 1.00 93.69 406 ILE A C 1
ATOM 2945 O O . ILE A 1 406 ? 0.936 7.736 8.510 1.00 93.69 406 ILE A O 1
ATOM 2949 N N . THR A 1 407 ? -0.505 8.747 9.887 1.00 94.00 407 THR A N 1
ATOM 2950 C CA . THR A 1 407 ? -1.025 9.679 8.872 1.00 94.00 407 THR A CA 1
ATOM 2951 C C . THR A 1 407 ? -0.644 11.105 9.261 1.00 94.00 407 THR A C 1
ATOM 2953 O O . THR A 1 407 ? -0.998 11.587 10.335 1.00 94.00 407 THR A O 1
ATOM 2956 N N . GLU A 1 408 ? 0.172 11.774 8.443 1.00 89.00 408 GLU A N 1
ATOM 2957 C CA . GLU A 1 408 ? 0.861 13.000 8.875 1.00 89.00 408 GLU A CA 1
ATOM 2958 C C . GLU A 1 408 ? 0.095 14.298 8.601 1.00 89.00 408 GLU A C 1
ATOM 2960 O O . GLU A 1 408 ? 0.165 15.219 9.412 1.00 89.00 408 GLU A O 1
ATOM 2965 N N . LYS A 1 409 ? -0.634 14.388 7.482 1.00 86.44 409 LYS A N 1
ATOM 2966 C CA . LYS A 1 409 ? -1.516 15.530 7.165 1.00 86.44 409 LYS A CA 1
ATOM 2967 C C . LYS A 1 409 ? -2.928 15.028 6.903 1.00 86.44 409 LYS A C 1
ATOM 2969 O O . LYS A 1 409 ? -3.467 15.153 5.803 1.00 86.44 409 LYS A O 1
ATOM 2974 N N . GLY A 1 410 ? -3.474 14.395 7.929 1.00 86.12 410 GLY A N 1
ATOM 2975 C CA . GLY A 1 410 ? -4.797 13.798 7.912 1.00 86.12 410 GLY A CA 1
ATOM 2976 C C . GLY A 1 410 ? -4.861 12.474 7.157 1.00 86.12 410 GLY A C 1
ATOM 2977 O O . GLY A 1 410 ? -3.855 11.975 6.655 1.00 86.12 410 GLY A O 1
ATOM 2978 N N . GLY A 1 411 ? -6.065 11.912 7.122 1.00 93.81 411 GLY A N 1
ATOM 2979 C CA . GLY A 1 411 ? -6.328 10.541 6.701 1.00 93.81 411 GLY A CA 1
ATOM 2980 C C . GLY A 1 411 ? -6.593 9.662 7.920 1.00 93.81 411 GLY A C 1
ATOM 2981 O O . GLY A 1 411 ? -5.820 9.655 8.879 1.00 93.81 411 GLY A O 1
ATOM 2982 N N . ALA A 1 412 ? -7.714 8.945 7.913 1.00 96.81 412 ALA A N 1
ATOM 2983 C CA . ALA A 1 412 ? -8.078 8.059 9.016 1.00 96.81 412 ALA A CA 1
ATOM 2984 C C . ALA A 1 412 ? -7.195 6.801 9.051 1.00 96.81 412 ALA A C 1
ATOM 2986 O O . ALA A 1 412 ? -6.727 6.347 8.005 1.00 96.81 412 ALA A O 1
ATOM 2987 N N . ILE A 1 413 ? -7.031 6.206 10.233 1.00 98.19 413 ILE A N 1
ATOM 2988 C CA . ILE A 1 413 ? -6.488 4.850 10.382 1.00 98.19 413 ILE A CA 1
ATOM 2989 C C . ILE A 1 413 ? -7.632 3.917 10.765 1.00 98.19 413 ILE A C 1
ATOM 2991 O O . ILE A 1 413 ? -8.335 4.154 11.746 1.00 98.19 413 ILE A O 1
ATOM 2995 N N . ARG A 1 414 ? -7.825 2.850 9.996 1.00 98.25 414 ARG A N 1
ATOM 2996 C CA . ARG A 1 414 ? -8.914 1.891 10.182 1.00 98.25 414 ARG A CA 1
ATOM 2997 C C . ARG A 1 414 ? -8.345 0.481 10.204 1.00 98.25 414 ARG A C 1
ATOM 2999 O O . ARG A 1 414 ? -7.591 0.109 9.310 1.00 98.25 414 ARG A O 1
ATOM 3006 N N . ALA A 1 415 ? -8.688 -0.302 11.218 1.00 98.31 415 ALA A N 1
ATOM 3007 C CA . ALA A 1 415 ? -8.193 -1.662 11.371 1.00 98.31 415 ALA A CA 1
ATOM 3008 C C . ALA A 1 415 ? -9.310 -2.640 11.740 1.00 98.31 415 ALA A C 1
ATOM 3010 O O . ALA A 1 415 ? -10.144 -2.354 12.598 1.00 98.31 415 ALA A O 1
ATOM 3011 N N . VAL A 1 416 ? -9.291 -3.810 11.107 1.00 98.12 416 VAL A N 1
ATOM 3012 C CA . VAL A 1 416 ? -10.182 -4.938 11.382 1.00 98.12 416 VAL A CA 1
ATOM 3013 C C . VAL A 1 416 ? -9.327 -6.181 11.577 1.00 98.12 416 VAL A C 1
ATOM 3015 O O . VAL A 1 416 ? -8.660 -6.626 10.644 1.00 98.12 416 VAL A O 1
ATOM 3018 N N . ALA A 1 417 ? -9.357 -6.739 12.780 1.00 97.75 417 ALA A N 1
ATOM 3019 C CA . ALA A 1 417 ? -8.740 -8.010 13.128 1.00 97.75 417 ALA A CA 1
ATOM 3020 C C . ALA A 1 417 ? -9.801 -8.971 13.680 1.00 97.75 417 ALA A C 1
ATOM 3022 O O . ALA A 1 417 ? -10.774 -8.550 14.303 1.00 97.75 417 ALA A O 1
ATOM 3023 N N . ASP A 1 418 ? -9.613 -10.272 13.483 1.00 96.81 418 ASP A N 1
ATOM 3024 C CA . ASP A 1 418 ? -10.373 -11.269 14.242 1.00 96.81 418 ASP A CA 1
ATOM 3025 C C . ASP A 1 418 ? -9.784 -11.462 15.635 1.00 96.81 418 ASP A C 1
ATOM 3027 O O . ASP A 1 418 ? -10.514 -11.513 16.617 1.00 96.81 418 ASP A O 1
ATOM 3031 N N . ARG A 1 419 ? -8.454 -11.535 15.717 1.00 96.69 419 ARG A N 1
ATOM 3032 C CA . ARG A 1 419 ? -7.699 -11.740 16.955 1.00 96.69 419 ARG A CA 1
ATOM 3033 C C . ARG A 1 419 ? -7.107 -10.412 17.423 1.00 96.69 419 ARG A C 1
ATOM 3035 O O . ARG A 1 419 ? -7.729 -9.363 17.278 1.00 96.69 419 ARG A O 1
ATOM 3042 N N . ASP A 1 420 ? -5.924 -10.446 18.020 1.00 97.38 420 ASP A N 1
ATOM 3043 C CA . ASP A 1 420 ? -5.341 -9.282 18.676 1.00 97.38 420 ASP A CA 1
ATOM 3044 C C . ASP A 1 420 ? -4.942 -8.163 17.705 1.00 97.38 420 ASP A C 1
ATOM 3046 O O . ASP A 1 420 ? -4.457 -8.406 16.597 1.00 97.38 420 ASP A O 1
ATOM 3050 N N . PHE A 1 421 ? -5.062 -6.927 18.184 1.00 97.81 421 PHE A N 1
ATOM 3051 C CA . PHE A 1 421 ? -4.408 -5.752 17.624 1.00 97.81 421 PHE A CA 1
ATOM 3052 C C . PHE A 1 421 ? -3.340 -5.275 18.615 1.00 97.81 421 PHE A C 1
ATOM 3054 O O . PHE A 1 421 ? -3.664 -4.777 19.694 1.00 97.81 421 PHE A O 1
ATOM 3061 N N . GLN A 1 422 ? -2.063 -5.440 18.270 1.00 95.75 422 GLN A N 1
ATOM 3062 C CA . GLN A 1 422 ? -0.946 -5.241 19.197 1.00 95.75 422 GLN A CA 1
ATOM 3063 C C . GLN A 1 422 ? -0.054 -4.076 18.764 1.00 95.75 422 GLN A C 1
ATOM 3065 O O . GLN A 1 422 ? 0.599 -4.139 17.722 1.00 95.75 422 GLN A O 1
ATOM 3070 N N . VAL A 1 423 ? 0.028 -3.025 19.586 1.00 93.06 423 VAL A N 1
ATOM 3071 C CA . VAL A 1 423 ? 0.905 -1.869 19.317 1.00 93.06 423 VAL A CA 1
ATOM 3072 C C . VAL A 1 423 ? 2.327 -2.057 19.856 1.00 93.06 423 VAL A C 1
ATOM 3074 O O . VAL A 1 423 ? 3.283 -1.526 19.290 1.00 93.06 423 VAL A O 1
ATOM 3077 N N . ASN A 1 424 ? 2.517 -2.846 20.916 1.00 89.88 424 ASN A N 1
ATOM 3078 C CA . ASN A 1 424 ? 3.832 -3.098 21.522 1.00 89.88 424 ASN A CA 1
ATOM 3079 C C . ASN A 1 424 ? 4.555 -1.800 21.951 1.00 89.88 424 ASN A C 1
ATOM 3081 O O . ASN A 1 424 ? 4.040 -1.059 22.779 1.00 89.88 424 ASN A O 1
ATOM 3085 N N . GLN A 1 425 ? 5.767 -1.517 21.465 1.00 86.81 425 GLN A N 1
ATOM 3086 C CA . GLN A 1 425 ? 6.471 -0.243 21.723 1.00 86.81 425 GLN A CA 1
ATOM 3087 C C . GLN A 1 425 ? 6.370 0.736 20.540 1.00 86.81 425 GLN A C 1
ATOM 3089 O O . GLN A 1 425 ? 7.081 1.738 20.502 1.00 86.81 425 GLN A O 1
ATOM 3094 N N . SER A 1 426 ? 5.491 0.429 19.584 1.00 89.56 426 SER A N 1
ATOM 3095 C CA . SER A 1 426 ? 5.253 1.195 18.364 1.00 89.56 426 SER A CA 1
ATOM 3096 C C . SER A 1 426 ? 4.191 2.276 18.577 1.00 89.56 426 SER A C 1
ATOM 3098 O O . SER A 1 426 ? 3.828 2.625 19.708 1.00 89.56 426 SER A O 1
ATOM 3100 N N . LYS A 1 427 ? 3.685 2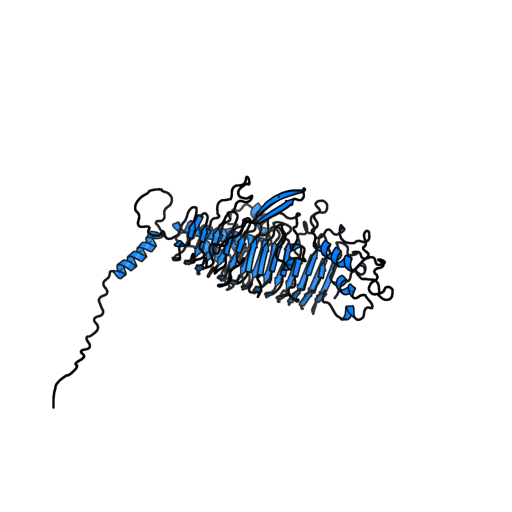.832 17.478 1.00 90.69 427 LYS A N 1
ATOM 3101 C CA . LYS A 1 427 ? 2.665 3.878 17.494 1.00 90.69 427 LYS A CA 1
ATOM 3102 C C . LYS A 1 427 ? 1.613 3.675 16.405 1.00 90.69 427 LYS A C 1
ATOM 3104 O O . LYS A 1 427 ? 1.911 3.169 15.325 1.00 90.69 427 LYS A O 1
ATOM 3109 N N . VAL A 1 428 ? 0.397 4.111 16.706 1.00 95.06 428 VAL A N 1
ATOM 3110 C CA . VAL A 1 428 ? -0.718 4.267 15.770 1.00 95.06 428 VAL A CA 1
ATOM 3111 C C . VAL A 1 428 ? -1.208 5.693 15.942 1.00 95.06 428 VAL A C 1
ATOM 3113 O O . VAL A 1 428 ? -1.873 5.998 16.932 1.00 95.06 428 VAL A O 1
ATOM 3116 N N . ILE A 1 429 ? -0.798 6.582 15.038 1.00 94.12 429 ILE A N 1
ATOM 3117 C CA . ILE A 1 429 ? -1.019 8.020 15.195 1.00 94.12 429 ILE A CA 1
ATOM 3118 C C . ILE A 1 429 ? -1.649 8.606 13.945 1.00 94.12 429 ILE A C 1
ATOM 3120 O O . ILE A 1 429 ? -1.076 8.541 12.859 1.00 94.12 429 ILE A O 1
ATOM 3124 N N . THR A 1 430 ? -2.797 9.243 14.124 1.00 94.69 430 THR A N 1
ATOM 3125 C CA . THR A 1 430 ? -3.323 10.189 13.146 1.00 94.69 430 THR A CA 1
ATOM 3126 C C . THR A 1 430 ? -2.968 11.599 13.575 1.00 94.69 430 THR A C 1
ATOM 3128 O O . THR A 1 430 ? -3.053 11.951 14.751 1.00 94.69 430 THR A O 1
ATOM 3131 N N . GLN A 1 431 ? -2.571 12.416 12.612 1.00 90.12 431 GLN A N 1
ATOM 3132 C CA . GLN A 1 431 ? -2.360 13.843 12.800 1.00 90.12 431 GLN A CA 1
ATOM 3133 C C . GLN A 1 431 ? -3.495 14.624 12.134 1.00 90.12 431 GLN A C 1
ATOM 3135 O O . GLN A 1 431 ? -4.362 14.062 11.460 1.00 90.12 431 GLN A O 1
ATOM 3140 N N . PHE A 1 432 ? -3.467 15.948 12.295 1.0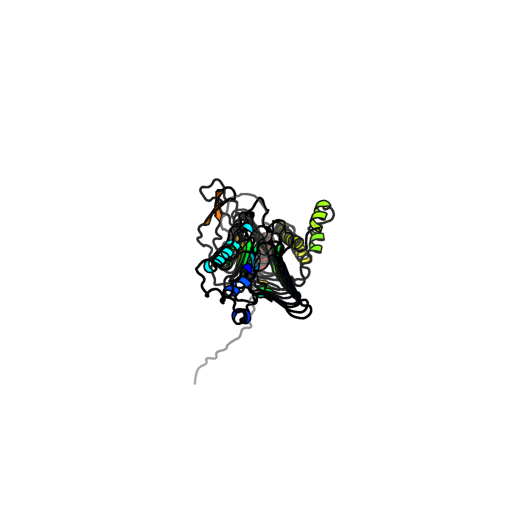0 87.44 432 PHE A N 1
ATOM 3141 C CA . PHE A 1 432 ? -4.392 16.860 11.624 1.00 87.44 432 PHE A CA 1
ATOM 3142 C C . PHE A 1 432 ? -5.877 16.539 11.885 1.00 87.44 432 PHE A C 1
ATOM 3144 O O . PHE A 1 432 ? -6.725 16.702 11.011 1.00 87.44 432 PHE A O 1
ATOM 3151 N N . GLY A 1 433 ? -6.191 16.036 13.085 1.00 86.62 433 GLY A N 1
ATOM 3152 C CA . GLY A 1 433 ? -7.570 15.827 13.524 1.00 86.62 433 GLY A CA 1
ATOM 3153 C C . GLY A 1 433 ? -8.293 14.639 12.890 1.00 86.62 433 GLY A C 1
ATOM 3154 O O . GLY A 1 433 ? -9.518 14.614 12.889 1.00 86.62 433 GLY A O 1
ATOM 3155 N N . SER A 1 434 ? -7.568 13.666 12.331 1.00 93.94 434 SER A N 1
ATOM 3156 C CA . SER A 1 434 ? -8.178 12.490 11.691 1.00 93.94 434 SER A CA 1
ATOM 3157 C C . SER A 1 434 ? -8.482 11.349 12.663 1.00 93.94 434 SER A C 1
ATOM 3159 O O . SER A 1 434 ? -7.828 11.201 13.695 1.00 93.94 434 SER A O 1
ATOM 3161 N N . ASP A 1 435 ? -9.467 10.525 12.314 1.00 96.38 435 ASP A N 1
ATOM 3162 C CA . ASP A 1 435 ? -10.019 9.497 13.199 1.00 96.38 435 ASP A CA 1
ATOM 3163 C C . ASP A 1 435 ? -9.230 8.178 13.180 1.00 96.38 435 ASP A C 1
ATOM 3165 O O . ASP A 1 435 ? -8.620 7.804 12.174 1.00 96.38 435 ASP A O 1
ATOM 3169 N N . ILE A 1 436 ? -9.314 7.433 14.284 1.00 98.12 436 ILE A N 1
ATOM 3170 C CA . ILE A 1 436 ? -8.833 6.051 14.398 1.00 98.12 436 ILE A CA 1
ATOM 3171 C C . ILE A 1 436 ? -10.021 5.135 14.700 1.00 98.12 436 ILE A C 1
ATOM 3173 O O . ILE A 1 436 ? -10.749 5.369 15.661 1.00 98.12 436 ILE A O 1
ATOM 3177 N N . ALA A 1 437 ? -10.199 4.063 13.931 1.00 98.12 437 ALA A N 1
ATOM 3178 C CA . ALA A 1 437 ? -11.194 3.028 14.209 1.00 98.12 437 ALA A CA 1
ATOM 3179 C C . ALA A 1 437 ? -10.543 1.642 14.213 1.00 98.12 437 ALA A C 1
ATOM 3181 O O . ALA A 1 437 ? -9.929 1.247 13.225 1.00 98.12 437 ALA A O 1
ATOM 3182 N N . ILE A 1 438 ? -10.667 0.900 15.313 1.00 98.56 438 ILE A N 1
ATOM 3183 C CA . ILE A 1 438 ? -10.085 -0.439 15.461 1.00 98.56 438 ILE A CA 1
ATOM 3184 C C . ILE A 1 438 ? -11.160 -1.398 15.957 1.00 98.56 438 ILE A C 1
ATOM 3186 O O . ILE A 1 438 ? -11.778 -1.177 17.000 1.00 98.56 438 ILE A O 1
ATOM 3190 N N . TRP A 1 439 ? -11.339 -2.483 15.213 1.00 98.31 439 TRP A N 1
ATOM 3191 C CA . TRP A 1 439 ? -12.226 -3.586 15.545 1.00 98.31 439 TRP A CA 1
ATOM 3192 C C . TRP A 1 439 ? -11.427 -4.876 15.730 1.00 98.31 439 TRP A C 1
ATOM 3194 O O . TRP A 1 439 ? -10.653 -5.253 14.848 1.00 98.31 439 TRP A O 1
ATOM 3204 N N . SER A 1 440 ? -11.651 -5.565 16.847 1.00 97.75 440 SER A N 1
ATOM 3205 C CA . SER A 1 440 ? -11.197 -6.933 17.100 1.00 97.75 440 SER A CA 1
ATOM 3206 C C . SER A 1 440 ? -12.397 -7.804 17.471 1.00 97.75 440 SER A C 1
ATOM 3208 O O . SER A 1 440 ? -13.101 -7.504 18.431 1.00 97.75 440 SER A O 1
ATOM 3210 N N . THR A 1 441 ? -12.655 -8.871 16.714 1.00 95.25 441 THR A N 1
ATOM 3211 C CA . THR A 1 441 ? -13.844 -9.715 16.939 1.00 95.25 441 THR A CA 1
ATOM 3212 C C . THR A 1 441 ? -13.720 -10.569 18.205 1.00 95.25 441 THR A C 1
ATOM 3214 O O . THR A 1 441 ? -14.663 -10.665 18.985 1.00 95.25 441 THR A O 1
ATOM 3217 N N . THR A 1 442 ? -12.565 -11.197 18.426 1.00 95.50 442 THR A N 1
ATOM 3218 C CA . THR A 1 442 ? -12.342 -12.187 19.494 1.00 95.50 442 THR A CA 1
ATOM 3219 C C . THR A 1 442 ? -11.104 -11.908 20.352 1.00 95.50 442 THR A C 1
ATOM 3221 O O . THR A 1 442 ? -10.942 -12.535 21.400 1.00 95.50 442 THR A O 1
ATOM 3224 N N . GLY A 1 443 ? -10.223 -10.997 19.925 1.00 95.88 443 GLY A N 1
ATOM 3225 C CA . GLY A 1 443 ? -8.941 -10.724 20.574 1.00 95.88 443 GLY A CA 1
ATOM 3226 C C . GLY A 1 443 ? -8.924 -9.481 21.460 1.00 95.88 443 GLY A C 1
ATOM 3227 O O . GLY A 1 443 ? -9.950 -8.946 21.879 1.00 95.88 443 GLY A O 1
ATOM 3228 N N . THR A 1 444 ? -7.710 -9.029 21.771 1.00 97.56 444 THR A N 1
ATOM 3229 C CA . THR A 1 444 ? -7.455 -7.828 22.578 1.00 97.56 444 THR A CA 1
ATOM 3230 C C . THR A 1 444 ? -6.916 -6.687 21.720 1.00 97.56 444 THR A C 1
ATOM 3232 O O . THR A 1 444 ? -6.064 -6.903 20.859 1.00 97.56 444 THR A O 1
ATOM 3235 N N . ILE A 1 445 ? -7.345 -5.455 22.001 1.00 98.25 445 ILE A N 1
ATOM 3236 C CA . ILE A 1 445 ? -6.654 -4.245 21.532 1.00 98.25 445 ILE A CA 1
ATOM 3237 C C . ILE A 1 445 ? -5.666 -3.812 22.623 1.00 98.25 445 ILE A C 1
ATOM 3239 O O . ILE A 1 445 ? -6.092 -3.332 23.671 1.00 98.25 445 ILE A O 1
ATOM 3243 N N . ASP A 1 446 ? -4.360 -3.974 22.384 1.00 96.69 446 ASP A N 1
ATOM 3244 C CA . ASP A 1 446 ? -3.278 -3.536 23.284 1.00 96.69 446 ASP A CA 1
ATOM 3245 C C . ASP A 1 446 ? -2.596 -2.282 22.715 1.00 96.69 446 ASP A C 1
ATOM 3247 O O . ASP A 1 446 ? -1.880 -2.340 21.708 1.00 96.69 446 ASP A O 1
ATOM 3251 N N . ALA A 1 447 ? -2.796 -1.139 23.381 1.00 94.06 447 ALA A N 1
ATOM 3252 C CA . ALA A 1 447 ? -2.178 0.136 23.021 1.00 94.06 447 ALA A CA 1
ATOM 3253 C C . ALA A 1 447 ? -0.672 0.190 23.338 1.00 94.06 447 ALA A C 1
ATOM 3255 O O . ALA A 1 447 ? 0.015 1.107 22.897 1.00 94.06 447 ALA A O 1
ATOM 3256 N N . GLY A 1 448 ? -0.118 -0.796 24.038 1.00 91.38 448 GLY A N 1
ATOM 3257 C CA . GLY A 1 448 ? 1.315 -1.016 24.138 1.00 91.38 448 GLY A CA 1
ATOM 3258 C C . GLY A 1 448 ? 1.999 -0.388 25.355 1.00 91.38 448 GLY A C 1
ATOM 3259 O O . GLY A 1 448 ? 1.387 0.173 26.261 1.00 91.38 448 GLY A O 1
ATOM 3260 N N . ARG A 1 449 ? 3.330 -0.506 25.395 1.00 88.69 449 ARG A N 1
ATOM 3261 C CA . ARG A 1 449 ? 4.202 -0.131 26.528 1.00 88.69 449 ARG A CA 1
ATOM 3262 C C . ARG A 1 449 ? 5.345 0.819 26.141 1.00 88.69 449 ARG A C 1
ATOM 3264 O O . ARG A 1 449 ? 6.350 0.914 26.836 1.00 88.69 449 ARG A O 1
ATOM 3271 N N . GLY A 1 450 ? 5.247 1.477 24.986 1.00 80.12 450 GLY A N 1
ATOM 3272 C CA . GLY A 1 450 ? 6.230 2.474 24.554 1.00 80.12 450 GLY A CA 1
ATOM 3273 C C . GLY A 1 450 ? 6.130 3.801 25.327 1.00 80.12 450 GLY A C 1
ATOM 3274 O O . GLY A 1 450 ? 5.122 4.099 25.965 1.00 80.12 450 GLY A O 1
ATOM 3275 N N . SER A 1 451 ? 7.174 4.634 25.250 1.00 80.44 451 SER A N 1
ATOM 3276 C CA . SER A 1 451 ? 7.223 5.935 25.940 1.00 80.44 451 SER A CA 1
ATOM 3277 C C . SER A 1 451 ? 6.159 6.917 25.427 1.00 80.44 451 SER A C 1
ATOM 3279 O O . SER A 1 451 ? 5.985 7.081 24.215 1.00 80.44 451 SER A O 1
ATOM 3281 N N . LYS A 1 452 ? 5.497 7.633 26.351 1.00 71.94 452 LYS A N 1
ATOM 3282 C CA . LYS A 1 452 ? 4.520 8.699 26.047 1.00 71.94 452 LYS A CA 1
ATOM 3283 C C . LYS A 1 452 ? 5.167 9.994 25.548 1.00 71.94 452 LYS A C 1
ATOM 3285 O O . LYS A 1 452 ? 4.520 10.764 24.849 1.00 71.94 452 LYS A O 1
ATOM 3290 N N . THR A 1 453 ? 6.422 10.250 25.917 1.00 57.69 453 THR A N 1
ATOM 3291 C CA . THR A 1 453 ? 7.135 11.499 25.621 1.00 57.69 453 THR A CA 1
ATOM 3292 C C . THR A 1 453 ? 8.202 11.247 24.561 1.00 57.69 453 THR A C 1
ATOM 3294 O O . THR A 1 453 ? 9.315 10.831 24.885 1.00 57.69 453 THR A O 1
ATOM 3297 N N . ALA A 1 454 ? 7.878 11.502 23.295 1.00 51.31 454 ALA A N 1
ATOM 3298 C CA . ALA A 1 454 ? 8.895 11.710 22.269 1.00 51.31 454 ALA A CA 1
ATOM 3299 C C . ALA A 1 454 ? 8.878 13.196 21.907 1.00 51.31 454 ALA A C 1
ATOM 3301 O O . ALA A 1 454 ? 7.876 13.698 21.408 1.00 51.31 454 ALA A O 1
ATOM 3302 N N . THR A 1 455 ? 9.952 13.916 22.221 1.00 41.72 455 THR A N 1
ATOM 3303 C CA . THR A 1 455 ? 10.089 15.319 21.828 1.00 41.72 455 THR A CA 1
ATOM 3304 C C . THR A 1 455 ? 10.327 15.361 20.332 1.00 41.72 455 THR A C 1
ATOM 3306 O O . THR A 1 455 ? 11.323 14.827 19.848 1.00 41.72 455 THR A O 1
ATOM 3309 N N . SER A 1 456 ? 9.435 16.008 19.602 1.00 48.69 456 SER A N 1
ATOM 3310 C CA . SER A 1 456 ? 9.597 16.171 18.169 1.00 48.69 456 SER A CA 1
ATOM 3311 C C . SER A 1 456 ? 9.199 17.567 17.741 1.00 48.69 456 SER A C 1
ATOM 3313 O O . SER A 1 456 ? 8.112 18.044 18.062 1.00 48.69 456 SER A O 1
ATOM 3315 N N . VAL A 1 457 ? 10.109 18.220 17.029 1.00 47.47 457 VAL A N 1
ATOM 3316 C CA . VAL A 1 457 ? 9.908 19.557 16.481 1.00 47.47 457 VAL A CA 1
ATOM 3317 C C . VAL A 1 457 ? 9.269 19.400 15.098 1.00 47.47 457 VAL A C 1
ATOM 3319 O O . VAL A 1 457 ? 9.870 18.721 14.268 1.00 47.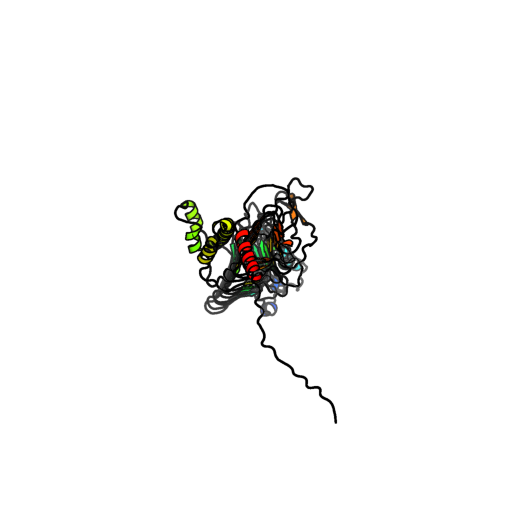47 457 VAL A O 1
ATOM 3322 N N . PRO A 1 458 ? 8.090 19.995 14.834 1.00 52.94 458 PRO A N 1
ATOM 3323 C CA . PRO A 1 458 ? 7.491 20.038 13.500 1.00 52.94 458 PRO A CA 1
ATOM 3324 C C . PRO A 1 458 ? 8.471 20.541 12.445 1.00 52.94 458 PRO A C 1
ATOM 3326 O O . PRO A 1 458 ? 9.059 21.617 12.594 1.00 52.94 458 PRO A O 1
ATOM 3329 N N . GLU A 1 459 ? 8.648 19.764 11.377 1.00 56.00 459 GLU A N 1
ATOM 3330 C CA . GLU A 1 459 ? 9.437 20.199 10.229 1.00 56.00 459 GLU A CA 1
ATOM 3331 C C . GLU A 1 459 ? 8.618 21.190 9.399 1.00 56.00 459 GLU A C 1
ATOM 3333 O O . GLU A 1 459 ? 7.470 20.929 9.030 1.00 56.00 459 GLU A O 1
ATOM 3338 N N . ARG A 1 460 ? 9.221 22.344 9.100 1.00 56.22 460 ARG A N 1
ATOM 3339 C CA . ARG A 1 460 ? 8.684 23.320 8.148 1.00 56.22 460 ARG A CA 1
ATOM 3340 C C . ARG A 1 460 ? 9.244 23.013 6.770 1.00 56.22 460 ARG A C 1
ATOM 3342 O O . ARG A 1 460 ? 10.434 23.217 6.538 1.00 56.22 460 ARG A O 1
ATOM 3349 N N . ILE A 1 461 ? 8.393 22.550 5.867 1.00 61.88 461 ILE A N 1
ATOM 3350 C CA . ILE A 1 461 ? 8.737 22.373 4.462 1.00 61.88 461 ILE A CA 1
ATOM 3351 C C . ILE A 1 461 ? 8.352 23.642 3.718 1.00 61.88 461 ILE A C 1
ATOM 3353 O O . ILE A 1 461 ? 7.204 24.072 3.730 1.00 61.88 461 ILE A O 1
ATOM 3357 N N . VAL A 1 462 ? 9.330 24.245 3.059 1.00 58.94 462 VAL A N 1
ATOM 3358 C CA . VAL A 1 462 ? 9.096 25.357 2.145 1.00 58.94 462 VAL A CA 1
ATOM 3359 C C . VAL A 1 462 ? 8.910 24.757 0.757 1.00 58.94 462 VAL A C 1
ATOM 3361 O O . VAL A 1 462 ? 9.856 24.197 0.205 1.00 58.94 462 VAL A O 1
ATOM 3364 N N . GLN A 1 463 ? 7.699 24.830 0.214 1.00 59.22 463 GLN A N 1
ATOM 3365 C CA . GLN A 1 463 ? 7.417 24.423 -1.160 1.00 59.22 463 GLN A CA 1
ATOM 3366 C C . GLN A 1 463 ? 7.220 25.658 -2.032 1.00 59.22 463 GLN A C 1
ATOM 3368 O O . GLN A 1 463 ? 6.736 26.691 -1.575 1.00 59.22 463 GLN A O 1
ATOM 3373 N N . THR A 1 464 ? 7.591 25.552 -3.301 1.00 56.09 464 THR A N 1
ATOM 3374 C CA . THR A 1 464 ? 7.294 26.571 -4.307 1.00 56.09 464 THR A CA 1
ATOM 3375 C C . THR A 1 464 ? 6.358 25.946 -5.329 1.00 56.09 464 THR A C 1
ATOM 3377 O O . THR A 1 464 ? 6.676 24.893 -5.884 1.00 56.09 464 THR A O 1
ATOM 3380 N N . ASP A 1 465 ? 5.187 26.546 -5.528 1.00 56.53 465 ASP A N 1
ATOM 3381 C CA . ASP A 1 465 ? 4.214 26.053 -6.500 1.00 56.53 465 ASP A CA 1
ATOM 3382 C C . ASP A 1 465 ? 4.690 26.274 -7.951 1.00 56.53 465 ASP A C 1
ATOM 3384 O O . ASP A 1 465 ? 5.697 26.937 -8.218 1.00 56.53 465 ASP A O 1
ATOM 3388 N N . ALA A 1 466 ? 3.947 25.721 -8.913 1.00 49.97 466 ALA A N 1
ATOM 3389 C CA . ALA A 1 466 ? 4.249 25.849 -10.341 1.00 49.97 466 ALA A CA 1
ATOM 3390 C C . ALA A 1 466 ? 4.205 27.303 -10.866 1.00 49.97 466 ALA A C 1
ATOM 3392 O O . ALA A 1 466 ? 4.673 27.565 -11.973 1.00 49.97 466 ALA A O 1
ATOM 3393 N N . PHE A 1 467 ? 3.662 28.247 -10.088 1.00 61.12 467 PHE A N 1
ATOM 3394 C CA . PHE A 1 467 ? 3.561 29.670 -10.421 1.00 61.12 467 PHE A CA 1
ATOM 3395 C C . PHE A 1 467 ? 4.638 30.525 -9.732 1.00 61.12 467 PHE A C 1
ATOM 3397 O O . PHE A 1 467 ? 4.684 31.736 -9.948 1.00 61.12 467 PHE A O 1
ATOM 3404 N N . GLY A 1 468 ? 5.529 29.911 -8.945 1.00 54.72 468 GLY A N 1
ATOM 3405 C CA . GLY A 1 468 ? 6.609 30.596 -8.238 1.00 54.72 468 GLY A CA 1
ATOM 3406 C C . GLY A 1 468 ? 6.222 31.154 -6.865 1.00 54.72 468 GLY A C 1
ATOM 3407 O O . GLY A 1 468 ? 7.008 31.909 -6.291 1.00 54.72 468 GLY A O 1
ATOM 3408 N N . ASN A 1 469 ? 5.055 30.800 -6.316 1.00 65.56 469 ASN A N 1
ATOM 3409 C CA . ASN A 1 469 ? 4.663 31.198 -4.964 1.00 65.56 469 ASN A CA 1
ATOM 3410 C C . ASN A 1 469 ? 5.265 30.249 -3.932 1.00 65.56 469 ASN A C 1
ATOM 3412 O O . ASN A 1 469 ? 5.157 29.029 -4.050 1.00 65.56 469 ASN A O 1
ATOM 3416 N N . THR A 1 470 ? 5.854 30.810 -2.882 1.00 55.91 470 THR A N 1
ATOM 3417 C CA . THR A 1 470 ? 6.402 30.041 -1.765 1.00 55.91 470 THR A CA 1
ATOM 3418 C C . THR A 1 470 ? 5.325 29.800 -0.711 1.00 55.91 470 THR A C 1
ATOM 3420 O O . THR A 1 470 ? 4.867 30.747 -0.074 1.00 55.91 470 THR A O 1
ATOM 3423 N N . ILE A 1 471 ? 4.958 28.540 -0.493 1.00 61.91 471 ILE A N 1
ATOM 3424 C CA . ILE A 1 471 ? 4.113 28.099 0.617 1.00 61.91 471 ILE A CA 1
ATOM 3425 C C . ILE A 1 471 ? 4.995 27.479 1.709 1.00 61.91 471 ILE A C 1
ATOM 3427 O O . ILE A 1 471 ? 5.895 26.685 1.432 1.00 61.91 471 ILE A O 1
ATOM 3431 N N . ILE A 1 472 ? 4.774 27.878 2.961 1.00 58.97 472 ILE A N 1
ATOM 3432 C CA . ILE A 1 472 ? 5.408 27.259 4.129 1.00 58.97 472 ILE A CA 1
ATOM 3433 C C . ILE A 1 472 ? 4.391 26.282 4.695 1.00 58.97 472 ILE A C 1
ATOM 3435 O O . ILE A 1 472 ? 3.316 26.690 5.120 1.00 58.97 472 ILE A O 1
ATOM 3439 N N . GLU A 1 473 ? 4.732 25.005 4.689 1.00 61.56 473 GLU A N 1
ATOM 3440 C CA . GLU A 1 473 ? 3.863 23.935 5.144 1.00 61.56 473 GLU A CA 1
ATOM 3441 C C . GLU A 1 473 ? 4.493 23.242 6.353 1.00 61.56 473 GLU A C 1
ATOM 3443 O O . GLU A 1 473 ? 5.657 22.833 6.318 1.00 61.56 473 GLU A O 1
ATOM 3448 N N . VAL A 1 474 ? 3.743 23.119 7.449 1.00 65.31 474 VAL A N 1
ATOM 3449 C CA . VAL A 1 474 ? 4.200 22.402 8.642 1.00 65.31 474 VAL A CA 1
ATOM 3450 C C . VAL A 1 474 ? 3.764 20.942 8.545 1.00 65.31 474 VAL A C 1
ATOM 3452 O O . VAL A 1 474 ? 2.591 20.638 8.318 1.00 65.31 474 VAL A O 1
ATOM 3455 N N . ARG A 1 475 ? 4.701 20.015 8.756 1.00 65.12 475 ARG A N 1
ATOM 3456 C CA . ARG A 1 475 ? 4.375 18.606 9.008 1.00 65.12 475 ARG A CA 1
ATOM 3457 C C . ARG A 1 475 ? 4.263 18.380 10.504 1.00 65.12 475 ARG A C 1
ATOM 3459 O O . ARG A 1 475 ? 5.201 18.663 11.253 1.00 65.12 475 ARG A O 1
ATOM 3466 N N . GLY A 1 476 ? 3.118 17.858 10.933 1.00 61.00 476 GLY A N 1
ATOM 3467 C CA . GLY A 1 476 ? 2.970 17.371 12.294 1.00 61.00 476 GLY A CA 1
ATOM 3468 C C . GLY A 1 476 ? 3.961 16.241 12.542 1.00 61.00 476 GLY A C 1
ATOM 3469 O O . GLY A 1 476 ? 4.205 15.428 11.655 1.00 61.00 476 GLY A O 1
ATOM 3470 N N . VAL A 1 477 ? 4.502 16.149 13.756 1.00 65.06 477 VAL A N 1
ATOM 3471 C CA . VAL A 1 477 ? 5.326 14.994 14.129 1.00 65.06 477 VAL A CA 1
ATOM 3472 C C . VAL A 1 477 ? 4.564 14.090 15.078 1.00 65.06 477 VAL A C 1
ATOM 3474 O O . VAL A 1 477 ? 4.007 14.552 16.073 1.00 65.06 477 VAL A O 1
ATOM 3477 N N . ALA A 1 478 ? 4.554 12.802 14.747 1.00 69.44 478 ALA A N 1
ATOM 3478 C CA . ALA A 1 478 ? 3.895 11.747 15.501 1.00 69.44 478 ALA A CA 1
ATOM 3479 C C . ALA A 1 478 ? 4.666 11.435 16.801 1.00 69.44 478 ALA A C 1
ATOM 3481 O O . ALA A 1 478 ? 5.487 10.508 16.883 1.00 69.44 478 ALA A O 1
ATOM 3482 N N . ALA A 1 479 ? 4.419 12.253 17.823 1.00 73.44 479 ALA A N 1
ATOM 3483 C CA . ALA A 1 479 ? 5.062 12.180 19.127 1.00 73.44 479 ALA A CA 1
ATOM 3484 C C . ALA A 1 479 ? 4.424 11.112 20.031 1.00 73.44 479 ALA A C 1
ATOM 3486 O O . ALA A 1 479 ? 3.207 11.062 20.207 1.00 73.44 479 ALA A O 1
ATOM 3487 N N . GLY A 1 480 ? 5.268 10.310 20.687 1.00 81.62 480 GLY A N 1
ATOM 3488 C CA . GLY A 1 480 ? 4.851 9.298 21.662 1.00 81.62 480 GLY A CA 1
ATOM 3489 C C . GLY A 1 480 ? 4.480 7.947 21.045 1.00 81.62 480 GLY A C 1
ATOM 3490 O O . GLY A 1 480 ? 4.510 7.767 19.830 1.00 81.62 480 GLY A O 1
ATOM 3491 N N . SER A 1 481 ? 4.192 6.976 21.905 1.00 88.50 481 SER A N 1
ATOM 3492 C CA . SER A 1 481 ? 3.797 5.607 21.540 1.00 88.50 481 SER A CA 1
ATOM 3493 C C . SER A 1 481 ? 2.319 5.377 21.851 1.00 88.50 481 SER A C 1
ATOM 3495 O O . SER A 1 481 ? 1.728 6.142 22.617 1.00 88.50 481 SER A O 1
ATOM 3497 N N . GLY A 1 482 ? 1.744 4.303 21.320 1.00 91.94 482 GLY A N 1
ATOM 3498 C CA . GLY A 1 482 ? 0.349 3.927 21.565 1.00 91.94 482 GLY A CA 1
ATOM 3499 C C . GLY A 1 482 ? -0.631 4.437 20.519 1.00 91.94 482 GLY A C 1
ATOM 3500 O O . GLY A 1 482 ? -0.221 4.763 19.406 1.00 91.94 482 GLY A O 1
ATOM 3501 N N . ILE A 1 483 ? -1.919 4.458 20.867 1.00 95.88 483 ILE A N 1
ATOM 3502 C CA . ILE A 1 483 ? -3.015 4.823 19.955 1.00 95.88 483 ILE A CA 1
ATOM 3503 C C . ILE A 1 483 ? -3.385 6.282 20.203 1.00 95.88 483 ILE A C 1
ATOM 3505 O O . ILE A 1 483 ? -3.865 6.614 21.287 1.00 95.88 483 ILE A O 1
ATOM 3509 N N . ARG A 1 484 ? -3.136 7.171 19.236 1.00 94.31 484 ARG A N 1
ATOM 3510 C CA . ARG A 1 484 ? -3.286 8.618 19.449 1.00 94.31 484 ARG A CA 1
ATOM 3511 C C . ARG A 1 484 ? -3.889 9.331 18.246 1.00 94.31 484 ARG A C 1
ATOM 3513 O O . ARG A 1 484 ? -3.263 9.397 17.195 1.00 94.31 484 ARG A O 1
ATOM 3520 N N . ALA A 1 485 ? -5.059 9.932 18.435 1.00 93.75 485 ALA A N 1
ATOM 3521 C CA . ALA A 1 485 ? -5.638 10.870 17.483 1.00 93.75 485 ALA A CA 1
ATOM 3522 C C . ALA A 1 485 ? -5.228 12.298 17.853 1.00 93.75 485 ALA A C 1
ATOM 3524 O O . ALA A 1 485 ? -5.802 12.937 18.739 1.00 93.75 485 ALA A O 1
ATOM 3525 N N . GLN A 1 486 ? -4.175 12.778 17.205 1.00 90.19 486 GLN A N 1
ATOM 3526 C CA . GLN A 1 486 ? -3.526 14.048 17.486 1.00 90.19 486 GLN A CA 1
ATOM 3527 C C . GLN A 1 486 ? -3.887 15.100 16.433 1.00 90.19 486 GLN A C 1
ATOM 3529 O O . GLN A 1 486 ? -4.448 14.838 15.367 1.00 90.19 486 GLN A O 1
ATOM 3534 N N . SER A 1 487 ? -3.584 16.347 16.766 1.00 87.75 487 SER A N 1
ATOM 3535 C CA . SER A 1 487 ? -3.732 17.473 15.858 1.00 87.75 487 SER A CA 1
ATOM 3536 C C . SER A 1 487 ? -2.592 18.452 16.081 1.00 87.75 487 SER A C 1
ATOM 3538 O O . SER A 1 487 ? -1.936 18.442 17.126 1.00 87.75 487 SER A O 1
ATOM 3540 N N . TYR A 1 488 ? -2.340 19.270 15.074 1.00 83.12 488 TYR A N 1
ATOM 3541 C CA . TYR A 1 488 ? -1.329 20.307 15.094 1.00 83.12 488 TYR A CA 1
ATOM 3542 C C . TYR A 1 488 ? -1.807 21.485 14.250 1.00 83.12 488 TYR A C 1
ATOM 3544 O O . TYR A 1 488 ? -2.739 21.369 13.454 1.00 83.12 488 TYR A O 1
ATOM 3552 N N . ASP A 1 489 ? -1.150 22.615 14.447 1.00 80.31 489 ASP A N 1
ATOM 3553 C CA . ASP A 1 489 ? -1.410 23.838 13.711 1.00 80.31 489 ASP A CA 1
ATOM 3554 C C . ASP A 1 489 ? -0.739 23.788 12.314 1.00 80.31 489 ASP A C 1
ATOM 3556 O O . ASP A 1 489 ? 0.495 23.680 12.257 1.00 80.31 489 ASP A O 1
ATOM 3560 N N . PRO A 1 490 ? -1.504 23.811 11.200 1.00 75.56 490 PRO A N 1
ATOM 3561 C CA . PRO A 1 490 ? -0.975 23.623 9.843 1.00 75.56 490 PRO A CA 1
ATOM 3562 C C . PRO A 1 490 ? 0.028 24.686 9.380 1.00 75.56 490 PRO A C 1
ATOM 3564 O O . PRO A 1 490 ? 0.894 24.369 8.559 1.00 75.56 490 PRO A O 1
ATOM 3567 N N . ASP A 1 491 ? -0.069 25.920 9.876 1.00 71.31 491 ASP A N 1
ATOM 3568 C CA . ASP A 1 491 ? 0.863 27.014 9.567 1.00 71.31 491 ASP A CA 1
ATOM 3569 C C . ASP A 1 491 ? 1.689 27.457 10.792 1.00 71.31 491 ASP A C 1
ATOM 3571 O O . ASP A 1 491 ? 2.652 28.227 10.680 1.00 71.31 491 ASP A O 1
ATOM 3575 N N . GLY A 1 492 ? 1.414 26.840 11.941 1.00 69.75 492 GLY A N 1
ATOM 3576 C CA . GLY A 1 492 ? 2.174 26.967 13.170 1.00 69.75 492 GLY A CA 1
ATOM 3577 C C . GLY A 1 492 ? 1.722 28.162 14.012 1.00 69.75 492 GLY A C 1
ATOM 3578 O O . GLY A 1 492 ? 0.967 29.001 13.546 1.00 69.75 492 GLY A O 1
ATOM 3579 N N . PRO A 1 493 ? 2.273 28.334 15.231 1.00 65.94 493 PRO A N 1
ATOM 3580 C CA . PRO A 1 493 ? 1.675 29.170 16.287 1.00 65.94 493 PRO A CA 1
ATOM 3581 C C . PRO A 1 493 ? 1.534 30.674 15.991 1.00 65.94 493 PRO A C 1
ATOM 3583 O O . PRO A 1 493 ? 1.144 31.446 16.864 1.00 65.94 493 PRO A O 1
ATOM 3586 N N . SER A 1 494 ? 1.997 31.131 14.832 1.00 68.75 494 SER A N 1
ATOM 3587 C CA . SER A 1 494 ? 1.979 32.529 14.397 1.00 68.75 494 SER A CA 1
ATOM 3588 C C . SER A 1 494 ? 1.294 32.715 13.039 1.00 68.75 494 SER A C 1
ATOM 3590 O O . SER A 1 494 ? 1.340 33.822 12.503 1.00 68.75 494 SER A O 1
ATOM 3592 N N . GLY A 1 495 ? 0.717 31.657 12.466 1.00 68.62 495 GLY A N 1
ATOM 3593 C CA . GLY A 1 495 ? -0.062 31.718 11.240 1.00 68.62 495 GLY A CA 1
ATOM 3594 C C . GLY A 1 495 ? -1.543 32.038 11.495 1.00 68.62 495 GLY A C 1
ATOM 3595 O O . GLY A 1 495 ? -1.985 32.078 12.645 1.00 68.62 495 GLY A O 1
ATOM 3596 N N . PRO A 1 496 ? -2.300 32.405 10.444 1.00 74.06 496 PRO A N 1
ATOM 3597 C CA . PRO A 1 496 ? -3.724 32.716 10.551 1.00 74.06 496 PRO A CA 1
ATOM 3598 C C . PRO A 1 496 ? -4.644 31.496 10.720 1.00 74.06 496 PRO A C 1
ATOM 3600 O O . PRO A 1 496 ? -5.827 31.703 11.000 1.00 74.06 496 PRO A O 1
ATOM 3603 N N . LEU A 1 497 ? -4.176 30.268 10.485 1.00 76.25 497 LEU A N 1
ATOM 3604 C CA . LEU A 1 497 ? -5.004 29.071 10.612 1.00 76.25 497 LEU A CA 1
ATOM 3605 C C . LEU A 1 497 ? -5.048 28.585 12.066 1.00 76.25 497 LEU A C 1
ATOM 3607 O O . LEU A 1 497 ? -4.084 28.681 12.811 1.00 76.25 497 LEU A O 1
ATOM 3611 N N . GLU A 1 498 ? -6.197 28.053 12.480 1.00 76.88 498 GLU A N 1
ATOM 3612 C CA . GLU A 1 498 ? -6.321 27.384 13.775 1.00 76.88 498 GLU A CA 1
ATOM 3613 C C . GLU A 1 498 ? -6.078 25.881 13.617 1.00 76.88 498 GLU A C 1
ATOM 3615 O O . GLU A 1 498 ? -6.480 25.264 12.624 1.00 76.88 498 GLU A O 1
ATOM 3620 N N . ALA A 1 499 ? -5.451 25.274 14.626 1.00 78.31 499 ALA A N 1
ATOM 3621 C CA . ALA A 1 499 ? -5.289 23.829 14.683 1.00 78.31 499 ALA A CA 1
ATOM 3622 C C . ALA A 1 499 ? -6.667 23.134 14.676 1.00 78.31 499 ALA A C 1
ATOM 3624 O O . ALA A 1 499 ? -7.515 23.464 15.513 1.00 78.31 499 ALA A O 1
ATOM 3625 N N . PRO A 1 500 ? -6.895 22.135 13.800 1.00 85.88 500 PRO A N 1
ATOM 3626 C CA . PRO A 1 500 ? -8.109 21.330 13.846 1.00 85.88 500 PRO A CA 1
ATOM 3627 C C . PRO A 1 500 ? -8.297 20.673 15.217 1.00 85.88 500 PRO A C 1
ATOM 3629 O O . PRO A 1 500 ? -7.323 20.388 15.923 1.00 85.88 500 PRO A O 1
ATOM 3632 N N . LEU A 1 501 ? -9.541 20.360 15.580 1.00 88.12 501 LEU A N 1
ATOM 3633 C CA . LEU A 1 501 ? -9.810 19.527 16.754 1.00 88.12 501 LEU A CA 1
ATOM 3634 C C . LEU A 1 501 ? -9.136 18.158 16.605 1.00 88.12 501 LEU A C 1
ATOM 3636 O O . LEU A 1 501 ? -8.929 17.670 15.496 1.00 88.12 501 LEU A O 1
ATOM 3640 N N . LYS A 1 502 ? -8.795 17.525 17.730 1.00 90.81 502 LYS A N 1
ATOM 3641 C CA . LYS A 1 502 ? -8.299 16.144 17.723 1.00 90.81 502 LYS A CA 1
ATOM 3642 C C . LYS A 1 502 ? -9.355 15.195 17.156 1.00 90.81 502 LYS A C 1
ATOM 3644 O O . LYS A 1 502 ? -10.543 15.372 17.424 1.00 90.81 502 LYS A O 1
ATOM 3649 N N . GLY A 1 503 ? -8.896 14.180 16.430 1.00 92.69 503 GLY A N 1
ATOM 3650 C CA . GLY A 1 503 ? -9.767 13.169 15.839 1.00 92.69 503 GLY A CA 1
ATOM 3651 C C . GLY A 1 503 ? -10.411 12.259 16.880 1.00 92.69 503 GLY A C 1
ATOM 3652 O O . GLY A 1 503 ? -9.980 12.177 18.035 1.00 92.69 503 GLY A O 1
ATOM 3653 N N . ASN A 1 504 ? -11.459 11.565 16.465 1.00 95.88 504 ASN A N 1
ATOM 3654 C CA . ASN A 1 504 ? -12.181 10.609 17.286 1.00 95.88 504 ASN A CA 1
ATOM 3655 C C . ASN A 1 504 ? -11.521 9.231 17.236 1.00 95.88 504 ASN A C 1
ATOM 3657 O O . ASN A 1 504 ? -10.926 8.836 16.234 1.00 95.88 504 ASN A O 1
ATOM 3661 N N . VAL A 1 505 ? -11.652 8.485 18.329 1.00 97.50 505 VAL A N 1
ATOM 3662 C CA . VAL A 1 505 ? -11.160 7.113 18.436 1.00 97.50 505 VAL A CA 1
ATOM 3663 C C . VAL A 1 505 ? -12.338 6.181 18.719 1.00 97.50 505 VAL A C 1
ATOM 3665 O O . VAL A 1 505 ? -13.086 6.385 19.675 1.00 97.50 505 VAL A O 1
ATOM 3668 N N . PHE A 1 506 ? -12.492 5.153 17.887 1.00 97.69 506 PHE A N 1
ATOM 3669 C CA . PHE A 1 506 ? -13.512 4.112 18.002 1.00 97.69 506 PHE A CA 1
ATOM 3670 C C . PHE A 1 506 ? -12.823 2.766 18.231 1.00 97.69 506 PHE A C 1
ATOM 3672 O O . PHE A 1 506 ? -12.121 2.283 17.345 1.00 97.69 506 PHE A O 1
ATOM 3679 N N . LEU A 1 507 ? -12.996 2.169 19.411 1.00 97.94 507 LEU A N 1
ATOM 3680 C CA . LEU A 1 507 ? -12.403 0.873 19.755 1.00 97.94 507 LEU A CA 1
ATOM 3681 C C . LEU A 1 507 ? -13.508 -0.124 20.084 1.00 97.94 507 LEU A C 1
ATOM 3683 O O . LEU A 1 507 ? -14.360 0.146 20.932 1.00 97.94 507 LEU A O 1
ATOM 3687 N N . THR A 1 508 ? -13.494 -1.280 19.432 1.00 97.75 508 THR A N 1
ATOM 3688 C CA . THR A 1 508 ? -14.434 -2.369 19.713 1.00 97.75 508 THR A CA 1
ATOM 3689 C C . THR A 1 508 ? -13.686 -3.687 19.795 1.00 97.75 508 THR A C 1
ATOM 3691 O O . THR A 1 508 ? -13.050 -4.087 18.823 1.00 97.75 508 THR A O 1
ATOM 3694 N N . ALA A 1 509 ? -13.718 -4.319 20.967 1.00 97.50 509 ALA A N 1
ATOM 3695 C CA . ALA A 1 509 ? -13.071 -5.601 21.233 1.00 97.50 509 ALA A CA 1
ATOM 3696 C C . ALA A 1 509 ? -13.577 -6.200 22.548 1.00 97.50 509 ALA A C 1
ATOM 3698 O O . ALA A 1 509 ? -13.935 -5.433 23.435 1.00 97.50 509 ALA A O 1
ATOM 3699 N N . PRO A 1 510 ? -13.506 -7.525 22.759 1.00 96.69 510 PRO A N 1
ATOM 3700 C CA . PRO A 1 510 ? -13.745 -8.117 24.078 1.00 96.69 510 PRO A CA 1
ATOM 3701 C C . PRO A 1 510 ? -12.901 -7.475 25.192 1.00 96.69 510 PRO A C 1
ATOM 3703 O O . PRO A 1 510 ? -13.400 -7.196 26.285 1.00 96.69 510 PRO A O 1
ATOM 3706 N N . ILE A 1 511 ? -11.622 -7.195 24.914 1.00 96.94 511 ILE A N 1
ATOM 3707 C CA . ILE A 1 511 ? -10.700 -6.566 25.866 1.00 96.94 511 ILE A CA 1
ATOM 3708 C C . ILE A 1 511 ? -9.982 -5.392 25.199 1.00 96.94 511 ILE A C 1
ATOM 3710 O O . ILE A 1 511 ? -9.425 -5.524 24.107 1.00 96.94 511 ILE A O 1
ATOM 3714 N N . VAL A 1 512 ? -9.936 -4.254 25.893 1.00 97.69 512 VAL A N 1
ATOM 3715 C CA . VAL A 1 512 ? -9.103 -3.102 25.523 1.00 97.69 512 VAL A CA 1
ATOM 3716 C C . VAL A 1 512 ? -8.118 -2.812 26.650 1.00 97.69 512 VAL A C 1
ATOM 3718 O O . VAL A 1 512 ? -8.520 -2.470 27.762 1.00 97.69 512 VAL A O 1
ATOM 3721 N N . ASP A 1 513 ? -6.823 -2.922 26.366 1.00 96.81 513 ASP A N 1
ATOM 3722 C CA . ASP A 1 513 ? -5.743 -2.552 27.277 1.00 96.81 513 ASP A CA 1
ATOM 3723 C C . ASP A 1 513 ? -5.075 -1.258 26.799 1.00 96.81 513 ASP A C 1
ATOM 3725 O O . ASP A 1 513 ? -4.424 -1.213 25.754 1.00 96.81 513 ASP A O 1
ATOM 3729 N N . ALA A 1 514 ? -5.214 -0.183 27.580 1.00 94.50 514 ALA A N 1
ATOM 3730 C CA . ALA A 1 514 ? -4.550 1.084 27.280 1.00 94.50 514 ALA A CA 1
ATOM 3731 C C . ALA A 1 514 ? -3.023 1.035 27.499 1.00 94.50 514 ALA A C 1
ATOM 3733 O O . ALA A 1 514 ? -2.320 1.976 27.117 1.00 94.50 514 ALA A O 1
ATOM 3734 N N . GLY A 1 515 ? -2.508 -0.036 28.113 1.00 91.62 515 GLY A N 1
ATOM 3735 C CA . GLY A 1 515 ? -1.089 -0.269 28.345 1.00 91.62 515 GLY A CA 1
ATOM 3736 C C . GLY A 1 515 ? -0.403 0.885 29.081 1.00 91.62 515 GLY A C 1
ATOM 3737 O O . GLY A 1 515 ? -1.057 1.702 29.725 1.00 91.62 515 GLY A O 1
ATOM 3738 N N . GLU A 1 516 ? 0.925 0.978 28.996 1.00 90.19 516 GLU A N 1
ATOM 3739 C CA . GLU A 1 516 ? 1.682 2.134 29.511 1.00 90.19 516 GLU A CA 1
ATOM 3740 C C . GLU A 1 516 ? 1.798 3.255 28.474 1.00 90.19 516 GLU A C 1
ATOM 3742 O O . GLU A 1 516 ? 1.977 4.415 28.842 1.00 90.19 516 GLU A O 1
ATOM 3747 N N . ALA A 1 517 ? 1.676 2.934 27.183 1.00 88.31 517 ALA A N 1
ATOM 3748 C CA . ALA A 1 517 ? 1.758 3.903 26.095 1.00 88.31 517 ALA A CA 1
ATOM 3749 C C . ALA A 1 517 ? 0.532 4.830 26.051 1.00 88.31 517 ALA A C 1
ATOM 3751 O O . ALA A 1 517 ? 0.662 6.021 25.748 1.00 88.31 517 ALA A O 1
ATOM 3752 N N . GLY A 1 518 ? -0.629 4.314 26.458 1.00 92.19 518 GLY A N 1
ATOM 3753 C CA . GLY A 1 518 ? -1.874 5.055 26.583 1.00 92.19 518 GLY A CA 1
ATOM 3754 C C . GLY A 1 518 ? -2.667 5.185 25.289 1.00 92.19 518 GLY A C 1
ATOM 3755 O O . GLY A 1 518 ? -2.196 4.879 24.190 1.00 92.19 518 GLY A O 1
ATOM 3756 N N . ILE A 1 519 ? -3.891 5.679 25.464 1.00 94.75 519 ILE A N 1
ATOM 3757 C CA . ILE A 1 519 ? -4.823 6.019 24.389 1.00 94.75 519 ILE A CA 1
ATOM 3758 C C . ILE A 1 519 ? -5.111 7.515 24.488 1.00 94.75 519 ILE A C 1
ATOM 3760 O O . ILE A 1 519 ? -5.449 8.007 25.564 1.00 94.75 519 ILE A O 1
ATOM 3764 N N . GLU A 1 520 ? -4.972 8.240 23.384 1.00 94.31 520 GLU A N 1
ATOM 3765 C CA . GLU A 1 520 ? -5.229 9.678 23.296 1.00 94.31 520 GLU A CA 1
ATOM 3766 C C . GLU A 1 520 ? -6.273 9.955 22.211 1.00 94.31 520 GLU A C 1
ATOM 3768 O O . GLU A 1 520 ? -6.092 9.554 21.063 1.00 94.31 520 GLU A O 1
ATOM 3773 N N . ALA A 1 521 ? -7.359 10.643 22.563 1.00 94.31 521 ALA A N 1
ATOM 3774 C CA . ALA A 1 521 ? -8.464 10.912 21.647 1.00 94.31 521 ALA A CA 1
ATOM 3775 C C . ALA A 1 521 ? -9.030 12.330 21.805 1.00 94.31 521 ALA A C 1
ATOM 3777 O O . ALA A 1 521 ? -9.021 12.905 22.900 1.00 94.31 521 ALA A O 1
ATOM 3778 N N . GLY A 1 522 ? -9.583 12.870 20.716 1.00 91.94 522 GLY A N 1
ATOM 3779 C CA . GLY A 1 522 ? -10.546 13.967 20.756 1.00 91.94 522 GLY A CA 1
ATOM 3780 C C . GLY A 1 522 ? -11.796 13.509 21.495 1.00 91.94 522 GLY A C 1
ATOM 3781 O O . GLY A 1 522 ? -11.944 13.828 22.670 1.00 91.94 522 GLY A O 1
ATOM 3782 N N . SER A 1 523 ? -12.628 12.682 20.862 1.00 93.88 523 SER A N 1
ATOM 3783 C CA . SER A 1 523 ? -13.681 11.910 21.543 1.00 93.88 523 SER A CA 1
ATOM 3784 C C . SER A 1 523 ? -13.401 10.411 21.456 1.00 93.88 523 SER A C 1
ATOM 3786 O O . SER A 1 523 ? -12.799 9.953 20.486 1.00 93.88 523 SER A O 1
ATOM 3788 N N . LEU A 1 524 ? -13.838 9.643 22.453 1.00 95.44 524 LEU A N 1
ATOM 3789 C CA . LEU A 1 524 ? -13.625 8.197 22.532 1.00 95.44 524 LEU A CA 1
ATOM 3790 C C . LEU A 1 524 ? -14.957 7.453 22.653 1.00 95.44 524 LEU A C 1
ATOM 3792 O O . LEU A 1 524 ? -15.711 7.669 23.604 1.00 95.44 524 LEU A O 1
ATOM 3796 N N . LEU A 1 525 ? -15.197 6.523 21.730 1.00 95.25 525 LEU A N 1
ATOM 3797 C CA . LEU A 1 525 ? -16.200 5.472 21.874 1.00 95.25 525 LEU A CA 1
ATOM 3798 C C . LEU A 1 525 ? -15.482 4.136 22.046 1.00 95.25 525 LEU A C 1
ATOM 3800 O O . LEU A 1 525 ? -14.837 3.645 21.120 1.00 95.25 525 LEU A O 1
ATOM 3804 N N . LEU A 1 526 ? -15.599 3.560 23.237 1.00 95.38 526 LEU A N 1
ATOM 3805 C CA . LEU A 1 526 ? -15.022 2.270 23.577 1.00 95.38 526 LEU A CA 1
ATOM 3806 C C . LEU A 1 526 ? -16.157 1.283 23.860 1.00 95.38 526 LEU A C 1
ATOM 3808 O O . LEU A 1 526 ? -17.000 1.531 24.719 1.00 95.38 526 LEU A O 1
ATOM 3812 N N . VAL A 1 527 ? -16.175 0.158 23.150 1.00 95.75 527 VAL A N 1
ATOM 3813 C CA . VAL A 1 527 ? -17.093 -0.953 23.420 1.00 95.75 527 VAL A CA 1
ATOM 3814 C C . VAL A 1 527 ? -16.273 -2.204 23.711 1.00 95.75 527 VAL A C 1
ATOM 3816 O O . VAL A 1 527 ? -15.652 -2.762 22.810 1.00 95.75 527 VAL A O 1
ATOM 3819 N N . ALA A 1 528 ? -16.232 -2.595 24.986 1.00 94.62 528 ALA A N 1
ATOM 3820 C CA . ALA A 1 528 ? -15.507 -3.770 25.452 1.00 94.62 528 ALA A CA 1
ATOM 3821 C C . ALA A 1 528 ? -16.116 -4.358 26.723 1.00 94.62 528 ALA A C 1
ATOM 3823 O O . ALA A 1 528 ? -16.718 -3.629 27.517 1.00 94.62 528 ALA A O 1
ATOM 3824 N N . ASP A 1 529 ? -15.894 -5.654 26.944 1.00 91.12 529 ASP A N 1
ATOM 3825 C CA . ASP A 1 529 ? -16.285 -6.327 28.186 1.00 91.12 529 ASP A CA 1
ATOM 3826 C C . ASP A 1 529 ? -15.363 -5.906 29.335 1.00 91.12 529 ASP A C 1
ATOM 3828 O O . ASP A 1 529 ? -15.809 -5.673 30.462 1.00 91.12 529 ASP A O 1
ATOM 3832 N N . PHE A 1 530 ? -14.066 -5.770 29.037 1.00 92.19 530 PHE A N 1
ATOM 3833 C CA . PHE A 1 530 ? -13.051 -5.367 30.002 1.00 92.19 530 PHE A CA 1
ATOM 3834 C C . PHE A 1 530 ? -12.144 -4.270 29.451 1.00 92.19 530 PHE A C 1
ATOM 3836 O O . PHE A 1 530 ? -11.588 -4.379 28.358 1.00 92.19 530 PHE A O 1
ATOM 3843 N N . VAL A 1 531 ? -11.931 -3.238 30.270 1.00 95.50 531 VAL A N 1
ATOM 3844 C CA . VAL A 1 531 ? -10.961 -2.173 30.000 1.00 95.50 531 VAL A CA 1
ATOM 3845 C C . VAL A 1 531 ? -9.861 -2.218 31.049 1.00 95.50 531 VAL A C 1
ATOM 3847 O O . VAL A 1 531 ? -10.118 -2.045 32.243 1.00 95.50 531 VAL A O 1
ATOM 3850 N N . LEU A 1 532 ? -8.629 -2.440 30.602 1.00 93.94 532 LEU A N 1
ATOM 3851 C CA . LEU A 1 532 ? -7.435 -2.492 31.440 1.00 93.94 532 LEU A CA 1
ATOM 3852 C C . LEU A 1 532 ? -6.647 -1.183 31.329 1.00 93.94 532 LEU A C 1
ATOM 3854 O O . LEU A 1 532 ? -6.683 -0.491 30.312 1.00 93.94 532 LEU A O 1
ATOM 3858 N N . ASN A 1 533 ? -5.944 -0.828 32.409 1.00 92.88 533 ASN A N 1
ATOM 3859 C CA . ASN A 1 533 ? -5.094 0.366 32.482 1.00 92.88 533 ASN A CA 1
ATOM 3860 C C . ASN A 1 533 ? -5.806 1.676 32.084 1.00 92.88 533 ASN A C 1
ATOM 3862 O O . ASN A 1 533 ? -5.186 2.591 31.548 1.00 92.88 533 ASN A O 1
ATOM 3866 N N . ALA A 1 534 ? -7.101 1.803 32.398 1.00 91.62 534 ALA A N 1
ATOM 3867 C CA . ALA A 1 534 ? -7.937 2.945 32.006 1.00 91.62 534 ALA A CA 1
ATOM 3868 C C . ALA A 1 534 ? -7.395 4.321 32.457 1.00 91.62 534 ALA A C 1
ATOM 3870 O O . ALA A 1 534 ? -7.704 5.339 31.846 1.00 91.62 534 ALA A O 1
ATOM 3871 N N . THR A 1 535 ? -6.537 4.369 33.482 1.00 91.19 535 THR A N 1
ATOM 3872 C CA . THR A 1 535 ? -5.824 5.587 33.915 1.00 91.19 535 THR A CA 1
ATOM 3873 C C . THR A 1 535 ? -4.875 6.154 32.852 1.00 91.19 535 THR A C 1
ATOM 3875 O O . THR A 1 535 ? -4.484 7.317 32.937 1.00 91.19 535 THR A O 1
ATOM 3878 N N . ASN A 1 536 ? -4.501 5.354 31.850 1.00 91.50 536 ASN A N 1
ATOM 3879 C CA . ASN A 1 536 ? -3.669 5.760 30.720 1.00 91.50 536 ASN A CA 1
ATOM 3880 C C . ASN A 1 536 ? -4.482 6.246 29.507 1.00 91.50 536 ASN A C 1
ATOM 3882 O O . ASN A 1 536 ? -3.884 6.546 28.473 1.00 91.50 536 ASN A O 1
ATOM 3886 N N . ILE A 1 537 ? -5.807 6.370 29.637 1.00 93.06 537 ILE A N 1
ATOM 3887 C CA . ILE A 1 537 ? -6.700 6.914 28.611 1.00 93.06 537 ILE A CA 1
ATOM 3888 C C . ILE A 1 537 ? -6.888 8.420 28.832 1.00 93.06 537 ILE A C 1
ATOM 3890 O O . ILE A 1 537 ? -7.230 8.866 29.926 1.00 93.06 537 ILE A O 1
ATOM 3894 N N . GLN A 1 538 ? -6.671 9.211 27.782 1.00 92.00 538 GLN A N 1
ATOM 3895 C CA . GLN A 1 538 ? -6.799 10.666 27.778 1.00 92.00 538 GLN A CA 1
ATOM 3896 C C . GLN A 1 538 ? -7.774 11.093 26.679 1.00 92.00 538 GLN A C 1
ATOM 3898 O O . GLN A 1 538 ? -7.517 10.879 25.496 1.00 92.00 538 GLN A O 1
ATOM 3903 N N . VAL A 1 539 ? -8.884 11.716 27.072 1.00 91.94 539 VAL A N 1
ATOM 3904 C CA . VAL A 1 539 ? -9.942 12.176 26.160 1.00 91.94 539 VAL A CA 1
ATOM 3905 C C . VAL A 1 539 ? -10.195 13.657 26.414 1.00 91.94 539 VAL A C 1
ATOM 3907 O O . VAL A 1 539 ? -10.293 14.066 27.571 1.00 91.94 539 VAL A O 1
ATOM 3910 N N . GLN A 1 540 ? -10.260 14.467 25.355 1.00 87.38 540 GLN A N 1
ATOM 3911 C CA . GLN A 1 540 ? -10.520 15.911 25.474 1.00 87.38 540 GLN A CA 1
ATOM 3912 C C . GLN A 1 540 ? -12.011 16.270 25.390 1.00 87.38 540 GLN A C 1
ATOM 3914 O O . GLN A 1 540 ? -12.439 17.256 25.984 1.00 87.38 540 GLN A O 1
ATOM 3919 N N . GLY A 1 541 ? -12.781 15.485 24.642 1.00 87.81 541 GLY A N 1
ATOM 3920 C CA . GLY A 1 541 ? -14.209 15.636 24.393 1.00 87.81 541 GLY A CA 1
ATOM 3921 C C . GLY A 1 541 ? -15.034 14.553 25.087 1.00 87.81 541 GLY A C 1
ATOM 3922 O O . GLY A 1 541 ? -14.802 14.221 26.250 1.00 87.81 541 GLY A O 1
ATOM 3923 N N . ALA A 1 542 ? -16.024 14.007 24.378 1.00 87.31 542 ALA A N 1
ATOM 3924 C CA . ALA A 1 542 ? -16.913 12.987 24.929 1.00 87.31 542 ALA A CA 1
ATOM 3925 C C . ALA A 1 542 ? -16.195 11.636 25.077 1.00 87.31 542 ALA A C 1
ATOM 3927 O O . ALA A 1 542 ? -15.450 11.223 24.189 1.00 87.31 542 ALA A O 1
ATOM 3928 N N . SER A 1 543 ? -16.449 10.932 26.182 1.00 88.62 543 SER A N 1
ATOM 3929 C CA . SER A 1 543 ? -15.934 9.584 26.440 1.00 88.62 543 SER A CA 1
ATOM 3930 C C . SER A 1 543 ? -17.083 8.642 26.794 1.00 88.62 543 SER A C 1
ATOM 3932 O O . SER A 1 543 ? -17.906 8.970 27.650 1.00 88.62 543 SER A O 1
ATOM 3934 N N . SER A 1 544 ? -17.136 7.479 26.145 1.00 87.56 544 SER A N 1
ATOM 3935 C CA . SER A 1 544 ? -18.099 6.405 26.408 1.00 87.56 544 SER A CA 1
ATOM 3936 C C . SER A 1 544 ? -17.372 5.066 26.547 1.00 87.56 544 SER A C 1
ATOM 3938 O O . SER A 1 544 ? -16.432 4.793 25.802 1.00 87.56 544 SER A O 1
ATOM 3940 N N . GLY A 1 545 ? -17.795 4.244 27.513 1.00 79.62 545 GLY A N 1
ATOM 3941 C CA . GLY A 1 545 ? -17.240 2.906 27.770 1.00 79.62 545 GLY A CA 1
ATOM 3942 C C . GLY A 1 545 ? -15.951 2.851 28.596 1.00 79.62 545 GLY A C 1
ATOM 3943 O O . GLY A 1 545 ? -15.446 1.765 28.865 1.00 79.62 545 GLY A O 1
ATOM 3944 N N . VAL A 1 546 ? -15.427 3.991 29.055 1.00 79.81 546 VAL A N 1
ATOM 3945 C CA . VAL A 1 546 ? -14.282 4.024 29.980 1.00 79.81 546 VAL A CA 1
ATOM 3946 C C . VAL A 1 546 ? -14.772 3.866 31.427 1.00 79.81 546 VAL A C 1
ATOM 3948 O O . VAL A 1 546 ? -15.644 4.631 31.849 1.00 79.81 546 VAL A O 1
ATOM 3951 N N . PRO A 1 547 ? -14.215 2.933 32.225 1.00 73.25 547 PRO A N 1
ATOM 3952 C CA . PRO A 1 547 ? -14.543 2.827 33.642 1.00 73.25 547 PRO A CA 1
ATOM 3953 C C . PRO A 1 547 ? -14.221 4.132 34.378 1.00 73.25 547 PRO A C 1
ATOM 3955 O O . PRO A 1 547 ? -13.072 4.575 34.410 1.00 73.25 547 PRO A O 1
ATOM 3958 N N . VAL A 1 548 ? -15.229 4.753 34.993 1.00 63.03 548 VAL A N 1
ATOM 3959 C CA . VAL A 1 548 ? -15.023 5.940 35.829 1.00 63.03 548 VAL A CA 1
ATOM 3960 C C . VAL A 1 548 ? -14.362 5.484 37.127 1.00 63.03 548 VAL A C 1
ATOM 3962 O O . VAL A 1 548 ? -14.939 4.704 37.886 1.00 63.03 548 VAL A O 1
ATOM 3965 N N . ALA A 1 549 ? -13.141 5.952 37.394 1.00 50.62 549 ALA A N 1
ATOM 3966 C CA . ALA A 1 549 ? -12.508 5.729 38.687 1.00 50.62 549 ALA A CA 1
ATOM 3967 C C . ALA A 1 549 ? -13.407 6.321 39.781 1.00 50.62 549 ALA A C 1
ATOM 3969 O O . ALA A 1 549 ? -13.823 7.474 39.679 1.00 50.62 549 ALA A O 1
ATOM 3970 N N . ALA A 1 550 ? -13.710 5.545 40.824 1.00 37.31 550 ALA A N 1
ATOM 3971 C CA . ALA A 1 550 ? -14.450 6.029 41.981 1.00 37.31 550 ALA A CA 1
ATOM 3972 C C . ALA A 1 550 ? -13.617 7.096 42.709 1.00 37.31 550 ALA A C 1
ATOM 3974 O O . ALA A 1 550 ? -12.877 6.808 43.648 1.00 37.31 550 ALA A O 1
ATOM 3975 N N . THR A 1 551 ? -13.700 8.346 42.264 1.00 35.25 551 THR A N 1
ATOM 3976 C CA . THR A 1 551 ? -13.185 9.481 43.018 1.00 35.25 551 THR A CA 1
ATOM 3977 C C . THR A 1 551 ? -14.111 9.673 44.208 1.00 35.25 551 THR A C 1
ATOM 3979 O O . THR A 1 551 ? -15.245 10.125 44.060 1.00 35.25 551 THR A O 1
ATOM 3982 N N . GLY A 1 552 ? -13.644 9.293 45.397 1.00 37.34 552 GLY A N 1
ATOM 3983 C CA . GLY A 1 552 ? -14.281 9.682 46.648 1.00 37.34 552 GLY A CA 1
ATOM 3984 C C . GLY A 1 552 ? -14.319 11.207 46.741 1.00 37.34 552 GLY A C 1
ATOM 3985 O O . GLY A 1 552 ? -13.322 11.831 47.088 1.00 37.34 552 GLY A O 1
ATOM 3986 N N . GLY A 1 553 ? -15.457 11.800 46.389 1.00 31.41 553 GLY A N 1
ATOM 3987 C CA . GLY A 1 553 ? -15.677 13.241 46.407 1.00 31.41 553 GLY A CA 1
ATOM 3988 C C . GLY A 1 553 ? -17.074 13.579 45.899 1.00 31.41 553 GLY A C 1
ATOM 3989 O O . GLY A 1 553 ? -17.358 13.488 44.712 1.00 31.41 553 GLY A O 1
ATOM 3990 N N . ILE A 1 554 ? -17.962 13.926 46.824 1.00 35.62 554 ILE A N 1
ATOM 3991 C CA . ILE A 1 554 ? -19.342 14.343 46.570 1.00 35.62 554 ILE A CA 1
ATOM 3992 C C . ILE A 1 554 ? -19.361 15.779 46.001 1.00 35.62 554 ILE A C 1
ATOM 3994 O O . ILE A 1 554 ? -18.631 16.631 46.500 1.00 35.62 554 ILE A O 1
ATOM 3998 N N . ALA A 1 555 ? -20.303 16.019 45.073 1.00 29.91 555 ALA A N 1
ATOM 3999 C CA . ALA A 1 555 ? -20.947 17.285 44.660 1.00 29.91 555 ALA A CA 1
ATOM 4000 C C . ALA A 1 555 ? -20.457 17.999 43.378 1.00 29.91 555 ALA A C 1
ATOM 4002 O O . ALA A 1 555 ? -19.352 18.527 43.328 1.00 29.91 555 ALA A O 1
ATOM 4003 N N . GLY A 1 556 ? -21.379 18.155 42.408 1.00 32.75 556 GLY A N 1
ATOM 4004 C CA . GLY A 1 556 ? -21.331 19.230 41.402 1.00 32.75 556 GLY A CA 1
ATOM 4005 C C . GLY A 1 556 ? -21.920 18.917 40.018 1.00 32.75 556 GLY A C 1
ATOM 4006 O O . GLY A 1 556 ? -21.176 18.745 39.069 1.00 32.75 556 GLY A O 1
ATOM 4007 N N . VAL A 1 557 ? -23.250 18.869 39.923 1.00 33.19 557 VAL A N 1
ATOM 4008 C CA . VAL A 1 557 ? -24.133 18.786 38.733 1.00 33.19 557 VAL A CA 1
ATOM 4009 C C . VAL A 1 557 ? -23.616 19.422 37.419 1.00 33.19 557 VAL A C 1
ATOM 4011 O O . VAL A 1 557 ? -23.280 20.602 37.388 1.00 33.19 557 VAL A O 1
ATOM 4014 N N . GLY A 1 558 ? -23.751 18.676 36.310 1.00 27.47 558 GLY A N 1
ATOM 4015 C CA . GLY A 1 558 ? -23.796 19.169 34.924 1.00 27.47 558 GLY A CA 1
ATOM 4016 C C . GLY A 1 558 ? -24.246 18.053 33.967 1.00 27.47 558 GLY A C 1
ATOM 4017 O O . GLY A 1 558 ? -23.541 17.067 33.802 1.00 27.47 558 GLY A O 1
ATOM 4018 N N . ALA A 1 559 ? -25.458 18.165 33.422 1.00 29.81 559 ALA A N 1
ATOM 4019 C CA . ALA A 1 559 ? -26.190 17.104 32.727 1.00 29.81 559 ALA A CA 1
ATOM 4020 C C . ALA A 1 559 ? -25.795 16.913 31.250 1.00 29.81 559 ALA A C 1
ATOM 4022 O O . ALA A 1 559 ? -25.611 17.893 30.532 1.00 29.81 559 ALA A O 1
ATOM 4023 N N . GLY A 1 560 ? -25.807 15.655 30.788 1.00 28.73 560 GLY A N 1
ATOM 4024 C CA . GLY A 1 560 ? -25.881 15.295 29.369 1.00 28.73 560 GLY A CA 1
ATOM 4025 C C . GLY A 1 560 ? -25.334 13.898 29.044 1.00 28.73 560 GLY A C 1
ATOM 4026 O O . GLY A 1 560 ? -24.127 13.740 28.950 1.00 28.73 560 GLY A O 1
ATOM 4027 N N . LEU A 1 561 ? -26.247 12.953 28.769 1.00 29.17 561 LEU A N 1
ATOM 4028 C CA . LEU A 1 561 ? -26.067 11.596 28.204 1.00 29.17 561 LEU A CA 1
ATOM 4029 C C . LEU A 1 561 ? -25.775 10.448 29.202 1.00 29.17 561 LEU A C 1
ATOM 4031 O O . LEU A 1 561 ? -24.882 10.506 30.038 1.00 29.17 561 LEU A O 1
ATOM 4035 N N . SER A 1 562 ? -26.615 9.410 29.119 1.00 31.69 562 SER A N 1
ATOM 4036 C CA . SER A 1 562 ? -26.834 8.323 30.087 1.00 31.69 562 SER A CA 1
ATOM 4037 C C . SER A 1 562 ? -25.737 7.236 30.102 1.00 31.69 562 SER A C 1
ATOM 4039 O O . SER A 1 562 ? -25.577 6.549 29.092 1.00 31.69 562 SER A O 1
ATOM 4041 N N . PRO A 1 563 ? -25.078 6.971 31.250 1.00 38.34 563 PRO A N 1
ATOM 4042 C CA . PRO A 1 563 ? -24.121 5.865 31.438 1.00 38.34 563 PRO A CA 1
ATOM 4043 C C . PRO A 1 563 ? -24.712 4.566 32.041 1.00 38.34 563 PRO A C 1
ATOM 4045 O O . PRO A 1 563 ? -23.967 3.708 32.521 1.00 38.34 563 PRO A O 1
ATOM 4048 N N . ASP A 1 564 ? -26.035 4.391 32.080 1.00 39.00 564 ASP A N 1
ATOM 4049 C CA . ASP A 1 564 ? -26.633 3.494 33.086 1.00 39.00 564 ASP A CA 1
ATOM 4050 C C . ASP A 1 564 ? -26.744 2.010 32.699 1.00 39.00 564 ASP A C 1
ATOM 4052 O O . ASP A 1 564 ? -26.848 1.157 33.578 1.00 39.00 564 ASP A O 1
ATOM 4056 N N . ALA A 1 565 ? -26.666 1.647 31.415 1.00 36.88 565 ALA A N 1
ATOM 4057 C CA . ALA A 1 565 ? -27.011 0.285 30.989 1.00 36.88 565 ALA A CA 1
ATOM 4058 C C . ALA A 1 565 ? -25.829 -0.712 30.941 1.00 36.88 565 ALA A C 1
ATOM 4060 O O . ALA A 1 565 ? -26.064 -1.910 30.791 1.00 36.88 565 ALA A O 1
ATOM 4061 N N . VAL A 1 566 ? -24.576 -0.245 31.018 1.00 42.72 566 VAL A N 1
ATOM 4062 C CA . VAL A 1 566 ? -23.370 -1.104 31.126 1.00 42.72 566 VAL A CA 1
ATOM 4063 C C . VAL A 1 566 ? -22.919 -1.197 32.588 1.00 42.72 566 VAL A C 1
ATOM 4065 O O . VAL A 1 566 ? -22.588 -2.274 33.078 1.00 42.72 566 VAL A O 1
ATOM 4068 N N . ASN A 1 567 ? -23.045 -0.096 33.335 1.00 42.53 567 ASN A N 1
ATOM 4069 C CA . ASN A 1 567 ? -22.747 -0.058 34.765 1.00 42.53 567 ASN A CA 1
ATOM 4070 C C . ASN A 1 567 ? -23.697 -0.929 35.602 1.00 42.53 567 ASN A C 1
ATOM 4072 O O . ASN A 1 567 ? -23.249 -1.537 36.572 1.00 42.53 567 ASN A O 1
ATOM 4076 N N . SER A 1 568 ? -24.976 -1.054 35.226 1.00 38.75 568 SER A N 1
ATOM 4077 C CA . SER A 1 568 ? -25.927 -1.912 35.947 1.00 38.75 568 SER A CA 1
ATOM 4078 C C . SER A 1 568 ? -25.605 -3.405 35.808 1.00 38.75 568 SER A C 1
ATOM 4080 O O . SER A 1 568 ? -25.755 -4.155 36.772 1.00 38.75 568 SER A O 1
ATOM 4082 N N . ALA A 1 569 ? -25.112 -3.840 34.643 1.00 37.69 569 ALA A N 1
ATOM 4083 C CA . ALA A 1 569 ? -24.734 -5.229 34.397 1.00 37.69 569 ALA A CA 1
ATOM 4084 C C . ALA A 1 569 ? -23.456 -5.592 35.170 1.00 37.69 569 ALA A C 1
ATOM 4086 O O . ALA A 1 569 ? -23.462 -6.553 35.942 1.00 37.69 569 ALA A O 1
ATOM 4087 N N . THR A 1 570 ? -22.412 -4.763 35.090 1.00 43.81 570 THR A N 1
ATOM 4088 C CA . THR A 1 570 ? -21.146 -4.991 35.806 1.00 43.81 570 THR A CA 1
ATOM 4089 C C . THR A 1 570 ? -21.300 -4.849 37.321 1.00 43.81 570 THR A C 1
ATOM 4091 O O . THR A 1 570 ? -20.734 -5.648 38.065 1.00 43.81 570 THR A O 1
ATOM 4094 N N . GLN A 1 571 ? -22.127 -3.913 37.810 1.00 42.59 571 GLN A N 1
ATOM 4095 C CA . GLN A 1 571 ? -22.460 -3.847 39.237 1.00 42.59 571 GLN A CA 1
ATOM 4096 C C . GLN A 1 571 ? -23.307 -5.033 39.692 1.00 42.59 571 GLN A C 1
ATOM 4098 O O . GLN A 1 571 ? -23.098 -5.505 40.801 1.00 42.59 571 GLN A O 1
ATOM 4103 N N . SER A 1 572 ? -24.233 -5.553 38.880 1.00 40.03 572 SER A N 1
ATOM 4104 C CA . SER A 1 572 ? -25.006 -6.744 39.262 1.00 40.03 572 SER A CA 1
ATOM 4105 C C . SER A 1 572 ? -24.119 -7.987 39.384 1.00 40.03 572 SER A C 1
ATOM 4107 O O . SER A 1 572 ? -24.278 -8.755 40.332 1.00 40.03 572 SER A O 1
ATOM 4109 N N . VAL A 1 573 ? -23.110 -8.124 38.515 1.00 45.47 573 VAL A N 1
ATOM 4110 C CA . VAL A 1 573 ? -22.120 -9.204 38.584 1.00 45.47 573 VAL A CA 1
ATOM 4111 C C . VAL A 1 573 ? -21.167 -8.989 39.760 1.00 45.47 573 VAL A C 1
ATOM 4113 O O . VAL A 1 573 ? -21.010 -9.894 40.574 1.00 45.47 573 VAL A O 1
ATOM 4116 N N . ALA A 1 574 ? -20.619 -7.787 39.951 1.00 44.97 574 ALA A N 1
ATOM 4117 C CA . ALA A 1 574 ? -19.769 -7.468 41.101 1.00 44.97 574 ALA A CA 1
ATOM 4118 C C . ALA A 1 574 ? -20.512 -7.624 42.441 1.00 44.97 574 ALA A C 1
ATOM 4120 O O . ALA A 1 574 ? -19.950 -8.155 43.395 1.00 44.97 574 ALA A O 1
ATOM 4121 N N . ASN A 1 575 ? -21.794 -7.252 42.502 1.00 48.06 575 ASN A N 1
ATOM 4122 C CA . ASN A 1 575 ? -22.650 -7.456 43.668 1.00 48.06 575 ASN A CA 1
ATOM 4123 C C . ASN A 1 575 ? -23.001 -8.931 43.861 1.00 48.06 575 ASN A C 1
ATOM 4125 O O . ASN A 1 575 ? -23.040 -9.377 45.000 1.00 48.06 575 ASN A O 1
ATOM 4129 N N . SER A 1 576 ? -23.191 -9.709 42.792 1.00 47.66 576 SER A N 1
ATOM 4130 C CA . SER A 1 576 ? -23.400 -11.158 42.899 1.00 47.66 576 SER A CA 1
ATOM 4131 C C . SER A 1 576 ? -22.134 -11.891 43.360 1.00 47.66 576 SER A C 1
ATOM 4133 O O . SER A 1 576 ? -22.231 -12.811 44.168 1.00 47.66 576 SER A O 1
ATOM 4135 N N . VAL A 1 577 ? -20.940 -11.432 42.965 1.00 56.38 577 VAL A N 1
ATOM 4136 C CA . VAL A 1 577 ? -19.646 -11.951 43.439 1.00 56.38 577 VAL A CA 1
ATOM 4137 C C . VAL A 1 577 ? -19.371 -11.506 44.881 1.00 56.38 577 VAL A C 1
ATOM 4139 O O . VAL A 1 577 ? -18.948 -12.321 45.697 1.00 56.38 577 VAL A O 1
ATOM 4142 N N . ALA A 1 578 ? -19.698 -10.264 45.248 1.00 48.03 578 ALA A N 1
ATOM 4143 C CA . ALA A 1 578 ? -19.589 -9.766 46.621 1.00 48.03 578 ALA A CA 1
ATOM 4144 C C . ALA A 1 578 ? -20.614 -10.413 47.575 1.00 48.03 578 ALA A C 1
ATOM 4146 O O . ALA A 1 578 ? -20.290 -10.712 48.722 1.00 48.03 578 ALA A O 1
ATOM 4147 N N . GLN A 1 579 ? -21.836 -10.697 47.111 1.00 47.03 579 GLN A N 1
ATOM 4148 C CA . GLN A 1 579 ? -22.841 -11.464 47.859 1.00 47.03 579 GLN A CA 1
ATOM 4149 C C . GLN A 1 579 ? -22.461 -12.945 47.959 1.00 47.03 579 GLN A C 1
ATOM 4151 O O . GLN A 1 579 ? -22.670 -13.551 49.007 1.00 47.03 579 GLN A O 1
ATOM 4156 N N . SER A 1 580 ? -21.820 -13.507 46.930 1.00 45.59 580 SER A N 1
ATOM 4157 C CA . SER A 1 580 ? -21.249 -14.860 46.982 1.00 45.59 580 SER A CA 1
ATOM 4158 C C . SER A 1 580 ? -20.053 -14.951 47.936 1.00 45.59 580 SER A C 1
ATOM 4160 O O . SER A 1 580 ? -19.870 -15.982 48.574 1.00 45.59 580 SER A O 1
ATOM 4162 N N . ALA A 1 581 ? -19.284 -13.870 48.099 1.00 42.81 581 ALA A N 1
ATOM 4163 C CA . ALA A 1 581 ? -18.200 -13.769 49.078 1.00 42.81 581 ALA A CA 1
ATOM 4164 C C . ALA A 1 581 ? -18.690 -13.518 50.523 1.00 42.81 581 ALA A C 1
ATOM 4166 O O . ALA A 1 581 ? -17.960 -13.807 51.470 1.00 42.81 581 ALA A O 1
ATOM 4167 N N . ASN A 1 582 ? -19.922 -13.021 50.703 1.00 42.84 582 ASN A N 1
ATOM 4168 C CA . ASN A 1 582 ? -20.559 -12.814 52.012 1.00 42.84 582 ASN A CA 1
ATOM 4169 C C . ASN A 1 582 ? -21.376 -14.016 52.511 1.00 42.84 582 ASN A C 1
ATOM 4171 O O . ASN A 1 582 ? -21.792 -14.028 53.672 1.00 42.84 582 ASN A O 1
ATOM 4175 N N . ASN A 1 583 ? -21.571 -15.052 51.690 1.00 38.47 583 ASN A N 1
ATOM 4176 C CA . ASN A 1 583 ? -22.029 -16.339 52.195 1.00 38.47 583 ASN A CA 1
ATOM 4177 C C . ASN A 1 583 ? -20.858 -17.022 52.892 1.00 38.47 583 ASN A C 1
ATOM 4179 O O . ASN A 1 583 ? -19.887 -17.450 52.275 1.00 38.47 583 ASN A O 1
ATOM 4183 N N . SER A 1 584 ? -20.963 -17.065 54.216 1.00 34.25 584 SER A N 1
ATOM 4184 C CA . SER A 1 584 ? -19.999 -17.653 55.127 1.00 34.25 584 SER A CA 1
ATOM 4185 C C . SER A 1 584 ? -19.488 -18.985 54.588 1.00 34.25 584 SER A C 1
ATOM 4187 O O . SER A 1 584 ? -20.247 -19.947 54.462 1.00 34.25 584 SER A O 1
ATOM 4189 N N . PHE A 1 585 ? -18.186 -19.055 54.310 1.00 37.22 585 PHE A N 1
ATOM 4190 C CA . PHE A 1 585 ? -17.487 -20.323 54.205 1.00 37.22 585 PHE A CA 1
ATOM 4191 C C . PHE A 1 585 ? -17.759 -21.097 55.497 1.00 37.22 585 PHE A C 1
ATOM 4193 O O . PHE A 1 585 ? -17.184 -20.804 56.548 1.00 37.22 585 PHE A O 1
ATOM 4200 N N . VAL A 1 586 ? -18.656 -22.083 55.432 1.00 38.09 586 VAL A N 1
ATOM 4201 C CA . VAL A 1 586 ? -18.692 -23.158 56.416 1.00 38.09 586 VAL A CA 1
ATOM 4202 C C . VAL A 1 586 ? -17.330 -23.821 56.307 1.00 38.09 586 VAL A C 1
ATOM 4204 O O . VAL A 1 586 ? -17.028 -24.522 55.343 1.00 38.09 586 VAL A O 1
ATOM 4207 N N . LYS A 1 587 ? -16.470 -23.491 57.268 1.00 33.66 587 LYS A N 1
ATOM 4208 C CA . LYS A 1 587 ? -15.141 -24.062 57.444 1.00 33.66 587 LYS A CA 1
ATOM 4209 C C . LYS A 1 587 ? -15.273 -25.587 57.300 1.00 33.66 587 LYS A C 1
ATOM 4211 O O . LYS A 1 587 ? -16.051 -26.166 58.063 1.00 33.66 587 LYS A O 1
ATOM 4216 N N . PRO A 1 588 ? -14.571 -26.253 56.364 1.00 37.34 588 PRO A N 1
ATOM 4217 C CA . PRO A 1 588 ? -14.581 -27.705 56.319 1.00 37.34 588 PRO A CA 1
ATOM 4218 C C . PRO A 1 588 ? -14.062 -28.203 57.666 1.00 37.34 588 PRO A C 1
ATOM 4220 O O . PRO A 1 588 ? -12.934 -27.891 58.059 1.00 37.34 588 PRO A O 1
ATOM 4223 N N . VAL A 1 589 ? -14.908 -28.910 58.412 1.00 39.72 589 VAL A N 1
ATOM 4224 C CA . VAL A 1 589 ? -14.490 -29.608 59.625 1.00 39.72 589 VAL A CA 1
ATOM 4225 C C . VAL A 1 589 ? -13.545 -30.714 59.171 1.00 39.72 589 VAL A C 1
ATOM 4227 O O . VAL A 1 589 ? -13.974 -31.757 58.688 1.00 39.72 589 VAL A O 1
ATOM 4230 N N . LEU A 1 590 ? -12.243 -30.453 59.269 1.00 39.12 590 LEU A N 1
ATOM 4231 C CA . LEU A 1 590 ? -11.225 -31.486 59.147 1.00 39.12 590 LEU A CA 1
ATOM 4232 C C . LEU A 1 590 ? -11.400 -32.457 60.330 1.00 39.12 590 LEU A C 1
ATOM 4234 O O . LEU A 1 590 ? -11.520 -31.989 61.467 1.00 39.12 590 LEU A O 1
ATOM 4238 N N . PRO A 1 591 ? -11.424 -33.783 60.111 1.00 36.16 591 PRO A N 1
ATOM 4239 C CA . PRO A 1 591 ? -11.430 -34.737 61.212 1.00 36.16 591 PRO A CA 1
ATOM 4240 C C . PRO A 1 591 ? -10.150 -34.568 62.044 1.00 36.16 591 PRO A C 1
ATOM 4242 O O . PRO A 1 591 ? -9.046 -34.479 61.508 1.00 36.16 591 PRO A O 1
ATOM 4245 N N . SER A 1 592 ? -10.306 -34.489 63.365 1.00 35.31 592 SER A N 1
ATOM 4246 C CA . SER A 1 592 ? -9.210 -34.308 64.316 1.00 35.31 592 SER A CA 1
ATOM 4247 C C . SER A 1 592 ? -8.256 -35.504 64.285 1.00 35.31 592 SER A C 1
ATOM 4249 O O . SER A 1 592 ? -8.631 -36.604 64.692 1.00 35.31 592 SER A O 1
ATOM 4251 N N . ILE A 1 593 ? -7.013 -35.288 63.856 1.00 40.50 593 ILE A N 1
ATOM 4252 C CA . ILE A 1 593 ? -5.915 -36.227 64.096 1.00 40.50 593 ILE A CA 1
ATOM 4253 C C . ILE A 1 593 ? -5.444 -36.007 65.536 1.00 40.50 593 ILE A C 1
ATOM 4255 O O . ILE A 1 593 ? -4.890 -34.961 65.869 1.00 40.50 593 ILE A O 1
ATOM 4259 N N . ILE A 1 594 ? -5.704 -36.987 66.401 1.00 36.34 594 ILE A N 1
ATOM 4260 C CA . ILE A 1 594 ? -5.160 -37.044 67.759 1.00 36.34 594 ILE A CA 1
ATOM 4261 C C . ILE A 1 594 ? -3.733 -37.593 67.648 1.00 36.34 594 ILE A C 1
ATOM 4263 O O . ILE A 1 594 ? -3.547 -38.771 67.356 1.00 36.34 594 ILE A O 1
ATOM 4267 N N . SER A 1 595 ? -2.732 -36.742 67.874 1.00 37.38 595 SER A N 1
ATOM 4268 C CA . SER A 1 595 ? -1.352 -37.174 68.116 1.00 37.38 595 SER A CA 1
ATOM 4269 C C . SER A 1 595 ? -1.176 -37.376 69.618 1.00 37.38 595 SER A C 1
ATOM 4271 O O . SER A 1 595 ? -1.296 -36.420 70.384 1.00 37.38 595 SER A O 1
ATOM 4273 N N . VAL A 1 596 ? -0.938 -38.616 70.044 1.00 37.41 596 VAL A N 1
ATOM 4274 C CA . VAL A 1 596 ? -0.613 -38.947 71.436 1.00 37.41 596 VAL A CA 1
ATOM 4275 C C . VAL A 1 596 ? 0.899 -39.105 71.529 1.00 37.41 596 VAL A C 1
ATOM 4277 O O . VAL A 1 596 ? 1.431 -40.133 71.120 1.00 37.41 596 VAL A O 1
ATOM 4280 N N . ASP A 1 597 ? 1.584 -38.101 72.072 1.00 37.69 597 ASP A N 1
ATOM 4281 C CA . ASP A 1 597 ? 2.956 -38.271 72.551 1.00 37.69 597 ASP A CA 1
ATOM 4282 C C . ASP A 1 597 ? 2.907 -38.846 73.968 1.00 37.69 597 ASP A C 1
ATOM 4284 O O . ASP A 1 597 ? 2.455 -38.205 74.920 1.00 37.69 597 ASP A O 1
ATOM 4288 N N . VAL A 1 598 ? 3.352 -40.094 74.099 1.00 42.47 598 VAL A N 1
ATOM 4289 C CA . VAL A 1 598 ? 3.539 -40.754 75.389 1.00 42.47 598 VAL A CA 1
ATOM 4290 C C . VAL A 1 598 ? 4.883 -40.310 75.955 1.00 42.47 598 VAL A C 1
ATOM 4292 O O . VAL A 1 598 ? 5.935 -40.728 75.479 1.00 42.47 598 VAL A O 1
ATOM 4295 N N . ILE A 1 599 ? 4.849 -39.507 77.016 1.00 45.66 599 ILE A N 1
ATOM 4296 C CA . ILE A 1 599 ? 6.001 -39.288 77.894 1.00 45.66 599 ILE A CA 1
ATOM 4297 C C . ILE A 1 599 ? 5.654 -39.892 79.255 1.00 45.66 599 ILE A C 1
ATOM 4299 O O . ILE A 1 599 ? 4.889 -39.320 80.029 1.00 45.66 599 ILE A O 1
ATOM 4303 N N . SER A 1 600 ? 6.221 -41.066 79.543 1.00 36.59 600 SER A N 1
ATOM 4304 C CA . SER A 1 600 ? 6.267 -41.629 80.892 1.00 36.59 600 SER A CA 1
ATOM 4305 C C . SER A 1 600 ? 7.593 -42.362 81.142 1.00 36.59 600 SER A C 1
ATOM 4307 O O . SER A 1 600 ? 7.859 -43.427 80.598 1.00 36.59 600 SER A O 1
ATOM 4309 N N . ILE A 1 601 ? 8.451 -41.652 81.878 1.00 43.91 601 ILE A N 1
ATOM 4310 C CA . ILE A 1 601 ? 9.307 -42.004 83.027 1.00 43.91 601 ILE A CA 1
ATOM 4311 C C . ILE A 1 601 ? 9.623 -43.491 83.331 1.00 43.91 601 ILE A C 1
ATOM 4313 O O . ILE A 1 601 ? 8.779 -44.224 83.831 1.00 43.91 601 ILE A O 1
ATOM 4317 N N . GLY A 1 602 ? 10.915 -43.834 83.214 1.00 41.44 602 GLY A N 1
ATOM 4318 C CA . GLY A 1 602 ? 11.726 -44.393 84.312 1.00 41.44 602 GLY A CA 1
ATOM 4319 C C . GLY A 1 602 ? 11.653 -45.896 84.620 1.00 41.44 602 GLY A C 1
ATOM 4320 O O . GLY A 1 602 ? 10.838 -46.317 85.437 1.00 41.44 602 GLY A O 1
ATOM 4321 N N . ASN A 1 603 ? 12.601 -46.676 84.086 1.00 35.66 603 ASN A N 1
ATOM 4322 C CA . ASN A 1 603 ? 13.782 -47.198 84.810 1.00 35.66 603 ASN A CA 1
ATOM 4323 C C . ASN A 1 603 ? 14.736 -47.909 83.847 1.00 35.66 603 ASN A C 1
ATOM 4325 O O . ASN A 1 603 ? 14.244 -48.738 83.050 1.00 35.66 603 ASN A O 1
#

Sequence (603 aa):
DAVINPTWVSQSTTNATFLDSTGRNSYFNTFSPTASVTMASAKGDVALGLQSAVLTSTTGLDNSISNSILYAPGNITIAAYDGDANVGDITLMPARTGNLNVFAANDVGLGNVAMSDADPLLLPNVNAPVSRFGGFTNVVFNQLLTHSQDLLHGKLHGNDMQPALIVAKDGDVFANSTNAIVSIPKATKFVAGRDITGLNIALQNNRATDISLIKAGRDVNTQNITVAGPGELLVQAGRNLDLIYPNVTTITTTGNSGSTNPIFGNTFASRANTALTSEGASITLQAGLGQGAAVQAFINQYVLPSGSEEEALTLFTALDLEAKTVFANRHLTAELIGSAQDFAEAKNHARGENAIASLFPTLNNGDILLFNSKVSTNSGGSIDMIAPGGLINVGVPGRGGDIGIITEKGGAIRAVADRDFQVNQSKVITQFGSDIAIWSTTGTIDAGRGSKTATSVPERIVQTDAFGNTIIEVRGVAAGSGIRAQSYDPDGPSGPLEAPLKGNVFLTAPIVDAGEAGIEAGSLLLVADFVLNATNIQVQGASSGVPVAATGGIAGVGAGLSPDAVNSATQSVANSVAQSANNSFVKPVLPSIISVDVISIGN

Foldseek 3Di:
DFDFDPLQFDPACVVPPLFPPVLPRWHADPQDLPREDEEEDAAEEAEYLDDDPCVVPPDSTHPLRNLRRQEDALAYAYYYPAYEYEYARHEHEFHLQRAAEHYHQAEYEAAAAHYAQADSVLGGHPVRIGRHSVCNSVSNLVRSLEHDQDPPVDGRCLVHPDAHEADHNQYEYEHPDQAGEHAEADAHAAEHNAEYEAYAYHYEHNDQCGEREAEHLAEYAYQEYEYEAEHEYEYYHLAEDAPPDPDAYEYEWQHQQADPPVSCVSHNRNHGHLSGGRHTYAYAAYHNQNVHWLLVQLCDVQVCDPPDDPVVVVVLVPDDPVVSVVVLQVSLLVQQLVLLVCCLPPVDSCSNVVSLCRGPVDQGHHEYHQANYEYEYQADYAYHEERSNYEYAQYHAPDDDNGGYEYWHEYEYEYEEQEEHHQAQHAHEYEQQYEYEYAHNEYEYAQHAHFQADDDDWDWDWDAHPVRDTDTFTTDDPGFGGAEQYWAFGNHDPDPGDIDQGYEYHEYYQEYELHNRGHYTQEYRYHYVYYHPLVRYHYNDHYAPRDDDPDPDDDDDDDDDDNPRSVVVVVVVVVVVVVVVVPDDPDPPDPDDDDDDDDDDDD

Radius of gyration: 30.21 Å; chains: 1; bounding box: 76×80×120 Å

Secondary structure (DSSP, 8-state):
-----GGGSPPPTTTS-S--TT----B-----TT-EEEEEESSS-EEES---HHHHHSS---TTHHHHTTEE-SEEEEEESSS-EEE-SEEEPP-TT-EEEEEESS-EEE-SEEE--S-GGGS-BTTB-B--HHHHHHHHHHHHTS----TTT--TTTT--PPEEEEESSS-EEESSTT-EEEESS-EEEEESS-EES-EEEEE--STT-EEEEEESS-EE-SEEEEEBSSEEEEEESS-EE---SS-EEEEEEETS----GGGTTSGGGS--TTS-SPPPEEEEE---TT---HHHHIIIII--SS--HHHHHHHHTS-HHHHHHHHHHHHHHHHHHHHHTHHHH-S-HHHHHHHHHH-SS-----EE-TTEEEEESSS--EEEEETTS-EE---TT--SS-EEEESSS--EEEEESS-EE-TTSEEEE-TT--EEEEESSSEEE--S--S----PPEEEEEE-TTS-EEEEEEP---SSEEEE----SS-TTSSSPPPPPPPEEEESSEEE-TTT-EEESSEEEE-SEEESGGGEEESS-EESPPPP--------------HHHHHHHHHHHHHHHHHHHS--------------------